Protein AF-A0A1S3HMX6-F1 (afdb_monomer)

Secondary structure (DSSP, 8-state):
--------PPPP--------SSSHHHHHHHHHHHHHHHHHHHHHHHHHHHHSS-------HHHHHHHHHHHHHHHHHHHHHHTHHHHHHHHHHHHHHHHHHHHHHHHHHHHH-HHHHHHB--TTTS-HHHHEEESSSSEEEEEEEBPPPSSTT-EEEE-SGGGTPPTTEEEEEE-TTS-HHHHHHHHHHTTTTB-TTSBB-HHHHHHHHHHHHHHHHHHHHHTT-TTGGGEEEEEETTEEEEEEEE-THHHHHHHHTTS-------------------EEEEEEEEEEEE--SPPTT-----SS-SSTTHHHHHHHHHHHHHHHHHTT----EEE-------HHHHTSHHHHHHHT-HHHHTTEEEEE-HHHHHHHHHHHHTSSSSS-HHHHHHHHHHHHHHSTTS-GGGTT--HHHHHHHHHHHHHHHTTT--SHHHHHHHHHHHHHHHHHTT--B-SS-TT-BGGGGS-HHHHHHHHHHHHHHHHHHHH-TTHHHHHTT------------------

Radius of gyration: 27.76 Å; Cα contacts (8 Å, |Δi|>4): 614; chains: 1; bounding box: 82×77×102 Å

InterPro domains:
  IPR024810 MAB21L/Cyclic GMP-AMP synthase-like receptor [SM01265] (127-487)
  IPR046906 Mab-21-like, HhH/H2TH-like domain [PF20266] (393-483)

Foldseek 3Di:
DDDDDDDDDDDDDDPPPPDDDPPPVVVLVVVLVVVVVVVVVVVVVVVCVVPVDDDDDDDDPVNVVVVLVVVLQVVLVVCVVPPLVVLVVLLVVLLVLVCVVVLQLLQQLCVVAPLSVLFWDNSVPDDPLVQWDDFASQEIEGETETDQDPDHPQWAWADDDVVLHDFQKTFIFGDPPDDPVSLVVRCVSCVQQADPRGTGFLLSVQPSSVVSSVVSLVVCVVVVPPQSVQWDWDDQPSKIKIKGWDFCVVVVVVVCVVDDDDDDDDDDDDDDPDPRDTDIHMYIYKYKYFDLDDHPQWDDDQLAECDPPGVVLSVVLVVVVVVCSVVVHGQKMWIRHQPPCFPVNCPDPSNVVCVVDVVNNRRMTGIGRVNSLVSSLVSLLPDPQSDSLLVSLLSLVSLLCVQCVLPVLCVLDIPQNSSQLSSVCRHVDVVPDRDSVVSNLSSLVSLLVCLVVCADAGPGNRSDGSSRPRDNVSSVSSSVVSVVVSVVSVVPVCVSCVSSVNDDPPPPPPPPPPPPPDD

Structure (mmCIF, N/CA/C/O backbone):
data_AF-A0A1S3HMX6-F1
#
_entry.id   AF-A0A1S3HMX6-F1
#
loop_
_atom_site.group_PDB
_atom_site.id
_atom_site.type_symbol
_atom_site.label_atom_id
_atom_site.label_alt_id
_atom_site.label_comp_id
_atom_site.label_asym_id
_atom_site.label_entity_id
_atom_site.label_seq_id
_atom_site.pdbx_PDB_ins_code
_atom_site.Cartn_x
_atom_site.Cartn_y
_atom_site.Cartn_z
_atom_site.occupancy
_atom_site.B_iso_or_equiv
_atom_site.auth_seq_id
_atom_site.auth_comp_id
_atom_site.auth_asym_id
_atom_site.auth_atom_id
_atom_site.pdbx_PDB_model_num
ATOM 1 N N . MET A 1 1 ? 49.632 41.003 -23.759 1.00 41.53 1 MET A N 1
ATOM 2 C CA . MET A 1 1 ? 49.542 39.533 -23.892 1.00 41.53 1 MET A CA 1
ATOM 3 C C . MET A 1 1 ? 49.856 38.925 -22.538 1.00 41.53 1 MET A C 1
ATOM 5 O O . MET A 1 1 ? 51.017 38.851 -22.170 1.00 41.53 1 MET A O 1
ATOM 9 N N . ILE A 1 2 ? 48.822 38.616 -21.756 1.00 29.19 2 ILE A N 1
ATOM 10 C CA . ILE A 1 2 ? 48.939 38.063 -20.402 1.00 29.19 2 ILE A CA 1
ATOM 11 C C . ILE A 1 2 ? 47.995 36.866 -20.332 1.00 29.19 2 ILE A C 1
ATOM 13 O O . ILE A 1 2 ? 46.817 36.975 -20.669 1.00 29.19 2 ILE A O 1
ATOM 17 N N . ALA A 1 3 ? 48.555 35.722 -19.949 1.00 31.48 3 ALA A N 1
ATOM 18 C CA . ALA A 1 3 ? 47.858 34.466 -19.749 1.00 31.48 3 ALA A CA 1
ATOM 19 C C . ALA A 1 3 ? 46.910 34.557 -18.545 1.00 31.48 3 ALA A C 1
ATOM 21 O O . ALA A 1 3 ? 47.296 35.041 -17.483 1.00 31.48 3 ALA A O 1
ATOM 22 N N . SER A 1 4 ? 45.690 34.035 -18.685 1.00 27.97 4 SER A N 1
ATOM 23 C CA . SER A 1 4 ? 44.790 33.811 -17.555 1.00 27.97 4 SER A CA 1
ATOM 24 C C . SER A 1 4 ? 44.284 32.373 -17.597 1.00 27.97 4 SER A C 1
ATOM 26 O O . SER A 1 4 ? 43.437 32.005 -18.408 1.00 27.97 4 SER A O 1
ATOM 28 N N . ARG A 1 5 ? 44.877 31.544 -16.732 1.00 32.03 5 ARG A N 1
ATOM 29 C CA . ARG A 1 5 ? 44.345 30.246 -16.317 1.00 32.03 5 ARG A CA 1
ATOM 30 C C . ARG A 1 5 ? 43.139 30.516 -15.416 1.00 32.03 5 ARG A C 1
ATOM 32 O O . ARG A 1 5 ? 43.296 31.164 -14.385 1.00 32.03 5 ARG A O 1
ATOM 39 N N . ARG A 1 6 ? 41.965 29.986 -15.760 1.00 29.58 6 ARG A N 1
ATOM 40 C CA . ARG A 1 6 ? 40.870 29.781 -14.803 1.00 29.58 6 ARG A CA 1
ATOM 41 C C . ARG A 1 6 ? 40.695 28.287 -14.589 1.00 29.58 6 ARG A C 1
ATOM 43 O O . ARG A 1 6 ? 40.347 27.559 -15.512 1.00 29.58 6 ARG A O 1
ATOM 50 N N . ALA A 1 7 ? 41.003 27.868 -13.368 1.00 28.75 7 ALA A N 1
ATOM 51 C CA . ALA A 1 7 ? 40.613 26.588 -12.814 1.00 28.75 7 ALA A CA 1
ATOM 52 C C . ALA A 1 7 ? 39.095 26.601 -12.589 1.00 28.75 7 ALA A C 1
ATOM 54 O O . ALA A 1 7 ? 38.543 27.567 -12.063 1.00 28.75 7 ALA A O 1
ATOM 55 N N . SER A 1 8 ? 38.431 25.549 -13.048 1.00 31.28 8 SER A N 1
ATOM 56 C CA . SER A 1 8 ? 37.035 25.248 -12.767 1.00 31.28 8 SER A CA 1
ATOM 57 C C . SER A 1 8 ? 36.965 24.470 -11.455 1.00 31.28 8 SER A C 1
ATOM 59 O O . SER A 1 8 ? 37.273 23.277 -11.426 1.00 31.28 8 SER A O 1
ATOM 61 N N . ASP A 1 9 ? 36.578 25.150 -10.380 1.00 27.19 9 ASP A N 1
ATOM 62 C CA . ASP A 1 9 ? 36.255 24.508 -9.111 1.00 27.19 9 ASP A CA 1
ATOM 63 C C . ASP A 1 9 ? 34.951 23.715 -9.242 1.00 27.19 9 ASP A C 1
ATOM 65 O O . ASP A 1 9 ? 33.912 24.218 -9.672 1.00 27.19 9 ASP A O 1
ATOM 69 N N . SER A 1 10 ? 35.039 22.438 -8.883 1.00 30.70 10 SER A N 1
ATOM 70 C CA . SER A 1 10 ? 33.917 21.506 -8.786 1.00 30.70 10 SER A CA 1
ATOM 71 C C . SER A 1 10 ? 33.163 21.747 -7.471 1.00 30.70 10 SER A C 1
ATOM 73 O O . SER A 1 10 ? 33.820 21.904 -6.438 1.00 30.70 10 SER A O 1
ATOM 75 N N . PRO A 1 11 ? 31.817 21.726 -7.431 1.00 30.80 11 PRO A N 1
ATOM 76 C CA . PRO A 1 11 ? 31.103 21.791 -6.166 1.00 30.80 11 PRO A CA 1
ATOM 77 C C . PRO A 1 11 ? 31.282 20.467 -5.424 1.00 30.80 11 PRO A C 1
ATOM 79 O O . PRO A 1 11 ? 30.885 19.398 -5.888 1.00 30.80 11 PRO A O 1
ATOM 82 N N . SER A 1 12 ? 31.910 20.562 -4.260 1.00 29.55 12 SER A N 1
ATOM 83 C CA . SER A 1 12 ? 32.092 19.476 -3.314 1.00 29.55 12 SER A CA 1
ATOM 84 C C . SER A 1 12 ? 30.743 18.903 -2.875 1.00 29.55 12 SER A C 1
ATOM 86 O O . SER A 1 12 ? 29.843 19.600 -2.407 1.00 29.55 12 SER A O 1
ATOM 88 N N . SER A 1 13 ? 30.621 17.585 -3.017 1.00 31.53 13 SER A N 1
ATOM 89 C CA . SER A 1 13 ? 29.519 16.781 -2.510 1.00 31.53 13 SER A CA 1
ATOM 90 C C . SER A 1 13 ? 29.411 16.933 -0.989 1.00 31.53 13 SER A C 1
ATOM 92 O O . SER A 1 13 ? 30.192 16.339 -0.236 1.00 31.53 13 SER A O 1
ATOM 94 N N . ARG A 1 14 ? 28.428 17.701 -0.510 1.00 27.94 14 ARG A N 1
ATOM 95 C CA . ARG A 1 14 ? 27.985 17.617 0.885 1.00 27.94 14 ARG A CA 1
ATOM 96 C C . ARG A 1 14 ? 27.313 16.263 1.085 1.00 27.94 14 ARG A C 1
ATOM 98 O O . ARG A 1 14 ? 26.172 16.059 0.689 1.00 27.94 14 ARG A O 1
ATOM 105 N N . LYS A 1 15 ? 28.030 15.338 1.724 1.00 30.72 15 LYS A N 1
ATOM 106 C CA . LYS A 1 15 ? 27.438 14.160 2.362 1.00 30.72 15 LYS A CA 1
ATOM 107 C C . LYS A 1 15 ? 26.542 14.648 3.500 1.00 30.72 15 LYS A C 1
ATOM 109 O O . LYS A 1 15 ? 27.022 14.908 4.599 1.00 30.72 15 LYS A O 1
ATOM 114 N N . SER A 1 16 ? 25.249 14.796 3.232 1.00 31.39 16 SER A N 1
ATOM 115 C CA . SER A 1 16 ? 24.240 14.860 4.283 1.00 31.39 16 SER A CA 1
ATOM 116 C C . SER A 1 16 ? 24.205 13.495 4.964 1.00 31.39 16 SER A C 1
ATOM 118 O O . SER A 1 16 ? 23.819 12.491 4.365 1.00 31.39 16 SER A O 1
ATOM 120 N N . SER A 1 17 ? 24.660 13.437 6.209 1.00 30.77 17 SER A N 1
ATOM 121 C CA . SER A 1 17 ? 24.485 12.278 7.071 1.00 30.77 17 SER A CA 1
ATOM 122 C C . SER A 1 17 ? 22.988 12.039 7.287 1.00 30.77 17 SER A C 1
ATOM 124 O O . SER A 1 17 ? 22.367 12.685 8.129 1.00 30.77 17 SER A O 1
ATOM 126 N N . GLY A 1 18 ? 22.411 11.121 6.512 1.00 32.22 18 GLY A N 1
ATOM 127 C CA . GLY A 1 18 ? 21.060 10.606 6.699 1.00 32.22 18 GLY A CA 1
ATOM 128 C C . GLY A 1 18 ? 20.982 9.766 7.970 1.00 32.22 18 GLY A C 1
ATOM 129 O O . GLY A 1 18 ? 21.084 8.544 7.936 1.00 32.22 18 GLY A O 1
ATOM 130 N N . ARG A 1 19 ? 20.828 10.432 9.114 1.00 35.16 19 ARG A N 1
ATOM 131 C CA . ARG A 1 19 ? 20.278 9.846 10.338 1.00 35.16 19 ARG A CA 1
ATOM 132 C C . ARG A 1 19 ? 18.961 10.556 10.610 1.00 35.16 19 ARG A C 1
ATOM 134 O O . ARG A 1 19 ? 18.975 11.707 11.022 1.00 35.16 19 ARG A O 1
ATOM 141 N N . GLY A 1 20 ? 17.838 9.880 10.398 1.00 31.98 20 GLY A N 1
ATOM 142 C CA . GLY A 1 20 ? 16.539 10.438 10.774 1.00 31.98 20 GLY A CA 1
ATOM 143 C C . GLY A 1 20 ? 15.383 9.835 9.996 1.00 31.98 20 GLY A C 1
ATOM 144 O O . GLY A 1 20 ? 14.926 10.412 9.025 1.00 31.98 20 GLY A O 1
ATOM 145 N N . GLY A 1 21 ? 14.908 8.674 10.438 1.00 31.45 21 GLY A N 1
ATOM 146 C CA . GLY A 1 21 ? 13.659 8.084 9.940 1.00 31.45 21 GLY A CA 1
ATOM 147 C C . GLY A 1 21 ? 13.076 7.056 10.907 1.00 31.45 21 GLY A C 1
ATOM 148 O O . GLY A 1 21 ? 11.873 7.016 11.118 1.00 31.45 21 GLY A O 1
ATOM 149 N N . SER A 1 22 ? 13.936 6.312 11.612 1.00 37.25 22 SER A N 1
ATOM 150 C CA . SER A 1 22 ? 13.512 5.261 12.553 1.00 37.25 22 SER A CA 1
ATOM 151 C C . SER A 1 22 ? 13.523 5.668 14.041 1.00 37.25 22 SER A C 1
ATOM 153 O O . SER A 1 22 ? 13.223 4.845 14.902 1.00 37.25 22 SER A O 1
ATOM 155 N N . PHE A 1 23 ? 13.866 6.917 14.385 1.00 33.22 23 PHE A N 1
ATOM 156 C CA . PHE A 1 23 ? 14.026 7.352 15.788 1.00 33.22 23 PHE A CA 1
ATOM 157 C C . PHE A 1 23 ? 12.814 8.092 16.386 1.00 33.22 23 PHE A C 1
ATOM 159 O O . PHE A 1 23 ? 12.765 8.294 17.599 1.00 33.22 23 PHE A O 1
ATOM 166 N N . ILE A 1 24 ? 11.813 8.464 15.580 1.00 41.75 24 ILE A N 1
ATOM 167 C CA . ILE A 1 24 ? 10.722 9.354 16.023 1.00 41.75 24 ILE A CA 1
ATOM 168 C C . ILE A 1 24 ? 9.625 8.606 16.810 1.00 41.75 24 ILE A C 1
ATOM 170 O O . ILE A 1 24 ? 9.005 9.194 17.695 1.00 41.75 24 ILE A O 1
ATOM 174 N N . PHE A 1 25 ? 9.475 7.287 16.632 1.00 40.19 25 PHE A N 1
ATOM 175 C CA . PHE A 1 25 ? 8.544 6.480 17.441 1.00 40.19 25 PHE A CA 1
ATOM 176 C C . PHE A 1 25 ? 8.948 6.373 18.923 1.00 40.19 25 PHE A C 1
ATOM 178 O O . PHE A 1 25 ? 8.086 6.217 19.782 1.00 40.19 25 PHE A O 1
ATOM 185 N N . ARG A 1 26 ? 10.240 6.517 19.263 1.00 36.34 26 ARG A N 1
ATOM 186 C CA . ARG A 1 26 ? 10.711 6.397 20.658 1.00 36.34 26 ARG A CA 1
ATOM 187 C C . ARG A 1 26 ? 10.392 7.621 21.516 1.00 36.34 26 ARG A C 1
ATOM 189 O O . ARG A 1 26 ? 10.089 7.462 22.694 1.00 36.34 26 ARG A O 1
ATOM 196 N N . SER A 1 27 ? 10.444 8.834 20.960 1.00 33.66 27 SER A N 1
ATOM 197 C CA . SER A 1 27 ? 10.261 10.047 21.772 1.00 33.66 27 SER A CA 1
ATOM 198 C C . SER A 1 27 ? 8.790 10.358 22.059 1.00 33.66 27 SER A C 1
ATOM 200 O O . SER A 1 27 ? 8.490 10.879 23.132 1.00 33.66 27 SER A O 1
ATOM 202 N N . ALA A 1 28 ? 7.882 10.019 21.137 1.00 34.12 28 ALA A N 1
ATOM 203 C CA . ALA A 1 28 ? 6.444 10.122 21.370 1.00 34.12 28 ALA A CA 1
ATOM 204 C C . ALA A 1 28 ? 5.968 9.049 22.364 1.00 34.12 28 ALA A C 1
ATOM 206 O O . ALA A 1 28 ? 5.326 9.398 23.348 1.00 34.12 28 ALA A O 1
ATOM 207 N N . ALA A 1 29 ? 6.385 7.787 22.196 1.00 35.50 29 ALA A N 1
ATOM 208 C CA . ALA A 1 29 ? 5.958 6.681 23.056 1.00 35.50 29 ALA A CA 1
ATOM 209 C C . ALA A 1 29 ? 6.456 6.797 24.514 1.00 35.50 29 ALA A C 1
ATOM 211 O O . ALA A 1 29 ? 5.690 6.566 25.440 1.00 35.50 29 ALA A O 1
ATOM 212 N N . ILE A 1 30 ? 7.705 7.219 24.761 1.00 37.72 30 ILE A N 1
ATOM 213 C CA . ILE A 1 30 ? 8.236 7.344 26.138 1.00 37.72 30 ILE A CA 1
ATOM 214 C C . ILE A 1 30 ? 7.626 8.548 26.881 1.00 37.72 30 ILE A C 1
ATOM 216 O O . ILE A 1 30 ? 7.383 8.484 28.087 1.00 37.72 30 ILE A O 1
ATOM 220 N N . SER A 1 31 ? 7.343 9.644 26.168 1.00 36.09 31 SER A N 1
ATOM 221 C CA . SER A 1 31 ? 6.605 10.789 26.724 1.00 36.09 31 SER A CA 1
ATOM 222 C C . SER A 1 31 ? 5.134 10.429 26.997 1.00 36.09 31 SER A C 1
ATOM 224 O O . SER A 1 31 ? 4.568 10.836 28.011 1.00 36.09 31 SER A O 1
ATOM 226 N N . GLN A 1 32 ? 4.545 9.596 26.133 1.00 43.06 32 GLN A N 1
ATOM 227 C CA . GLN A 1 32 ? 3.184 9.073 26.238 1.00 43.06 32 GLN A CA 1
ATOM 228 C C . GLN A 1 32 ? 3.012 8.127 27.434 1.00 43.06 32 GLN A C 1
ATOM 230 O O . GLN A 1 32 ? 2.065 8.320 28.186 1.00 43.06 32 GLN A O 1
ATOM 235 N N . VAL A 1 33 ? 3.957 7.214 27.698 1.00 42.06 33 VAL A N 1
ATOM 236 C CA . VAL A 1 33 ? 3.917 6.328 28.883 1.00 42.06 33 VAL A CA 1
ATOM 237 C C . VAL A 1 33 ? 3.942 7.140 30.183 1.00 42.06 33 VAL A C 1
ATOM 239 O O . VAL A 1 33 ? 3.090 6.955 31.044 1.00 42.06 33 VAL A O 1
ATOM 242 N N . ARG A 1 34 ? 4.828 8.140 30.301 1.00 41.22 34 ARG A N 1
ATOM 243 C CA . ARG A 1 34 ? 4.914 8.982 31.514 1.00 41.22 34 ARG A CA 1
ATOM 244 C C . ARG A 1 34 ? 3.716 9.915 31.706 1.00 41.22 34 ARG A C 1
ATOM 246 O O . ARG A 1 34 ? 3.413 10.306 32.834 1.00 41.22 34 ARG A O 1
ATOM 253 N N . HIS A 1 35 ? 3.056 10.324 30.621 1.00 41.00 35 HIS A N 1
ATOM 254 C CA . HIS A 1 35 ? 1.818 11.100 30.702 1.00 41.00 35 HIS A CA 1
ATOM 255 C C . HIS A 1 35 ? 0.621 10.206 31.058 1.00 41.00 35 HIS A C 1
ATOM 257 O O . HIS A 1 35 ? -0.197 10.601 31.888 1.00 41.00 35 HIS A O 1
ATOM 263 N N . GLN A 1 36 ? 0.567 8.987 30.512 1.00 42.44 36 GLN A N 1
ATOM 264 C CA . GLN A 1 36 ? -0.451 7.984 30.823 1.00 42.44 36 GLN A CA 1
ATOM 265 C C . GLN A 1 36 ? -0.351 7.475 32.265 1.00 42.44 36 GLN A C 1
ATOM 267 O O . GLN A 1 36 ? -1.381 7.389 32.918 1.00 42.44 36 GLN A O 1
ATOM 272 N N . GLU A 1 37 ? 0.847 7.263 32.821 1.00 46.56 37 GLU A N 1
ATOM 273 C CA . GLU A 1 37 ? 1.028 6.893 34.238 1.00 46.56 37 GLU A CA 1
ATOM 274 C C . GLU A 1 37 ? 0.480 7.967 35.199 1.00 46.56 37 GLU A C 1
ATOM 276 O O . GLU A 1 37 ? -0.146 7.649 36.212 1.00 46.56 37 GLU A O 1
ATOM 281 N N . ARG A 1 38 ? 0.643 9.257 34.863 1.00 46.12 38 ARG A N 1
ATOM 282 C CA . ARG A 1 38 ? 0.083 10.365 35.663 1.00 46.12 38 ARG A CA 1
ATOM 283 C C . ARG A 1 38 ? -1.432 10.475 35.539 1.00 46.12 38 ARG A C 1
ATOM 285 O O . ARG A 1 38 ? -2.092 10.787 36.527 1.00 46.12 38 ARG A O 1
ATOM 292 N N . LEU A 1 39 ? -1.976 10.244 34.345 1.00 43.44 39 LEU A N 1
ATOM 293 C CA . LEU A 1 39 ? -3.422 10.223 34.138 1.00 43.44 39 LEU A CA 1
ATOM 294 C C . LEU A 1 39 ? -4.042 9.015 34.845 1.00 43.44 39 LEU A C 1
ATOM 296 O O . LEU A 1 39 ? -5.028 9.189 35.549 1.00 43.44 39 LEU A O 1
ATOM 300 N N . HIS A 1 40 ? -3.427 7.836 34.751 1.00 42.66 40 HIS A N 1
ATOM 301 C CA . HIS A 1 40 ? -3.870 6.619 35.426 1.00 42.66 40 HIS A CA 1
ATOM 302 C C . HIS A 1 40 ? -3.962 6.824 36.946 1.00 42.66 40 HIS A C 1
ATOM 304 O O . HIS A 1 40 ? -5.010 6.565 37.525 1.00 42.66 40 HIS A O 1
ATOM 310 N N . GLY A 1 41 ? -2.942 7.418 37.583 1.00 52.25 41 GLY A N 1
ATOM 311 C CA . GLY A 1 41 ? -2.993 7.742 39.016 1.00 52.25 41 GLY A CA 1
ATOM 312 C C . GLY A 1 41 ? -4.130 8.701 39.407 1.00 52.25 41 GLY A C 1
ATOM 313 O O . GLY A 1 41 ? -4.772 8.511 40.441 1.00 52.25 41 GLY A O 1
ATOM 314 N N . TYR A 1 42 ? -4.424 9.699 38.567 1.00 44.19 42 TYR A N 1
ATOM 315 C CA . TYR A 1 42 ? -5.524 10.645 38.797 1.00 44.19 42 TYR A CA 1
ATOM 316 C C . TYR A 1 42 ? -6.903 9.987 38.604 1.00 44.19 42 TYR A C 1
ATOM 318 O O . TYR A 1 42 ? -7.838 10.249 39.362 1.00 44.19 42 TYR A O 1
ATOM 326 N N . TRP A 1 43 ? -7.025 9.087 37.625 1.00 45.12 43 TRP A N 1
ATOM 327 C CA . TRP A 1 43 ? -8.254 8.346 37.335 1.00 45.12 43 TRP A CA 1
ATOM 328 C C . TRP A 1 43 ? -8.569 7.289 38.394 1.00 45.12 43 TRP A C 1
ATOM 330 O O . TRP A 1 43 ? -9.723 7.183 38.804 1.00 45.12 43 TRP A O 1
ATOM 340 N N . THR A 1 44 ? -7.569 6.572 38.910 1.00 48.25 44 THR A N 1
ATOM 341 C CA . THR A 1 44 ? -7.764 5.586 39.984 1.00 48.25 44 THR A CA 1
ATOM 342 C C . THR A 1 44 ? -8.268 6.252 41.271 1.00 48.25 44 THR A C 1
ATOM 344 O O . THR A 1 44 ? -9.180 5.731 41.912 1.00 48.25 44 THR A O 1
ATOM 347 N N . GLN A 1 45 ? -7.777 7.455 41.603 1.00 48.72 45 GLN A N 1
ATOM 348 C CA . GLN A 1 45 ? -8.310 8.257 42.716 1.00 48.72 45 GLN A CA 1
ATOM 349 C C . GLN A 1 45 ? -9.747 8.747 42.474 1.00 48.72 45 GLN A C 1
ATOM 351 O O . GLN A 1 45 ? -10.566 8.733 43.396 1.00 48.72 45 GLN A O 1
ATOM 356 N N . LEU A 1 46 ? -10.086 9.150 41.245 1.00 45.44 46 LEU A N 1
ATOM 357 C CA . LEU A 1 46 ? -11.449 9.558 40.891 1.00 45.44 46 LEU A CA 1
ATOM 358 C C . LEU A 1 46 ? -12.434 8.377 40.969 1.00 45.44 46 LEU A C 1
ATOM 360 O O . LEU A 1 46 ? -13.551 8.536 41.457 1.00 45.44 46 LEU A O 1
ATOM 364 N N . MET A 1 47 ? -12.012 7.185 40.544 1.00 43.22 47 MET A N 1
ATOM 365 C CA . MET A 1 47 ? -12.821 5.963 40.591 1.00 43.22 47 MET A CA 1
ATOM 366 C C . MET A 1 47 ? -13.056 5.483 42.027 1.00 43.22 47 MET A C 1
ATOM 368 O O . MET A 1 47 ? -14.184 5.136 42.369 1.00 43.22 47 MET A O 1
ATOM 372 N N . GLN A 1 48 ? -12.041 5.541 42.897 1.00 54.38 48 GLN A N 1
ATOM 373 C CA . GLN A 1 48 ? -12.200 5.242 44.329 1.00 54.38 48 GLN A CA 1
ATOM 374 C C . GLN A 1 48 ? -13.139 6.239 45.031 1.00 54.38 48 GLN A C 1
ATOM 376 O O . GLN A 1 48 ? -13.913 5.854 45.904 1.00 54.38 48 GLN A O 1
ATOM 381 N N . SER A 1 49 ? -13.128 7.504 44.605 1.00 48.97 49 SER A N 1
ATOM 382 C CA . SER A 1 49 ? -14.048 8.549 45.076 1.00 48.97 49 SER A CA 1
ATOM 383 C C . SER A 1 49 ? -15.500 8.317 44.626 1.00 48.97 49 SER A C 1
ATOM 385 O O . SER A 1 49 ? -16.426 8.461 45.424 1.00 48.97 49 SER A O 1
ATOM 387 N N . LEU A 1 50 ? -15.714 7.902 43.372 1.00 41.84 50 LEU A N 1
ATOM 388 C CA . LEU A 1 50 ? -17.050 7.688 42.800 1.00 41.84 50 LEU A CA 1
ATOM 389 C C . LEU A 1 50 ? -17.706 6.370 43.236 1.00 41.84 50 LEU A C 1
ATOM 391 O O . LEU A 1 50 ? -18.929 6.302 43.327 1.00 41.84 50 LEU A O 1
ATOM 395 N N . LEU A 1 51 ? -16.913 5.333 43.513 1.00 45.84 51 LEU A N 1
ATOM 396 C CA . LEU A 1 51 ? -17.407 4.022 43.954 1.00 45.84 51 LEU A CA 1
ATOM 397 C C . LEU A 1 51 ? -17.567 3.922 45.481 1.00 45.84 51 LEU A C 1
ATOM 399 O O . LEU A 1 51 ? -18.237 3.014 45.965 1.00 45.84 51 LEU A O 1
ATOM 403 N N . GLY A 1 52 ? -16.981 4.853 46.242 1.00 44.22 52 GLY A N 1
ATOM 404 C CA . GLY A 1 52 ? -16.890 4.775 47.702 1.00 44.22 52 GLY A CA 1
ATOM 405 C C . GLY A 1 52 ? -18.155 5.127 48.487 1.00 44.22 52 GLY A C 1
ATOM 406 O O . GLY A 1 52 ? -18.184 4.872 49.682 1.00 44.22 52 GLY A O 1
ATOM 407 N N . ASN A 1 53 ? -19.194 5.703 47.876 1.00 47.84 53 ASN A N 1
ATOM 408 C CA . ASN A 1 53 ? -20.443 6.032 48.574 1.00 47.84 53 ASN A CA 1
ATOM 409 C C . ASN A 1 53 ? -21.591 6.226 47.577 1.00 47.84 53 ASN A C 1
ATOM 411 O O . ASN A 1 53 ? -21.760 7.318 47.039 1.00 47.84 53 ASN A O 1
ATOM 415 N N . THR A 1 54 ? -22.424 5.214 47.335 1.00 41.25 54 THR A N 1
ATOM 416 C CA . THR A 1 54 ? -23.801 5.467 46.875 1.00 41.25 54 THR A CA 1
ATOM 417 C C . THR A 1 54 ? -24.712 4.275 47.135 1.00 41.25 54 THR A C 1
ATOM 419 O O . THR A 1 54 ? -24.610 3.216 46.522 1.00 41.25 54 THR A O 1
ATOM 422 N N . THR A 1 55 ? -25.653 4.487 48.049 1.00 45.09 55 THR A N 1
ATOM 423 C CA . THR A 1 55 ? -26.903 3.742 48.150 1.00 45.09 55 THR A CA 1
ATOM 424 C C . THR A 1 55 ? -27.635 3.760 46.803 1.00 45.09 55 THR A C 1
ATOM 426 O O . THR A 1 55 ? -27.647 4.761 46.088 1.00 45.09 55 THR A O 1
ATOM 429 N N . VAL A 1 56 ? -28.219 2.615 46.445 1.00 45.56 56 VAL A N 1
ATOM 430 C CA . VAL A 1 56 ? -28.825 2.308 45.143 1.00 45.56 56 VAL A CA 1
ATOM 431 C C . VAL A 1 56 ? -29.993 3.254 44.828 1.00 45.56 56 VAL A C 1
ATOM 433 O O . VAL A 1 56 ? -31.140 2.997 45.180 1.00 45.56 56 VAL A O 1
ATOM 436 N N . THR A 1 57 ? -29.712 4.347 44.122 1.00 44.72 57 THR A N 1
ATOM 437 C CA . THR A 1 57 ? -30.715 5.164 43.423 1.00 44.72 57 THR A CA 1
ATOM 438 C C . THR A 1 57 ? -30.615 4.937 41.920 1.00 44.72 57 THR A C 1
ATOM 440 O O . THR A 1 57 ? -29.521 4.904 41.359 1.00 44.72 57 THR A O 1
ATOM 443 N N . GLN A 1 58 ? -31.771 4.767 41.271 1.00 45.19 58 GLN A N 1
ATOM 444 C CA . GLN A 1 58 ? -31.929 4.538 39.834 1.00 45.19 58 GLN A CA 1
ATOM 445 C C . GLN A 1 58 ? -31.062 5.507 39.012 1.00 45.19 58 GLN A C 1
ATOM 447 O O . GLN A 1 58 ? -31.340 6.702 38.927 1.00 45.19 58 GLN A O 1
ATOM 452 N N . THR A 1 59 ? -29.995 4.988 38.405 1.00 51.28 59 THR A N 1
ATOM 453 C CA . THR A 1 59 ? -29.113 5.769 37.536 1.00 51.28 59 THR A CA 1
ATOM 454 C C . THR A 1 59 ? -29.863 6.182 36.275 1.00 51.28 59 THR A C 1
ATOM 456 O O . THR A 1 59 ? -30.429 5.346 35.567 1.00 51.28 59 THR A O 1
ATOM 459 N N . THR A 1 60 ? -29.876 7.484 35.988 1.00 71.19 60 THR A N 1
ATOM 460 C CA . THR A 1 60 ? -30.467 8.018 34.758 1.00 71.19 60 THR A CA 1
ATOM 461 C C . THR A 1 60 ? -29.713 7.482 33.526 1.00 71.19 60 THR A C 1
ATOM 463 O O . THR A 1 60 ? -28.515 7.193 33.617 1.00 71.19 60 THR A O 1
ATOM 466 N N . PRO A 1 61 ? -30.364 7.360 32.349 1.00 72.75 61 PRO A N 1
ATOM 467 C CA . PRO A 1 61 ? -29.744 6.815 31.132 1.00 72.75 61 PRO A CA 1
ATOM 468 C C . PRO A 1 61 ? -28.421 7.492 30.743 1.00 72.75 61 PRO A C 1
ATOM 470 O O . PRO A 1 61 ? -27.505 6.836 30.253 1.00 72.75 61 PRO A O 1
ATOM 473 N N . LYS A 1 62 ? -28.294 8.794 31.026 1.00 77.62 62 LYS A N 1
ATOM 474 C CA . LYS A 1 62 ? -27.082 9.579 30.774 1.00 77.62 62 LYS A CA 1
ATOM 475 C C . LYS A 1 62 ? -25.885 9.100 31.607 1.00 77.62 62 LYS A C 1
ATOM 477 O O . LYS A 1 62 ? -24.802 8.931 31.062 1.00 77.62 62 LYS A O 1
ATOM 482 N N . VAL A 1 63 ? -26.094 8.811 32.893 1.00 76.94 63 VAL A N 1
ATOM 483 C CA . VAL A 1 63 ? -25.035 8.330 33.801 1.00 76.94 63 VAL A CA 1
ATOM 484 C C . VAL A 1 63 ? -24.560 6.932 33.396 1.00 76.94 63 VAL A C 1
ATOM 486 O O . VAL A 1 63 ? -23.369 6.641 33.452 1.00 76.94 63 VAL A O 1
ATOM 489 N N . ARG A 1 64 ? -25.472 6.068 32.923 1.00 75.81 64 ARG A N 1
ATOM 490 C CA . ARG A 1 64 ? -25.103 4.739 32.400 1.00 75.81 64 ARG A CA 1
ATOM 491 C C . ARG A 1 64 ? -24.248 4.831 31.136 1.00 75.81 64 ARG A C 1
ATOM 493 O O . ARG A 1 64 ? -23.285 4.082 31.012 1.00 75.81 64 ARG A O 1
ATOM 500 N N . ALA A 1 65 ? -24.578 5.744 30.222 1.00 76.50 65 ALA A N 1
ATOM 501 C CA . ALA A 1 65 ? -23.797 5.966 29.007 1.00 76.50 65 ALA A CA 1
ATOM 502 C C . ALA A 1 65 ? -22.384 6.491 29.320 1.00 76.50 65 ALA A C 1
ATOM 504 O O . ALA A 1 65 ? -21.408 5.977 28.779 1.00 76.50 65 ALA A O 1
ATOM 505 N N . GLU A 1 66 ? -22.266 7.450 30.243 1.00 80.88 66 GLU A N 1
ATOM 506 C CA . GLU A 1 66 ? -20.970 7.984 30.685 1.00 80.88 66 GLU A CA 1
ATOM 507 C C . GLU A 1 66 ? -20.110 6.906 31.363 1.00 80.88 66 GLU A C 1
ATOM 509 O O . GLU A 1 66 ? -18.937 6.761 31.022 1.00 80.88 66 GLU A O 1
ATOM 514 N N . LYS A 1 67 ? -20.693 6.084 32.251 1.00 83.62 67 LYS A N 1
ATOM 515 C CA . LYS A 1 67 ? -19.980 4.967 32.894 1.00 83.62 67 LYS A CA 1
ATOM 516 C C . LYS A 1 67 ? -19.426 3.974 31.866 1.00 83.62 67 LYS A C 1
ATOM 518 O O . LYS A 1 67 ? -18.257 3.614 31.935 1.00 83.62 67 LYS A O 1
ATOM 523 N N . ARG A 1 68 ? -20.232 3.585 30.876 1.00 80.69 68 ARG A N 1
ATOM 524 C CA . ARG A 1 68 ? -19.803 2.665 29.808 1.00 80.69 68 ARG A CA 1
ATOM 525 C C . ARG A 1 68 ? -18.695 3.244 28.942 1.00 80.69 68 ARG A C 1
ATOM 527 O O . ARG A 1 68 ? -17.782 2.531 28.550 1.00 80.69 68 ARG A O 1
ATOM 534 N N . GLN A 1 69 ? -18.750 4.541 28.652 1.00 80.56 69 GLN A N 1
ATOM 535 C CA . GLN A 1 69 ? -17.687 5.208 27.906 1.00 80.56 69 GLN A CA 1
ATOM 536 C C . GLN A 1 69 ? -16.362 5.200 28.686 1.00 80.56 69 GLN A C 1
ATOM 538 O O . GLN A 1 69 ? -15.299 5.097 28.075 1.00 80.56 69 GLN A O 1
ATOM 543 N N . ILE A 1 70 ? -16.415 5.270 30.021 1.00 85.25 70 ILE A N 1
ATOM 544 C CA . ILE A 1 70 ? -15.244 5.110 30.895 1.00 85.25 70 ILE A CA 1
ATOM 545 C C . ILE A 1 70 ? -14.745 3.660 30.872 1.00 85.25 70 ILE A C 1
ATOM 547 O O . ILE A 1 70 ? -13.562 3.448 30.632 1.00 85.25 70 ILE A O 1
ATOM 551 N N . GLU A 1 71 ? -15.620 2.670 31.057 1.00 87.19 71 GLU A N 1
ATOM 552 C CA . GLU A 1 71 ? -15.248 1.243 31.018 1.00 87.19 71 GLU A CA 1
ATOM 553 C C . GLU A 1 71 ? -14.603 0.867 29.674 1.00 87.19 71 GLU A C 1
ATOM 555 O O . GLU A 1 71 ? -13.526 0.276 29.632 1.00 87.19 71 GLU A O 1
ATOM 560 N N . LEU A 1 72 ? -15.186 1.316 28.561 1.00 85.25 72 LEU A N 1
ATOM 561 C CA . LEU A 1 72 ? -14.631 1.066 27.237 1.00 85.25 72 LEU A CA 1
ATOM 562 C C . LEU A 1 72 ? -13.267 1.733 27.029 1.00 85.25 72 LEU A C 1
ATOM 564 O O . LEU A 1 72 ? -12.411 1.138 26.383 1.00 85.25 72 LEU A O 1
ATOM 568 N N . ASN A 1 73 ? -13.045 2.942 27.564 1.00 86.44 73 ASN A N 1
ATOM 569 C CA . ASN A 1 73 ? -11.710 3.555 27.553 1.00 86.44 73 ASN A CA 1
ATOM 570 C C . ASN A 1 73 ? -10.687 2.647 28.246 1.00 86.44 73 ASN A C 1
ATOM 572 O O . ASN A 1 73 ? -9.605 2.459 27.706 1.00 86.44 73 ASN A O 1
ATOM 576 N N . VAL A 1 74 ? -11.038 2.065 29.399 1.00 88.44 74 VAL A N 1
ATOM 577 C CA . VAL A 1 74 ? -10.140 1.180 30.157 1.00 88.44 74 VAL A CA 1
ATOM 578 C C . VAL A 1 74 ? -9.769 -0.059 29.343 1.00 88.44 74 VAL A C 1
ATOM 580 O O . VAL A 1 74 ? -8.586 -0.364 29.219 1.00 88.44 74 VAL A O 1
ATOM 583 N N . TYR A 1 75 ? -10.741 -0.742 28.732 1.00 89.38 75 TYR A N 1
ATOM 584 C CA . TYR A 1 75 ? -10.452 -1.935 27.922 1.00 89.38 75 TYR A CA 1
ATOM 585 C C . TYR A 1 75 ? -9.683 -1.610 26.646 1.00 89.38 75 TYR A C 1
ATOM 587 O O . TYR A 1 75 ? -8.780 -2.344 26.248 1.00 89.38 75 TYR A O 1
ATOM 595 N N . LEU A 1 76 ? -10.006 -0.486 26.013 1.00 87.31 76 LEU A N 1
ATOM 596 C CA . LEU A 1 76 ? -9.250 0.013 24.878 1.00 87.31 76 LEU A CA 1
ATOM 597 C C . LEU A 1 76 ? -7.796 0.305 25.269 1.00 87.31 76 LEU A C 1
ATOM 599 O O . LEU A 1 76 ? -6.891 -0.150 24.577 1.00 87.31 76 LEU A O 1
ATOM 603 N N . ASP A 1 77 ? -7.557 0.990 26.386 1.00 86.94 77 ASP A N 1
ATOM 604 C CA . ASP A 1 77 ? -6.207 1.240 26.897 1.00 86.94 77 ASP A CA 1
ATOM 605 C C . ASP A 1 77 ? -5.478 -0.071 27.236 1.00 86.94 77 ASP A C 1
ATOM 607 O O . ASP A 1 77 ? -4.295 -0.214 26.918 1.00 86.94 77 ASP A O 1
ATOM 611 N N . GLN A 1 78 ? -6.185 -1.064 27.788 1.00 89.19 78 GLN A N 1
ATOM 612 C CA . GLN A 1 78 ? -5.636 -2.395 28.047 1.00 89.19 78 GLN A CA 1
ATOM 613 C C . GLN A 1 78 ? -5.151 -3.061 26.751 1.00 89.19 78 GLN A C 1
ATOM 615 O O . GLN A 1 78 ? -3.981 -3.434 26.661 1.00 89.19 78 GLN A O 1
ATOM 620 N N . ILE A 1 79 ? -5.993 -3.122 25.713 1.00 89.69 79 ILE A N 1
ATOM 621 C CA . ILE A 1 79 ? -5.637 -3.687 24.398 1.00 89.69 79 ILE A CA 1
ATOM 622 C C . ILE A 1 79 ? -4.414 -2.985 23.808 1.00 89.69 79 ILE A C 1
ATOM 624 O O . ILE A 1 79 ? -3.512 -3.622 23.255 1.00 89.69 79 ILE A O 1
ATOM 628 N N . VAL A 1 80 ? -4.366 -1.662 23.946 1.00 88.06 80 VAL A N 1
ATOM 629 C CA . VAL A 1 80 ? -3.259 -0.834 23.464 1.00 88.06 80 VAL A CA 1
ATOM 630 C C . VAL A 1 80 ? -1.972 -1.088 24.224 1.00 88.06 80 VAL A C 1
ATOM 632 O O . VAL A 1 80 ? -0.901 -1.013 23.630 1.00 88.06 80 VAL A O 1
ATOM 635 N N . SER A 1 81 ? -2.053 -1.376 25.516 1.00 88.62 81 SER A N 1
ATOM 636 C CA . SER A 1 81 ? -0.877 -1.651 26.336 1.00 88.62 81 SER A CA 1
ATOM 637 C C . SER A 1 81 ? -0.359 -3.084 26.171 1.00 88.62 81 SER A C 1
ATOM 639 O O . SER A 1 81 ? 0.853 -3.293 26.183 1.00 88.62 81 SER A O 1
ATOM 641 N N . GLU A 1 82 ? -1.248 -4.057 25.954 1.00 89.25 82 GLU A N 1
ATOM 642 C CA . GLU A 1 82 ? -0.900 -5.480 25.921 1.00 89.25 82 GLU A CA 1
ATOM 643 C C . GLU A 1 82 ? -0.662 -5.999 24.494 1.00 89.25 82 GLU A C 1
ATOM 645 O O . GLU A 1 82 ? 0.404 -6.544 24.199 1.00 89.25 82 GLU A O 1
ATOM 650 N N . LYS A 1 83 ? -1.629 -5.807 23.587 1.00 88.62 83 LYS A N 1
ATOM 651 C CA . LYS A 1 83 ? -1.657 -6.477 22.274 1.00 88.62 83 LYS A CA 1
ATOM 652 C C . LYS A 1 83 ? -1.073 -5.664 21.135 1.00 88.62 83 LYS A C 1
ATOM 654 O O . LYS A 1 83 ? -0.392 -6.219 20.274 1.00 88.62 83 LYS A O 1
ATOM 659 N N . VAL A 1 84 ? -1.281 -4.350 21.121 1.00 88.38 84 VAL A N 1
ATOM 660 C CA . VAL A 1 84 ? -0.714 -3.501 20.058 1.00 88.38 84 VAL A CA 1
ATOM 661 C C . VAL A 1 84 ? 0.822 -3.582 20.010 1.00 88.38 84 VAL A C 1
ATOM 663 O O . VAL A 1 84 ? 1.354 -3.765 18.915 1.00 88.38 84 VAL A O 1
ATOM 666 N N . PRO A 1 85 ? 1.567 -3.543 21.134 1.00 89.69 85 PRO A N 1
ATOM 667 C CA . PRO A 1 85 ? 3.022 -3.630 21.090 1.00 89.69 85 PRO A CA 1
ATOM 668 C C . PRO A 1 85 ? 3.514 -5.015 20.665 1.00 89.69 85 PRO A C 1
ATOM 670 O O . PRO A 1 85 ? 4.594 -5.118 20.090 1.00 89.69 85 PRO A O 1
ATOM 673 N N . GLU A 1 86 ? 2.756 -6.076 20.960 1.00 89.19 86 GLU A N 1
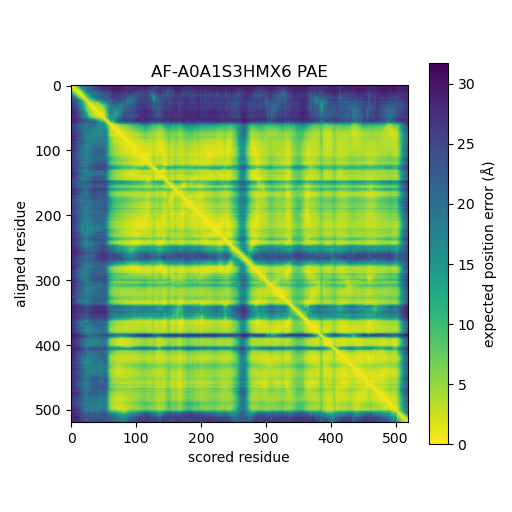ATOM 674 C CA . GLU A 1 86 ? 3.030 -7.442 20.495 1.00 89.19 86 GLU A CA 1
ATOM 675 C C . GLU A 1 86 ? 2.926 -7.519 18.968 1.00 89.19 86 GLU A C 1
ATOM 677 O O . GLU A 1 86 ? 3.892 -7.908 18.307 1.00 89.19 86 GLU A O 1
ATOM 682 N N . LEU A 1 87 ? 1.815 -7.026 18.414 1.00 87.38 87 LEU A N 1
ATOM 683 C CA . LEU A 1 87 ? 1.582 -6.938 16.973 1.00 87.38 87 LEU A CA 1
ATOM 684 C C . LEU A 1 87 ? 2.668 -6.112 16.268 1.00 87.38 87 LEU A C 1
ATOM 686 O O . LEU A 1 87 ? 3.223 -6.538 15.260 1.00 87.38 87 LEU A O 1
ATOM 690 N N . GLU A 1 88 ? 3.019 -4.944 16.815 1.00 88.94 88 GLU A N 1
ATOM 691 C CA . GLU A 1 88 ? 4.060 -4.075 16.252 1.00 88.94 88 GLU A CA 1
ATOM 692 C C . GLU A 1 88 ? 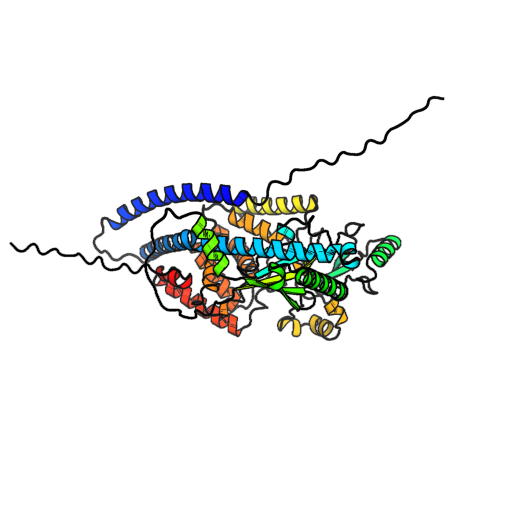5.457 -4.704 16.314 1.00 88.94 88 GLU A C 1
ATOM 694 O O . GLU A 1 88 ? 6.272 -4.498 15.410 1.00 88.94 88 GLU A O 1
ATOM 699 N N . ARG A 1 89 ? 5.759 -5.468 17.373 1.00 90.81 89 ARG A N 1
ATOM 700 C CA . ARG A 1 89 ? 7.006 -6.239 17.478 1.00 90.81 89 ARG A CA 1
ATOM 701 C C . ARG A 1 89 ? 7.052 -7.339 16.423 1.00 90.81 89 ARG A C 1
ATOM 703 O O . ARG A 1 89 ? 8.083 -7.490 15.771 1.00 90.81 89 ARG A O 1
ATOM 710 N N . GLN A 1 90 ? 5.958 -8.073 16.230 1.00 90.06 90 GLN A N 1
ATOM 711 C CA . GLN A 1 90 ? 5.854 -9.098 15.192 1.00 90.06 90 GLN A CA 1
ATOM 712 C C . GLN A 1 90 ? 5.999 -8.495 13.789 1.00 90.06 90 GLN A C 1
ATOM 714 O O . GLN A 1 90 ? 6.889 -8.908 13.050 1.00 90.06 90 GLN A O 1
ATOM 719 N N . GLU A 1 91 ? 5.218 -7.461 13.464 1.00 90.31 91 GLU A N 1
ATOM 720 C CA . GLU A 1 91 ? 5.286 -6.753 12.178 1.00 90.31 91 GLU A CA 1
ATOM 721 C C . GLU A 1 91 ? 6.710 -6.256 11.899 1.00 90.31 91 GLU A C 1
ATOM 723 O O . GLU A 1 91 ? 7.223 -6.435 10.797 1.00 90.31 91 GLU A O 1
ATOM 728 N N . ARG A 1 92 ? 7.395 -5.689 12.903 1.00 92.00 92 ARG A N 1
ATOM 729 C CA . ARG A 1 92 ? 8.779 -5.221 12.753 1.00 92.00 92 ARG A CA 1
ATOM 730 C C . ARG A 1 92 ? 9.757 -6.357 12.464 1.00 92.00 92 ARG A C 1
ATOM 732 O O . ARG A 1 92 ? 10.573 -6.215 11.558 1.00 92.00 92 ARG A O 1
ATOM 739 N N . ARG A 1 93 ? 9.687 -7.465 13.209 1.00 92.88 93 ARG A N 1
ATOM 740 C CA . ARG A 1 93 ? 10.554 -8.636 12.982 1.00 92.88 93 ARG A CA 1
ATOM 741 C C . ARG A 1 93 ? 10.355 -9.200 11.578 1.00 92.88 93 ARG A C 1
ATOM 743 O O . ARG A 1 93 ? 11.326 -9.407 10.848 1.00 92.88 93 ARG A O 1
ATOM 750 N N . ASN A 1 94 ? 9.096 -9.374 11.183 1.00 94.56 94 ASN A N 1
ATOM 751 C CA . ASN A 1 94 ? 8.727 -9.836 9.851 1.00 94.56 94 ASN A CA 1
ATOM 752 C C . ASN A 1 94 ? 9.241 -8.880 8.773 1.00 94.56 94 ASN A C 1
ATOM 754 O O . ASN A 1 94 ? 9.856 -9.320 7.803 1.00 94.56 94 ASN A O 1
ATOM 758 N N . PHE A 1 95 ? 9.062 -7.572 8.969 1.00 94.25 95 PHE A N 1
ATOM 759 C CA . PHE A 1 95 ? 9.533 -6.541 8.051 1.00 94.25 95 PHE A CA 1
ATOM 760 C C . PHE A 1 95 ? 11.055 -6.568 7.874 1.00 94.25 95 PHE A C 1
ATOM 762 O O . PHE A 1 95 ? 11.534 -6.539 6.743 1.00 94.25 95 PHE A O 1
ATOM 769 N N . GLU A 1 96 ? 11.825 -6.647 8.963 1.00 94.06 96 GLU A N 1
ATOM 770 C CA . GLU A 1 96 ? 13.292 -6.715 8.917 1.00 94.06 96 GLU A CA 1
ATOM 771 C C . GLU A 1 96 ? 13.769 -7.958 8.151 1.00 94.06 96 GLU A C 1
ATOM 773 O O . GLU A 1 96 ? 14.652 -7.867 7.291 1.00 94.06 96 GLU A O 1
ATOM 778 N N . LYS A 1 97 ? 13.131 -9.109 8.397 1.00 95.12 97 LYS A N 1
ATOM 779 C CA . LYS A 1 97 ? 13.415 -10.369 7.700 1.00 95.12 97 LYS A CA 1
ATOM 780 C C . LYS A 1 97 ? 13.085 -10.288 6.211 1.0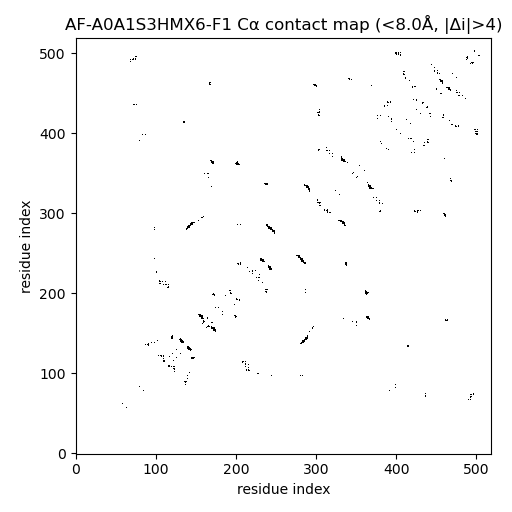0 95.12 97 LYS A C 1
ATOM 782 O O . LYS A 1 97 ? 13.931 -10.615 5.374 1.00 95.12 97 LYS A O 1
ATOM 787 N N . VAL A 1 98 ? 11.885 -9.811 5.879 1.00 95.94 98 VAL A N 1
ATOM 788 C CA . VAL A 1 98 ? 11.433 -9.580 4.501 1.00 95.94 98 VAL A CA 1
ATOM 789 C C . VAL A 1 98 ? 12.413 -8.669 3.784 1.00 95.94 98 VAL A C 1
ATOM 791 O O . VAL A 1 98 ? 12.953 -9.062 2.755 1.00 95.94 98 VAL A O 1
ATOM 794 N N . GLN A 1 99 ? 12.715 -7.509 4.365 1.00 95.00 99 GLN A N 1
ATOM 795 C CA . GLN A 1 99 ? 13.615 -6.519 3.793 1.00 95.00 99 GLN A CA 1
ATOM 796 C C . GLN A 1 99 ? 15.015 -7.089 3.539 1.00 95.00 99 GLN A C 1
ATOM 798 O O . GLN A 1 99 ? 15.591 -6.843 2.478 1.00 95.00 99 GLN A O 1
ATOM 803 N N . ALA A 1 100 ? 15.579 -7.851 4.479 1.00 94.88 100 ALA A N 1
ATOM 804 C CA . ALA A 1 100 ? 16.898 -8.461 4.317 1.00 94.88 100 ALA A CA 1
ATOM 805 C C . ALA A 1 100 ? 16.933 -9.472 3.157 1.00 94.88 100 ALA A C 1
ATOM 807 O O . ALA A 1 100 ? 17.887 -9.496 2.370 1.00 94.88 100 ALA A O 1
ATOM 808 N N . ILE A 1 101 ? 15.890 -10.296 3.027 1.00 96.44 101 ILE A N 1
ATOM 809 C CA . ILE A 1 101 ? 15.755 -11.281 1.949 1.00 96.44 101 ILE A CA 1
ATOM 810 C C . ILE A 1 101 ? 15.557 -10.568 0.607 1.00 96.44 101 ILE A C 1
ATOM 812 O O . ILE A 1 101 ? 16.344 -10.765 -0.323 1.00 96.44 101 ILE A O 1
ATOM 816 N N . THR A 1 102 ? 14.568 -9.684 0.496 1.00 96.50 102 THR A N 1
ATOM 817 C CA . THR A 1 102 ? 14.255 -9.016 -0.771 1.00 96.50 102 THR A CA 1
ATOM 818 C C . THR A 1 102 ? 15.359 -8.078 -1.230 1.00 96.50 102 THR A C 1
ATOM 820 O O . THR A 1 102 ? 15.690 -8.105 -2.409 1.00 96.50 102 THR A O 1
ATOM 823 N N . ASN A 1 103 ? 16.006 -7.308 -0.346 1.00 95.56 103 ASN A N 1
ATOM 824 C CA . ASN A 1 103 ? 17.121 -6.439 -0.748 1.00 95.56 103 ASN A CA 1
ATOM 825 C C . ASN A 1 103 ? 18.272 -7.241 -1.357 1.00 95.56 103 ASN A C 1
ATOM 827 O O . ASN A 1 103 ? 18.825 -6.850 -2.386 1.00 95.56 103 ASN A O 1
ATOM 831 N N . ARG A 1 104 ? 18.628 -8.376 -0.748 1.00 96.19 104 ARG A N 1
ATOM 832 C CA . ARG A 1 104 ? 19.678 -9.267 -1.255 1.00 96.19 104 ARG A CA 1
ATOM 833 C C . ARG A 1 104 ? 19.298 -9.835 -2.621 1.00 96.19 104 ARG A C 1
ATOM 835 O O . ARG A 1 104 ? 20.094 -9.737 -3.555 1.00 96.19 104 ARG A O 1
ATOM 842 N N . LEU A 1 105 ? 18.074 -10.344 -2.756 1.00 97.62 105 LEU A N 1
ATOM 843 C CA . LEU A 1 105 ? 17.557 -10.877 -4.015 1.00 97.62 105 LEU A CA 1
ATOM 844 C C . LEU A 1 105 ? 17.534 -9.814 -5.127 1.00 97.62 105 LEU A C 1
ATOM 846 O O . LEU A 1 105 ? 18.084 -10.035 -6.206 1.00 97.62 105 LEU A O 1
ATOM 850 N N . LEU A 1 106 ? 16.957 -8.640 -4.850 1.00 96.75 106 LEU A N 1
ATOM 851 C CA . LEU A 1 106 ? 16.870 -7.521 -5.791 1.00 96.75 106 LEU A CA 1
ATOM 852 C C . LEU A 1 106 ? 18.252 -7.002 -6.188 1.00 96.75 106 LEU A C 1
ATOM 854 O O . LEU A 1 106 ? 18.477 -6.712 -7.359 1.00 96.75 106 LEU A O 1
ATOM 858 N N . THR A 1 107 ? 19.200 -6.936 -5.250 1.00 96.69 107 THR A N 1
ATOM 859 C CA . THR A 1 107 ? 20.580 -6.519 -5.539 1.00 96.69 107 THR A CA 1
ATOM 860 C C . THR A 1 107 ? 21.264 -7.491 -6.498 1.00 96.69 107 THR A C 1
ATOM 862 O O . THR A 1 107 ? 21.905 -7.059 -7.457 1.00 96.69 107 THR A O 1
ATOM 865 N N . VAL A 1 108 ? 21.122 -8.803 -6.279 1.00 97.88 108 VAL A N 1
ATOM 866 C CA . VAL A 1 108 ? 21.687 -9.821 -7.179 1.00 97.88 108 VAL A CA 1
ATOM 867 C C . VAL A 1 108 ? 21.021 -9.758 -8.552 1.00 97.88 108 VAL A C 1
ATOM 869 O O . VAL A 1 108 ? 21.728 -9.742 -9.558 1.00 97.88 108 VAL A O 1
ATOM 872 N N . ALA A 1 109 ? 19.693 -9.643 -8.612 1.00 97.56 109 ALA A N 1
ATOM 873 C CA . ALA A 1 109 ? 18.963 -9.511 -9.871 1.00 97.56 109 ALA A CA 1
ATOM 874 C C . ALA A 1 109 ? 19.373 -8.253 -10.649 1.00 97.56 109 ALA A C 1
ATOM 876 O O . ALA A 1 109 ? 19.607 -8.312 -11.857 1.00 97.56 109 ALA A O 1
ATOM 877 N N . TRP A 1 110 ? 19.511 -7.119 -9.959 1.00 97.06 110 TRP A N 1
ATOM 878 C CA . TRP A 1 110 ? 19.909 -5.848 -10.556 1.00 97.06 110 TRP A CA 1
ATOM 879 C C . TRP A 1 110 ? 21.353 -5.877 -11.068 1.00 97.06 110 TRP A C 1
ATOM 881 O O . TRP A 1 110 ? 21.603 -5.434 -12.184 1.00 97.06 110 TRP A O 1
ATOM 891 N N . ARG A 1 111 ? 22.306 -6.439 -10.309 1.00 96.62 111 ARG A N 1
ATOM 892 C CA . ARG A 1 111 ? 23.716 -6.545 -10.739 1.00 96.62 111 ARG A CA 1
ATOM 893 C C . ARG A 1 111 ? 23.931 -7.605 -11.819 1.00 96.62 111 ARG A C 1
ATOM 895 O O . ARG A 1 111 ? 24.763 -7.415 -12.700 1.00 96.62 111 ARG A O 1
ATOM 902 N N . GLY A 1 112 ? 23.208 -8.719 -11.736 1.00 96.50 112 GLY A N 1
ATOM 903 C CA . GLY A 1 112 ? 23.365 -9.872 -12.624 1.00 96.50 112 GLY A CA 1
ATOM 904 C C . GLY A 1 112 ? 22.654 -9.731 -13.971 1.00 96.50 112 GLY A C 1
ATOM 905 O O . GLY A 1 112 ? 23.000 -10.437 -14.916 1.00 96.50 112 GLY A O 1
ATOM 906 N N . ASN A 1 113 ? 21.680 -8.823 -14.096 1.00 96.75 113 ASN A N 1
ATOM 907 C CA . ASN A 1 113 ? 20.903 -8.648 -15.319 1.00 96.75 113 ASN A CA 1
ATOM 908 C C . ASN A 1 113 ? 21.079 -7.245 -15.916 1.00 96.75 113 ASN A C 1
ATOM 910 O O . ASN A 1 113 ? 20.620 -6.248 -15.360 1.00 96.75 113 ASN A O 1
ATOM 914 N N . ARG A 1 114 ? 21.674 -7.178 -17.116 1.00 95.56 114 ARG A N 1
ATOM 915 C CA . ARG A 1 114 ? 21.944 -5.916 -17.828 1.00 95.56 114 ARG A CA 1
ATOM 916 C C . ARG A 1 114 ? 20.687 -5.070 -18.066 1.00 95.56 114 ARG A C 1
ATOM 918 O O . ARG A 1 114 ? 20.770 -3.851 -17.966 1.00 95.56 114 ARG A O 1
ATOM 925 N N . ARG A 1 115 ? 19.536 -5.682 -18.375 1.00 94.44 115 ARG A N 1
ATOM 926 C CA . ARG A 1 115 ? 18.278 -4.942 -18.587 1.00 94.44 115 ARG A CA 1
ATOM 927 C C . ARG A 1 115 ? 17.731 -4.393 -17.276 1.00 94.44 115 ARG A C 1
ATOM 929 O O . ARG A 1 115 ? 17.330 -3.235 -17.241 1.00 94.44 115 ARG A O 1
ATOM 936 N N . CYS A 1 116 ? 17.770 -5.171 -16.193 1.00 94.19 116 CYS A N 1
ATOM 937 C CA . CYS A 1 116 ? 17.361 -4.658 -14.887 1.00 94.19 116 CYS A CA 1
ATOM 938 C C . CYS A 1 116 ? 18.259 -3.505 -14.428 1.00 94.19 116 CYS A C 1
ATOM 940 O O . CYS A 1 116 ? 17.750 -2.470 -14.008 1.00 94.19 116 CYS A O 1
ATOM 942 N N . ASN A 1 117 ? 19.577 -3.647 -14.593 1.00 93.75 117 ASN A N 1
ATOM 943 C CA . ASN A 1 117 ? 20.532 -2.580 -14.316 1.00 93.75 117 ASN A CA 1
ATOM 944 C C . ASN A 1 117 ? 20.268 -1.324 -15.155 1.00 93.75 117 ASN A C 1
ATOM 946 O O . ASN A 1 117 ? 20.414 -0.217 -14.650 1.00 93.75 117 ASN A O 1
ATOM 950 N N . ALA A 1 118 ? 19.891 -1.481 -16.427 1.00 92.31 118 ALA A N 1
ATOM 951 C CA . ALA A 1 118 ? 19.607 -0.363 -17.318 1.00 92.31 118 ALA A CA 1
ATOM 952 C C . ALA A 1 118 ? 18.330 0.387 -16.913 1.00 92.31 118 ALA A C 1
ATOM 954 O O . ALA A 1 118 ? 18.357 1.615 -16.863 1.00 92.31 118 ALA A O 1
ATOM 955 N N . TYR A 1 119 ? 17.254 -0.336 -16.582 1.00 93.75 119 TYR A N 1
ATOM 956 C CA . TYR A 1 119 ? 15.910 0.232 -16.440 1.00 93.75 119 TYR A CA 1
ATOM 957 C C . TYR A 1 119 ? 15.450 0.523 -15.011 1.00 93.75 119 TYR A C 1
ATOM 959 O O . TYR A 1 119 ? 14.523 1.309 -14.850 1.00 93.75 119 TYR A O 1
ATOM 967 N N . PHE A 1 120 ? 16.064 -0.055 -13.977 1.00 94.94 120 PHE A N 1
ATOM 968 C CA . PHE A 1 120 ? 15.642 0.156 -12.587 1.00 94.94 120 PHE A CA 1
ATOM 969 C C . PHE A 1 120 ? 16.689 0.887 -11.746 1.00 94.94 120 PHE A C 1
ATOM 971 O O . PHE A 1 120 ? 17.896 0.765 -11.977 1.00 94.94 120 PHE A O 1
ATOM 978 N N . GLU A 1 121 ? 16.211 1.663 -10.776 1.00 93.88 121 GLU A N 1
ATOM 979 C CA . GLU A 1 121 ? 17.034 2.299 -9.749 1.00 93.88 121 GLU A CA 1
ATOM 980 C C . GLU A 1 121 ? 17.829 1.236 -8.977 1.00 93.88 121 GLU A C 1
ATOM 982 O O . GLU A 1 121 ? 17.409 0.081 -8.874 1.00 93.88 121 GLU A O 1
ATOM 987 N N . ASP A 1 122 ? 19.000 1.609 -8.458 1.00 92.81 122 ASP A N 1
ATOM 988 C CA . ASP A 1 122 ? 19.744 0.720 -7.566 1.00 92.81 122 ASP A CA 1
ATOM 989 C C . ASP A 1 122 ? 18.920 0.530 -6.278 1.00 92.81 122 ASP A C 1
ATOM 991 O O . ASP A 1 122 ? 18.647 1.522 -5.588 1.00 92.81 122 ASP A O 1
ATOM 995 N N . PRO A 1 123 ? 18.526 -0.708 -5.923 1.00 89.81 123 PRO A N 1
ATOM 996 C CA . PRO A 1 123 ? 17.742 -0.960 -4.718 1.00 89.81 123 PRO A CA 1
ATOM 997 C C . PRO A 1 123 ? 18.471 -0.528 -3.434 1.00 89.81 123 PRO A C 1
ATOM 999 O O . PRO A 1 123 ? 17.817 -0.282 -2.425 1.00 89.81 123 PRO A O 1
ATOM 1002 N N . GLY A 1 124 ? 19.803 -0.383 -3.460 1.00 85.44 124 GLY A N 1
ATOM 1003 C CA . GLY A 1 124 ? 20.592 0.139 -2.342 1.00 85.44 124 GLY A CA 1
ATOM 1004 C C . GLY A 1 124 ? 20.544 1.663 -2.166 1.00 85.44 124 GLY A C 1
ATOM 1005 O O . GLY A 1 124 ? 20.961 2.154 -1.118 1.00 85.44 124 GLY A O 1
ATOM 1006 N N . LEU A 1 125 ? 20.060 2.415 -3.163 1.00 81.75 125 LEU A N 1
ATOM 1007 C CA . LEU A 1 125 ? 19.931 3.879 -3.102 1.00 81.75 125 LEU A CA 1
ATOM 1008 C C . LEU A 1 125 ? 18.521 4.345 -2.724 1.00 81.75 125 LEU A C 1
ATOM 1010 O O . LEU A 1 125 ? 18.357 5.475 -2.263 1.00 81.75 125 LEU A O 1
ATOM 1014 N N . ALA A 1 126 ? 17.507 3.504 -2.929 1.00 73.94 126 ALA A N 1
ATOM 1015 C CA . ALA A 1 126 ? 16.128 3.852 -2.622 1.00 73.94 126 ALA A CA 1
ATOM 1016 C C . ALA A 1 126 ? 15.908 3.949 -1.104 1.00 73.94 126 ALA A C 1
ATOM 1018 O O . ALA A 1 126 ? 16.410 3.134 -0.323 1.00 73.94 126 ALA A O 1
ATOM 1019 N N . THR A 1 127 ? 15.139 4.948 -0.667 1.00 74.50 127 THR A N 1
ATOM 1020 C CA . THR A 1 127 ? 14.806 5.066 0.755 1.00 74.50 127 THR A CA 1
ATOM 1021 C C . THR A 1 127 ? 13.868 3.929 1.161 1.00 74.50 127 THR A C 1
ATOM 1023 O O . THR A 1 127 ? 12.962 3.550 0.420 1.00 74.50 127 THR A O 1
ATOM 1026 N N . GLN A 1 128 ? 14.066 3.370 2.358 1.00 72.75 128 GLN A N 1
ATOM 1027 C CA . GLN A 1 128 ? 13.285 2.212 2.815 1.00 72.75 128 GLN A CA 1
ATOM 1028 C C . GLN A 1 128 ? 11.770 2.472 2.819 1.00 72.75 128 GLN A C 1
ATOM 1030 O O . GLN A 1 128 ? 11.003 1.556 2.538 1.00 72.75 128 GLN A O 1
ATOM 1035 N N . VAL A 1 129 ? 11.362 3.712 3.111 1.00 70.44 129 VAL A N 1
ATOM 1036 C CA . VAL A 1 129 ? 9.955 4.134 3.226 1.00 70.44 129 VAL A CA 1
ATOM 1037 C C . VAL A 1 129 ? 9.234 4.117 1.875 1.00 70.44 129 VAL A C 1
ATOM 1039 O O . VAL A 1 129 ? 8.047 3.821 1.821 1.00 70.44 129 VAL A O 1
ATOM 1042 N N . GLU A 1 130 ? 9.936 4.404 0.778 1.00 77.25 130 GLU A N 1
ATOM 1043 C CA . GLU A 1 130 ? 9.346 4.361 -0.567 1.00 77.25 130 GLU A CA 1
ATOM 1044 C C . GLU A 1 130 ? 9.264 2.921 -1.090 1.00 77.25 130 GLU A C 1
ATOM 1046 O O . GLU A 1 130 ? 8.288 2.520 -1.732 1.00 77.25 130 GLU A O 1
ATOM 1051 N N . THR A 1 131 ? 10.306 2.136 -0.805 1.00 85.50 131 THR A N 1
ATOM 1052 C CA . THR A 1 131 ? 10.484 0.783 -1.338 1.00 85.50 131 THR A CA 1
ATOM 1053 C C . THR A 1 131 ? 9.579 -0.231 -0.655 1.00 85.50 131 THR A C 1
ATOM 1055 O O . THR A 1 131 ? 9.073 -1.123 -1.328 1.00 85.50 131 THR A O 1
ATOM 1058 N N . TYR A 1 132 ? 9.354 -0.122 0.654 1.00 91.81 132 TYR A N 1
ATOM 1059 C CA . TYR A 1 132 ? 8.645 -1.144 1.418 1.00 91.81 132 TYR A CA 1
ATOM 1060 C C . TYR A 1 132 ? 7.378 -0.609 2.072 1.00 91.81 132 TYR A C 1
ATOM 1062 O O . TYR A 1 132 ? 7.382 0.450 2.694 1.00 91.81 132 TYR A O 1
ATOM 1070 N N . GLN A 1 133 ? 6.303 -1.387 1.987 1.00 90.94 133 GLN A N 1
ATOM 1071 C CA . GLN A 1 133 ? 5.049 -1.099 2.673 1.00 90.94 133 GLN A CA 1
ATOM 1072 C C . GLN A 1 133 ? 4.483 -2.381 3.282 1.00 90.94 133 GLN A C 1
ATOM 1074 O O . GLN A 1 133 ? 4.261 -3.355 2.570 1.00 90.94 133 GLN A O 1
ATOM 1079 N N . ALA A 1 134 ? 4.217 -2.375 4.587 1.00 90.19 134 ALA A N 1
ATOM 1080 C CA . ALA A 1 134 ? 3.413 -3.420 5.210 1.00 90.19 134 ALA A CA 1
ATOM 1081 C C . ALA A 1 134 ? 1.946 -3.236 4.795 1.00 90.19 134 ALA A C 1
ATOM 1083 O O . ALA A 1 134 ? 1.407 -2.131 4.878 1.00 90.19 134 ALA A O 1
ATOM 1084 N N . LEU A 1 135 ? 1.326 -4.304 4.299 1.00 87.44 135 LEU A N 1
ATOM 1085 C CA . LEU A 1 135 ? -0.112 -4.362 4.023 1.00 87.44 135 LEU A CA 1
ATOM 1086 C C . LEU A 1 135 ? -0.864 -5.017 5.185 1.00 87.44 135 LEU A C 1
ATOM 1088 O O . LEU A 1 135 ? -1.998 -4.633 5.477 1.00 87.44 135 LEU A O 1
ATOM 1092 N N . ASP A 1 136 ? -0.203 -5.983 5.821 1.00 87.00 136 ASP A N 1
ATOM 1093 C CA . ASP A 1 136 ? -0.619 -6.718 7.011 1.00 87.00 136 ASP A CA 1
ATOM 1094 C C . ASP A 1 136 ? 0.636 -7.183 7.785 1.00 87.00 136 ASP A C 1
ATOM 1096 O O . ASP A 1 136 ? 1.758 -6.941 7.337 1.00 87.00 136 ASP A O 1
ATOM 1100 N N . VAL A 1 137 ? 0.464 -7.873 8.913 1.00 88.25 137 VAL A N 1
ATOM 1101 C CA . VAL A 1 137 ? 1.551 -8.409 9.758 1.00 88.25 137 VAL A CA 1
ATOM 1102 C C . VAL A 1 137 ? 2.482 -9.342 8.980 1.00 88.25 137 VAL A C 1
ATOM 1104 O O . VAL A 1 137 ? 3.699 -9.311 9.176 1.00 88.25 137 VAL A O 1
ATOM 1107 N N . ASP A 1 138 ? 1.910 -10.137 8.075 1.00 91.94 138 ASP A N 1
ATOM 1108 C CA . ASP A 1 138 ? 2.628 -11.151 7.299 1.00 91.94 138 ASP A CA 1
ATOM 1109 C C . ASP A 1 138 ? 2.638 -10.854 5.791 1.00 91.94 138 ASP A C 1
ATOM 1111 O O . ASP A 1 138 ? 3.171 -11.640 5.011 1.00 91.94 138 ASP A O 1
ATOM 1115 N N . THR A 1 139 ? 2.059 -9.729 5.347 1.00 92.50 139 THR A N 1
ATOM 1116 C CA . THR A 1 139 ? 1.970 -9.372 3.920 1.00 92.50 139 THR A CA 1
ATOM 1117 C C . THR A 1 139 ? 2.579 -8.006 3.640 1.00 92.50 139 THR A C 1
ATOM 1119 O O . THR A 1 139 ? 2.185 -6.998 4.224 1.00 92.50 139 THR A O 1
ATOM 1122 N N . PHE A 1 140 ? 3.491 -7.952 2.671 1.00 94.75 140 PHE A N 1
ATOM 1123 C CA . PHE A 1 140 ? 4.280 -6.767 2.353 1.00 94.75 140 PHE A CA 1
ATOM 1124 C C . PHE A 1 140 ? 4.277 -6.479 0.853 1.00 94.75 140 PHE A C 1
ATOM 1126 O O . PHE A 1 140 ? 4.220 -7.386 0.028 1.00 94.75 140 PHE A O 1
ATOM 1133 N N . ASP A 1 141 ? 4.417 -5.210 0.493 1.00 94.44 141 ASP A N 1
ATOM 1134 C CA . ASP A 1 141 ? 4.813 -4.783 -0.842 1.00 94.44 141 ASP A CA 1
ATOM 1135 C C . ASP A 1 141 ? 6.276 -4.329 -0.834 1.00 94.44 141 ASP A C 1
ATOM 1137 O O . ASP A 1 141 ? 6.727 -3.617 0.067 1.00 94.44 141 ASP A O 1
ATOM 1141 N N . CYS A 1 142 ? 6.999 -4.703 -1.885 1.00 96.12 142 CYS A N 1
ATOM 1142 C CA . CYS A 1 142 ? 8.349 -4.262 -2.193 1.00 96.12 142 CYS A CA 1
ATOM 1143 C C . CYS A 1 142 ? 8.372 -3.681 -3.614 1.00 96.12 142 CYS A C 1
ATOM 1145 O O . CYS A 1 142 ? 8.103 -4.380 -4.593 1.00 96.12 142 CYS A O 1
ATOM 1147 N N . ARG A 1 143 ? 8.669 -2.391 -3.747 1.00 95.19 143 ARG A N 1
ATOM 1148 C CA . ARG A 1 143 ? 8.656 -1.673 -5.023 1.00 95.19 143 ARG A CA 1
ATOM 1149 C C . ARG A 1 143 ? 10.039 -1.649 -5.650 1.00 95.19 143 ARG A C 1
ATOM 1151 O O . ARG A 1 143 ? 10.992 -1.185 -5.039 1.00 95.19 143 ARG A O 1
ATOM 1158 N N . MET A 1 144 ? 10.131 -2.065 -6.907 1.00 95.69 144 MET A N 1
ATOM 1159 C CA . MET A 1 144 ? 11.304 -1.814 -7.736 1.00 95.69 144 MET A CA 1
ATOM 1160 C C . MET A 1 144 ? 11.025 -0.604 -8.623 1.00 95.69 144 MET A C 1
ATOM 1162 O O . MET A 1 144 ? 10.219 -0.680 -9.557 1.00 95.69 144 MET A O 1
ATOM 1166 N N . PHE A 1 145 ? 11.679 0.517 -8.325 1.00 94.31 145 PHE A N 1
ATOM 1167 C CA . PHE A 1 145 ? 11.474 1.749 -9.075 1.00 94.31 145 PHE A CA 1
ATOM 1168 C C . PHE A 1 145 ? 12.213 1.722 -10.406 1.00 94.31 145 PHE A C 1
ATOM 1170 O O . PHE A 1 145 ? 13.410 1.447 -10.484 1.00 94.31 145 PHE A O 1
ATOM 1177 N N . VAL A 1 146 ? 11.4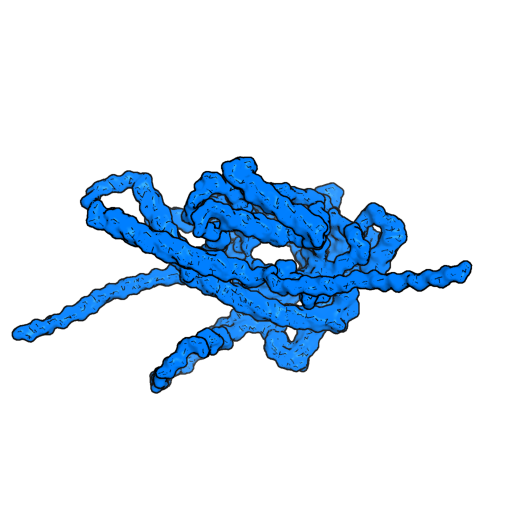77 2.012 -11.467 1.00 93.31 146 VAL A N 1
ATOM 1178 C CA . VAL A 1 146 ? 12.010 2.301 -12.793 1.00 93.31 146 VAL A CA 1
ATOM 1179 C C . VAL A 1 146 ? 12.845 3.581 -12.695 1.00 93.31 146 VAL A C 1
ATOM 1181 O O . VAL A 1 146 ? 12.398 4.542 -12.070 1.00 93.31 146 VAL A O 1
ATOM 1184 N N . LYS A 1 147 ? 14.046 3.602 -13.290 1.00 90.25 147 LYS A N 1
ATOM 1185 C CA . LYS A 1 147 ? 14.923 4.780 -13.251 1.00 90.25 147 LYS A CA 1
ATOM 1186 C C . LYS A 1 147 ? 14.177 6.011 -13.734 1.00 90.25 147 LYS A C 1
ATOM 1188 O O . LYS A 1 147 ? 13.516 5.969 -14.775 1.00 90.25 147 LYS A O 1
ATOM 1193 N N . GLY A 1 148 ? 14.371 7.115 -13.015 1.00 76.88 148 GLY A N 1
ATOM 1194 C CA . GLY A 1 148 ? 14.040 8.436 -13.524 1.00 76.88 148 GLY A CA 1
ATOM 1195 C C . GLY A 1 148 ? 14.625 8.622 -14.925 1.00 76.88 148 GLY A C 1
ATOM 1196 O O . GLY A 1 148 ? 15.762 8.236 -15.204 1.00 76.88 148 GLY A O 1
ATOM 1197 N N . PHE A 1 149 ? 13.818 9.168 -15.825 1.00 70.69 149 PHE A N 1
ATOM 1198 C CA . PHE A 1 149 ? 14.255 9.454 -17.183 1.00 70.69 149 PHE A CA 1
ATOM 1199 C C . PHE A 1 149 ? 15.329 10.541 -17.154 1.00 70.69 149 PHE A C 1
ATOM 1201 O O . PHE A 1 149 ? 15.214 11.489 -16.380 1.00 70.69 149 PHE A O 1
ATOM 1208 N N . GLU A 1 150 ? 16.341 10.430 -18.021 1.00 68.19 150 GLU A N 1
ATOM 1209 C CA . GLU A 1 150 ? 17.427 11.423 -18.128 1.00 68.19 150 GLU A CA 1
ATOM 1210 C C . GLU A 1 150 ? 16.894 12.851 -18.300 1.00 68.19 150 GLU A C 1
ATOM 1212 O O . GLU A 1 150 ? 17.508 13.811 -17.842 1.00 68.19 150 GLU A O 1
ATOM 1217 N N . ILE A 1 151 ? 15.716 12.978 -18.920 1.00 69.81 151 ILE A N 1
ATOM 1218 C CA . ILE A 1 151 ? 14.974 14.226 -19.036 1.00 69.81 151 ILE A CA 1
ATOM 1219 C C . ILE A 1 151 ? 13.779 14.167 -18.064 1.00 69.81 151 ILE A C 1
ATOM 1221 O O . ILE A 1 151 ? 12.838 13.392 -18.294 1.00 69.81 151 ILE A O 1
ATOM 1225 N N . PRO A 1 152 ? 13.768 14.967 -16.983 1.00 73.69 152 PRO A N 1
ATOM 1226 C CA . PRO A 1 152 ? 12.633 15.049 -16.070 1.00 73.69 152 PRO A CA 1
ATOM 1227 C C . PRO A 1 152 ? 11.322 15.328 -16.814 1.00 73.69 152 PRO A C 1
ATOM 1229 O O . PRO A 1 152 ? 11.271 16.132 -17.742 1.00 73.69 152 PRO A O 1
ATOM 1232 N N . GLY A 1 153 ? 10.247 14.636 -16.431 1.00 78.44 153 GLY A N 1
ATOM 1233 C CA . GLY A 1 153 ? 8.947 14.785 -17.093 1.00 78.44 153 GLY A CA 1
ATOM 1234 C C . GLY A 1 153 ? 8.864 14.176 -18.499 1.00 78.44 153 GLY A C 1
ATOM 1235 O O . GLY A 1 153 ? 7.920 14.493 -19.222 1.00 78.44 153 GLY A O 1
ATOM 1236 N N . SER A 1 154 ? 9.801 13.291 -18.879 1.00 81.00 154 SER A N 1
ATOM 1237 C CA . SER A 1 154 ? 9.757 12.521 -20.142 1.00 81.00 154 SER A CA 1
ATOM 1238 C C . SER A 1 154 ? 8.477 11.747 -20.357 1.00 81.00 154 SER A C 1
ATOM 1240 O O . SER A 1 154 ? 8.110 11.493 -21.500 1.00 81.00 154 SER A O 1
ATOM 1242 N N . PHE A 1 155 ? 7.810 11.371 -19.275 1.00 86.50 155 PHE A N 1
ATOM 1243 C CA . PHE A 1 155 ? 6.548 10.672 -19.326 1.00 86.50 155 PHE A CA 1
ATOM 1244 C C . PHE A 1 155 ? 5.496 11.429 -18.541 1.00 86.50 155 PHE A C 1
ATOM 1246 O O . PHE A 1 155 ? 5.787 12.056 -17.520 1.00 86.50 155 PHE A O 1
ATOM 1253 N N . GLN A 1 156 ? 4.265 11.339 -19.023 1.00 89.81 156 GLN A N 1
ATOM 1254 C CA . GLN A 1 156 ? 3.100 11.907 -18.372 1.00 89.81 156 GLN A CA 1
ATOM 1255 C C . GLN A 1 156 ? 2.031 10.825 -18.187 1.00 89.81 156 GLN A C 1
ATOM 1257 O O . GLN A 1 156 ? 1.811 10.011 -19.093 1.00 89.81 156 GLN A O 1
ATOM 1262 N N . PRO A 1 157 ? 1.369 10.782 -17.019 1.00 91.94 157 PRO A N 1
ATOM 1263 C CA . PRO A 1 157 ? 0.203 9.938 -16.842 1.00 91.94 157 PRO A CA 1
ATOM 1264 C C . PRO A 1 157 ? -0.967 10.510 -17.653 1.00 91.94 157 PRO A C 1
ATOM 1266 O O . PRO A 1 157 ? -1.292 11.690 -17.542 1.00 91.94 157 PRO A O 1
ATOM 1269 N N . ILE A 1 158 ? -1.624 9.663 -18.436 1.00 90.62 158 ILE A N 1
ATOM 1270 C CA . ILE A 1 158 ? -2.899 9.951 -19.091 1.00 90.62 158 ILE A CA 1
ATOM 1271 C C . ILE A 1 158 ? -3.974 9.147 -18.366 1.00 90.62 158 ILE A C 1
ATOM 1273 O O . ILE A 1 158 ? -3.923 7.916 -18.334 1.00 90.62 158 ILE A O 1
ATOM 1277 N N . SER A 1 159 ? -4.949 9.836 -17.782 1.00 87.12 159 SER A N 1
ATOM 1278 C CA . SER A 1 159 ? -6.034 9.243 -16.998 1.00 87.12 159 SER A CA 1
ATOM 1279 C C . SER A 1 159 ? -7.395 9.802 -17.423 1.00 87.12 159 SER A C 1
ATOM 1281 O O . SER A 1 159 ? -7.497 10.826 -18.101 1.00 87.12 159 SER A O 1
ATOM 1283 N N . GLY A 1 160 ? -8.465 9.128 -16.998 1.00 81.88 160 GLY A N 1
ATOM 1284 C CA . GLY A 1 160 ? -9.836 9.610 -17.148 1.00 81.88 160 GLY A CA 1
ATOM 1285 C C . GLY A 1 160 ? -10.608 9.037 -18.339 1.00 81.88 160 GLY A C 1
ATOM 1286 O O . GLY A 1 160 ? -10.078 8.352 -19.215 1.00 81.88 160 GLY A O 1
ATOM 1287 N N . LEU A 1 161 ? -11.909 9.340 -18.346 1.00 69.06 161 LEU A N 1
ATOM 1288 C CA . LEU A 1 161 ? -12.896 8.738 -19.251 1.00 69.06 161 LEU A CA 1
ATOM 1289 C C . LEU A 1 161 ? -12.663 9.080 -20.726 1.00 69.06 161 LEU A C 1
ATOM 1291 O O . LEU A 1 161 ? -12.961 8.260 -21.587 1.00 69.06 161 LEU A O 1
ATOM 1295 N N . ASN A 1 162 ? -12.079 10.246 -21.016 1.00 78.81 162 ASN A N 1
ATOM 1296 C CA . ASN A 1 162 ? -11.779 10.674 -22.388 1.00 78.81 162 ASN A CA 1
ATOM 1297 C C . ASN A 1 162 ? -10.776 9.749 -23.098 1.00 78.81 162 ASN A C 1
ATOM 1299 O O . ASN A 1 162 ? -10.675 9.781 -24.321 1.00 78.81 162 ASN A O 1
ATOM 1303 N N . HIS A 1 163 ? -10.047 8.928 -22.338 1.00 80.31 163 HIS A N 1
ATOM 1304 C CA . HIS A 1 163 ? -9.017 8.024 -22.843 1.00 80.31 163 HIS A CA 1
ATOM 1305 C C . HIS A 1 163 ? -9.368 6.542 -22.645 1.00 80.31 163 HIS A C 1
ATOM 1307 O O . HIS A 1 163 ? -8.497 5.688 -22.798 1.00 80.31 163 HIS A O 1
ATOM 1313 N N . ASP A 1 164 ? -10.623 6.223 -22.300 1.00 83.31 164 ASP A N 1
ATOM 1314 C CA . ASP A 1 164 ? -11.069 4.869 -21.934 1.00 83.31 164 ASP A CA 1
ATOM 1315 C C . ASP A 1 164 ? -10.256 4.235 -20.785 1.00 83.31 164 ASP A C 1
ATOM 1317 O O . ASP A 1 164 ? -10.120 3.011 -20.708 1.00 83.31 164 ASP A O 1
ATOM 1321 N N . VAL A 1 165 ? -9.702 5.051 -19.882 1.00 85.81 165 VAL A N 1
ATOM 1322 C CA . VAL A 1 165 ? -8.905 4.565 -18.749 1.00 85.81 165 VAL A CA 1
ATOM 1323 C C . VAL A 1 165 ? -9.804 4.374 -17.520 1.00 85.81 165 VAL A C 1
ATOM 1325 O O . VAL A 1 165 ? -10.482 5.326 -17.120 1.00 85.81 165 VAL A O 1
ATOM 1328 N N . PRO A 1 166 ? -9.814 3.183 -16.886 1.00 86.25 166 PRO A N 1
ATOM 1329 C CA . PRO A 1 166 ? -10.572 2.956 -15.657 1.00 86.25 166 PRO A CA 1
ATOM 1330 C C . PRO A 1 166 ? -10.147 3.896 -14.509 1.00 86.25 166 PRO A C 1
ATOM 1332 O O . PRO A 1 166 ? -8.963 4.227 -14.399 1.00 86.25 166 PRO A O 1
ATOM 1335 N N . PRO A 1 167 ? -11.063 4.300 -13.606 1.00 87.25 167 PRO A N 1
ATOM 1336 C CA . PRO A 1 167 ? -10.707 5.057 -12.407 1.00 87.25 167 PRO A CA 1
ATOM 1337 C C . PRO A 1 167 ? -9.634 4.340 -11.581 1.00 87.25 167 PRO A C 1
ATOM 1339 O O . PRO A 1 167 ? -9.672 3.122 -11.428 1.00 87.25 167 PRO A O 1
ATOM 1342 N N . GLY A 1 168 ? -8.672 5.094 -11.048 1.00 90.00 168 GLY A N 1
ATOM 1343 C CA . GLY A 1 168 ? -7.534 4.519 -10.321 1.00 90.00 168 GLY A CA 1
ATOM 1344 C C . GLY A 1 168 ? -6.384 4.039 -11.203 1.00 90.00 168 GLY A C 1
ATOM 1345 O O . GLY A 1 168 ? -5.351 3.653 -10.661 1.00 90.00 168 GLY A O 1
ATOM 1346 N N . TYR A 1 169 ? -6.518 4.114 -12.530 1.00 92.25 169 TYR A N 1
ATOM 1347 C CA . TYR A 1 169 ? -5.467 3.742 -13.470 1.00 92.25 169 TYR A CA 1
ATOM 1348 C C . TYR A 1 169 ? -5.057 4.909 -14.377 1.00 92.25 169 TYR A C 1
ATOM 1350 O O . TYR A 1 169 ? -5.768 5.907 -14.516 1.00 92.25 169 TYR A O 1
ATOM 1358 N N . ALA A 1 170 ? -3.892 4.762 -15.000 1.00 93.62 170 ALA A N 1
ATOM 1359 C CA . ALA A 1 170 ? -3.351 5.650 -16.018 1.00 93.62 170 ALA A CA 1
ATOM 1360 C C . ALA A 1 170 ? -2.613 4.852 -17.098 1.00 93.62 170 ALA A C 1
ATOM 1362 O O . ALA A 1 170 ? -2.061 3.782 -16.838 1.00 93.62 170 ALA A O 1
ATOM 1363 N N . PHE A 1 171 ? -2.548 5.410 -18.302 1.00 93.12 171 PHE A N 1
ATOM 1364 C CA . PHE A 1 171 ? -1.471 5.100 -19.234 1.00 93.12 171 PHE A CA 1
ATOM 1365 C C . PHE A 1 171 ? -0.277 6.001 -18.936 1.00 93.12 171 PHE A C 1
ATOM 1367 O O . PHE A 1 171 ? -0.457 7.138 -18.511 1.00 93.12 171 PHE A O 1
ATOM 1374 N N . PHE A 1 172 ? 0.939 5.528 -19.189 1.00 92.38 172 PHE A N 1
ATOM 1375 C CA . PHE A 1 172 ? 2.143 6.334 -19.007 1.00 92.38 172 PHE A CA 1
ATOM 1376 C C . PHE A 1 172 ? 2.822 6.519 -20.359 1.00 92.38 172 PHE A C 1
ATOM 1378 O O . PHE A 1 172 ? 3.379 5.569 -20.904 1.00 92.38 172 PHE A O 1
ATOM 1385 N N . CYS A 1 173 ? 2.702 7.709 -20.948 1.00 92.25 173 CYS A N 1
ATOM 1386 C CA . CYS A 1 173 ? 3.156 7.973 -22.314 1.00 92.25 173 CYS A CA 1
ATOM 1387 C C . CYS A 1 173 ? 4.315 8.957 -22.342 1.00 92.25 173 CYS A C 1
ATOM 1389 O O . CYS A 1 173 ? 4.430 9.799 -21.452 1.00 92.25 173 CYS A O 1
ATOM 1391 N N . VAL A 1 174 ? 5.126 8.900 -23.397 1.00 91.25 174 VAL A N 1
ATOM 1392 C CA . VAL A 1 174 ? 6.120 9.941 -23.672 1.00 91.25 174 VAL A CA 1
ATOM 1393 C C . VAL A 1 174 ? 5.416 11.298 -23.769 1.00 91.25 174 VAL A C 1
ATOM 1395 O O . VAL A 1 174 ? 4.385 11.432 -24.429 1.00 91.25 174 VAL A O 1
ATOM 1398 N N . ASN A 1 175 ? 5.963 12.303 -23.094 1.00 90.00 175 ASN A N 1
ATOM 1399 C CA . ASN A 1 175 ? 5.379 13.630 -22.986 1.00 90.00 175 ASN A CA 1
ATOM 1400 C C . ASN A 1 175 ? 5.233 14.278 -24.368 1.00 90.00 175 ASN A C 1
ATOM 1402 O O . ASN A 1 175 ? 6.192 14.420 -25.130 1.00 90.00 175 ASN A O 1
ATOM 1406 N N . GLU A 1 176 ? 4.014 14.692 -24.703 1.00 88.06 176 GLU A N 1
ATOM 1407 C CA . GLU A 1 176 ? 3.719 15.262 -26.015 1.00 88.06 176 GLU A CA 1
ATOM 1408 C C . GLU A 1 176 ? 4.417 16.602 -26.257 1.00 88.06 176 GLU A C 1
ATOM 1410 O O . GLU A 1 176 ? 4.683 16.938 -27.413 1.00 88.06 176 GLU A O 1
ATOM 1415 N N . ARG A 1 177 ? 4.771 17.327 -25.189 1.00 89.12 177 ARG A N 1
ATOM 1416 C CA . ARG A 1 177 ? 5.467 18.619 -25.261 1.00 89.12 177 ARG A CA 1
ATOM 1417 C C . ARG A 1 177 ? 6.930 18.494 -25.676 1.00 89.12 177 ARG A C 1
ATOM 1419 O O . ARG A 1 177 ? 7.542 19.499 -26.018 1.00 89.12 177 ARG A O 1
ATOM 1426 N N . PHE A 1 178 ? 7.486 17.285 -25.649 1.00 89.81 178 PHE A N 1
ATOM 1427 C CA . PHE A 1 178 ? 8.874 17.055 -26.029 1.00 89.81 178 PHE A CA 1
ATOM 1428 C C . PHE A 1 178 ? 9.076 17.296 -27.526 1.00 89.81 178 PHE A C 1
ATOM 1430 O O . PHE A 1 178 ? 8.229 16.957 -28.364 1.00 89.81 178 PHE A O 1
ATOM 1437 N N . THR A 1 179 ? 10.238 17.845 -27.866 1.00 91.38 179 THR A N 1
ATOM 1438 C CA . THR A 1 179 ? 10.687 17.989 -29.248 1.00 91.38 179 THR A CA 1
ATOM 1439 C C . THR A 1 179 ? 10.822 16.618 -29.911 1.00 91.38 179 THR A C 1
ATOM 1441 O O . THR A 1 179 ? 10.932 15.572 -29.264 1.00 91.38 179 THR A O 1
ATOM 1444 N N . ARG A 1 180 ? 10.846 16.599 -31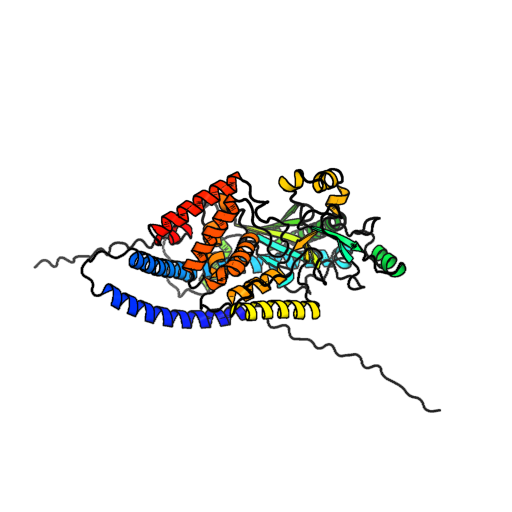.247 1.00 91.56 180 ARG A N 1
ATOM 1445 C CA . ARG A 1 180 ? 11.034 15.354 -32.005 1.00 91.56 180 ARG A CA 1
ATOM 1446 C C . ARG A 1 180 ? 12.328 14.629 -31.612 1.00 91.56 180 ARG A C 1
ATOM 1448 O O . ARG A 1 180 ? 12.309 13.407 -31.502 1.00 91.56 180 ARG A O 1
ATOM 1455 N N . GLY A 1 181 ? 13.420 15.366 -31.394 1.00 91.38 181 GLY A N 1
ATOM 1456 C CA . GLY A 1 181 ? 14.711 14.797 -30.995 1.00 91.38 181 GLY A CA 1
ATOM 1457 C C . GLY A 1 181 ? 14.653 14.127 -29.622 1.00 91.38 181 GLY A C 1
ATOM 1458 O O . GLY A 1 181 ? 15.084 12.986 -29.480 1.00 91.38 181 GLY A O 1
ATOM 1459 N N . GLU A 1 182 ? 14.034 14.782 -28.639 1.00 90.31 182 GLU A N 1
ATOM 1460 C CA . GLU A 1 182 ? 13.864 14.226 -27.290 1.00 90.31 182 GLU A CA 1
ATOM 1461 C C . GLU A 1 182 ? 12.971 12.982 -27.300 1.00 90.31 182 GLU A C 1
ATOM 1463 O O . GLU A 1 182 ? 13.323 11.969 -26.700 1.00 90.31 182 GLU A O 1
ATOM 1468 N N . LYS A 1 183 ? 11.860 13.003 -28.051 1.00 90.31 183 LYS A N 1
ATOM 1469 C CA . LYS A 1 183 ? 10.992 11.824 -28.217 1.00 90.31 183 LYS A CA 1
ATOM 1470 C C . LYS A 1 183 ? 11.749 10.637 -28.817 1.00 90.31 183 LYS A C 1
ATOM 1472 O O . LYS A 1 183 ? 11.551 9.510 -28.370 1.00 90.31 183 LYS A O 1
ATOM 1477 N N . ILE A 1 184 ? 12.609 10.874 -29.812 1.00 90.25 184 ILE A N 1
ATOM 1478 C CA . ILE A 1 184 ? 13.459 9.830 -30.409 1.00 90.25 184 ILE A CA 1
ATOM 1479 C C . ILE A 1 184 ? 14.460 9.302 -29.380 1.00 90.25 184 ILE A C 1
ATOM 1481 O O . ILE A 1 184 ? 14.611 8.087 -29.269 1.00 90.25 184 ILE A O 1
ATOM 1485 N N . SER A 1 185 ? 15.098 10.182 -28.605 1.00 89.94 185 SER A N 1
ATOM 1486 C CA . SER A 1 185 ? 16.035 9.783 -27.550 1.00 89.94 185 SER A CA 1
ATOM 1487 C C . SER A 1 185 ? 15.360 8.878 -26.513 1.00 89.94 185 SER A C 1
ATOM 1489 O O . SER A 1 185 ? 15.805 7.752 -26.288 1.00 89.94 185 SER A O 1
ATOM 1491 N N . VAL A 1 186 ? 14.207 9.302 -25.978 1.00 89.31 186 VAL A N 1
ATOM 1492 C CA . VAL A 1 186 ? 13.429 8.521 -25.000 1.00 89.31 186 VAL A CA 1
ATOM 1493 C C . VAL A 1 186 ? 13.004 7.173 -25.583 1.00 89.31 186 VAL A C 1
ATOM 1495 O O . VAL A 1 186 ? 13.200 6.139 -24.945 1.00 89.31 186 VAL A O 1
ATOM 1498 N N . ARG A 1 187 ? 12.473 7.160 -26.813 1.00 89.56 187 ARG A N 1
ATOM 1499 C CA . ARG A 1 187 ? 12.083 5.920 -27.502 1.00 89.56 187 ARG A CA 1
ATOM 1500 C C . ARG A 1 187 ? 13.259 4.981 -27.732 1.00 89.56 187 ARG A C 1
ATOM 1502 O O . ARG A 1 187 ? 13.072 3.781 -27.627 1.00 89.56 187 ARG A O 1
ATOM 1509 N N . THR A 1 188 ? 14.447 5.505 -28.012 1.00 90.75 188 THR A N 1
ATOM 1510 C CA . THR A 1 188 ? 15.653 4.694 -28.223 1.00 90.75 188 THR A CA 1
ATOM 1511 C C . THR A 1 188 ? 16.138 4.085 -26.909 1.00 90.75 188 THR A C 1
ATOM 1513 O O . THR A 1 188 ? 16.408 2.888 -26.847 1.00 90.75 188 THR A O 1
ATOM 1516 N N . ALA A 1 189 ? 16.183 4.877 -25.834 1.00 89.31 189 ALA A N 1
ATOM 1517 C CA . ALA A 1 189 ? 16.591 4.398 -24.514 1.00 89.31 189 ALA A CA 1
ATOM 1518 C C . ALA A 1 189 ? 15.649 3.303 -23.969 1.00 89.31 189 ALA A C 1
ATOM 1520 O O . ALA A 1 189 ? 16.096 2.345 -23.339 1.00 89.31 189 ALA A O 1
ATOM 1521 N N . TRP A 1 190 ? 14.351 3.409 -24.260 1.00 91.31 190 TRP A N 1
ATOM 1522 C CA . TRP A 1 190 ? 13.294 2.537 -23.731 1.00 91.31 190 TRP A CA 1
ATOM 1523 C C . TRP A 1 190 ? 12.603 1.688 -24.803 1.00 91.31 190 TRP A C 1
ATOM 1525 O O . TRP A 1 190 ? 11.466 1.258 -24.608 1.00 91.31 190 TRP A O 1
ATOM 1535 N N . GLN A 1 191 ? 13.276 1.430 -25.926 1.00 90.31 191 GLN A N 1
ATOM 1536 C CA . GLN A 1 191 ? 12.691 0.760 -27.096 1.00 90.31 191 GLN A CA 1
ATOM 1537 C C . GLN A 1 191 ? 12.067 -0.608 -26.777 1.00 90.31 191 GLN A C 1
ATOM 1539 O O . GLN A 1 191 ? 11.081 -0.992 -27.395 1.00 90.31 191 GLN A O 1
ATOM 1544 N N . ASP A 1 192 ? 12.609 -1.320 -25.783 1.00 91.12 192 ASP A N 1
ATOM 1545 C CA . ASP A 1 192 ? 12.141 -2.648 -25.372 1.00 91.12 192 ASP A CA 1
ATOM 1546 C C . ASP A 1 192 ? 10.872 -2.585 -24.495 1.00 91.12 192 ASP A C 1
ATOM 1548 O O . ASP A 1 192 ? 10.239 -3.610 -24.245 1.00 91.12 192 ASP A O 1
ATOM 1552 N N . CYS A 1 193 ? 10.512 -1.397 -24.001 1.00 93.62 193 CYS A N 1
ATOM 1553 C CA . CYS A 1 193 ? 9.478 -1.187 -22.984 1.00 93.62 193 CYS A CA 1
ATOM 1554 C C . CYS A 1 193 ? 8.351 -0.253 -23.451 1.00 93.62 193 CYS A C 1
ATOM 1556 O O . CYS A 1 193 ? 7.312 -0.177 -22.792 1.00 93.62 193 CYS A O 1
ATOM 1558 N N . ILE A 1 194 ? 8.561 0.475 -24.550 1.00 93.00 194 ILE A N 1
ATOM 1559 C CA . ILE A 1 194 ? 7.605 1.410 -25.141 1.00 93.00 194 ILE A CA 1
ATOM 1560 C C . ILE A 1 194 ? 6.983 0.792 -26.395 1.00 93.00 194 ILE A C 1
ATOM 1562 O O . ILE A 1 194 ? 7.685 0.204 -27.213 1.00 93.00 194 ILE A O 1
ATOM 1566 N N . ASP A 1 195 ? 5.675 0.950 -26.583 1.00 91.94 195 ASP A N 1
ATOM 1567 C CA . ASP A 1 195 ? 5.022 0.544 -27.832 1.00 91.94 195 ASP A CA 1
ATOM 1568 C C . ASP A 1 195 ? 5.109 1.585 -28.963 1.00 91.94 195 ASP A C 1
ATOM 1570 O O . ASP A 1 195 ? 5.632 2.687 -28.808 1.00 91.94 195 ASP A O 1
ATOM 1574 N N . GLY A 1 196 ? 4.558 1.249 -30.134 1.00 88.06 196 GLY A N 1
ATOM 1575 C CA . GLY A 1 196 ? 4.557 2.143 -31.299 1.00 88.06 196 GLY A CA 1
ATOM 1576 C C . GLY A 1 196 ? 3.883 3.502 -31.059 1.00 88.06 196 GLY A C 1
ATOM 1577 O O . GLY A 1 196 ? 4.258 4.492 -31.695 1.00 88.06 196 GLY A O 1
ATOM 1578 N N . ASP A 1 197 ? 2.954 3.576 -30.104 1.00 89.62 197 ASP A N 1
ATOM 1579 C CA . ASP A 1 197 ? 2.230 4.800 -29.758 1.00 89.62 197 ASP A CA 1
ATOM 1580 C C . ASP A 1 197 ? 3.003 5.658 -28.739 1.00 89.62 197 ASP A C 1
ATOM 1582 O O . ASP A 1 197 ? 2.711 6.841 -28.567 1.00 89.62 197 ASP A O 1
ATOM 1586 N N . GLY A 1 198 ? 4.042 5.114 -28.102 1.00 91.69 198 GLY A N 1
ATOM 1587 C CA . GLY A 1 198 ? 4.830 5.825 -27.102 1.00 91.69 198 GLY A CA 1
ATOM 1588 C C . GLY A 1 198 ? 4.404 5.563 -25.656 1.00 91.69 198 GLY A C 1
ATOM 1589 O O . GLY A 1 198 ? 4.762 6.361 -24.789 1.00 91.69 198 GLY A O 1
ATOM 1590 N N . PHE A 1 199 ? 3.655 4.495 -25.370 1.00 93.50 199 PHE A N 1
ATOM 1591 C CA . PHE A 1 199 ? 3.286 4.117 -24.002 1.00 93.50 199 PHE A CA 1
ATOM 1592 C C . PHE A 1 199 ? 4.295 3.155 -23.388 1.00 93.50 199 PHE A C 1
ATOM 1594 O O . PHE A 1 199 ? 4.639 2.144 -23.995 1.00 93.50 199 PHE A O 1
ATOM 1601 N N . LEU A 1 200 ? 4.710 3.430 -22.151 1.00 93.69 200 LEU A N 1
ATOM 1602 C CA . LEU A 1 200 ? 5.482 2.500 -21.337 1.00 93.69 200 LEU A CA 1
ATOM 1603 C C . LEU A 1 200 ? 4.575 1.361 -20.861 1.00 93.69 200 LEU A C 1
ATOM 1605 O O . LEU A 1 200 ? 3.587 1.595 -20.158 1.00 93.69 200 LEU A O 1
ATOM 1609 N N . MET A 1 201 ? 4.923 0.129 -21.224 1.00 93.00 201 MET A N 1
ATOM 1610 C CA . MET A 1 201 ? 4.101 -1.052 -20.977 1.00 93.00 201 MET A CA 1
ATOM 1611 C C . MET A 1 201 ? 4.643 -1.895 -19.816 1.00 93.00 201 MET A C 1
ATOM 1613 O O . MET A 1 201 ? 5.678 -2.552 -19.977 1.00 93.00 201 MET A O 1
ATOM 1617 N N . PRO A 1 202 ? 3.916 -2.007 -18.687 1.00 93.50 202 PRO A N 1
ATOM 1618 C CA . PRO A 1 202 ? 4.207 -2.998 -17.654 1.00 93.50 202 PRO A CA 1
ATOM 1619 C C . PRO A 1 202 ? 4.367 -4.411 -18.216 1.00 93.50 202 PRO A C 1
ATOM 1621 O O . PRO A 1 202 ? 5.259 -5.148 -17.802 1.00 93.50 202 PRO A O 1
ATOM 1624 N N . GLY A 1 203 ? 3.544 -4.771 -19.209 1.00 90.62 203 GLY A N 1
ATOM 1625 C CA . GLY A 1 203 ? 3.594 -6.082 -19.859 1.00 90.62 203 GLY A CA 1
ATOM 1626 C C . GLY A 1 203 ? 4.884 -6.360 -20.639 1.00 90.62 203 GLY A C 1
ATOM 1627 O O . GLY A 1 203 ? 5.228 -7.525 -20.814 1.00 90.62 203 GLY A O 1
ATOM 1628 N N . ALA A 1 204 ? 5.613 -5.325 -21.069 1.00 92.25 204 ALA A N 1
ATOM 1629 C CA . ALA A 1 204 ? 6.913 -5.465 -21.728 1.00 92.25 204 ALA A CA 1
ATOM 1630 C C . ALA A 1 204 ? 8.076 -5.493 -20.726 1.00 92.25 204 ALA A C 1
ATOM 1632 O O . ALA A 1 204 ? 9.055 -6.209 -20.933 1.00 92.25 204 ALA A O 1
ATOM 1633 N N . ILE A 1 205 ? 7.945 -4.759 -19.616 1.00 94.69 205 ILE A N 1
ATOM 1634 C CA . ILE A 1 205 ? 8.947 -4.723 -18.543 1.00 94.69 205 ILE A CA 1
ATOM 1635 C C . ILE A 1 205 ? 8.953 -6.042 -17.759 1.00 94.69 205 ILE A C 1
ATOM 1637 O O . ILE A 1 205 ? 10.004 -6.604 -17.442 1.00 94.69 205 ILE A O 1
ATOM 1641 N N . TYR A 1 206 ? 7.760 -6.560 -17.469 1.00 94.94 206 TYR A N 1
ATOM 1642 C CA . TYR A 1 206 ? 7.572 -7.698 -16.582 1.00 94.94 206 TYR A CA 1
ATOM 1643 C C . TYR A 1 206 ? 8.366 -8.961 -16.966 1.00 94.94 206 TYR A C 1
ATOM 1645 O O . TYR A 1 206 ? 9.014 -9.513 -16.081 1.00 94.94 206 TYR A O 1
ATOM 1653 N N . PRO A 1 207 ? 8.385 -9.445 -18.226 1.00 94.44 207 PRO A N 1
ATOM 1654 C CA . PRO A 1 207 ? 9.016 -10.725 -18.550 1.00 94.44 207 PRO A CA 1
ATOM 1655 C C . PRO A 1 207 ? 10.515 -10.768 -18.246 1.00 94.44 207 PRO A C 1
ATOM 1657 O O . PRO A 1 207 ? 11.004 -11.753 -17.693 1.00 94.44 207 PRO A O 1
ATOM 1660 N N . PHE A 1 208 ? 11.262 -9.707 -18.577 1.00 95.19 208 PHE A N 1
ATOM 1661 C CA . PHE A 1 208 ? 12.695 -9.681 -18.273 1.00 95.19 208 PHE A CA 1
ATOM 1662 C C . PHE A 1 208 ? 12.963 -9.394 -16.793 1.00 95.19 208 PHE A C 1
ATOM 1664 O O . PHE A 1 208 ? 13.947 -9.903 -16.260 1.00 95.19 208 PHE A O 1
ATOM 1671 N N . PHE A 1 209 ? 12.087 -8.632 -16.129 1.00 96.00 209 PHE A N 1
ATOM 1672 C CA . PHE A 1 209 ? 12.145 -8.410 -14.688 1.00 96.00 209 PHE A CA 1
ATOM 1673 C C . PHE A 1 209 ? 11.936 -9.719 -13.914 1.00 96.00 209 PHE A C 1
ATOM 1675 O O . PHE A 1 209 ? 12.804 -10.122 -13.145 1.00 96.00 209 PHE A O 1
ATOM 1682 N N . ALA A 1 210 ? 10.846 -10.438 -14.192 1.00 96.94 210 ALA A N 1
ATOM 1683 C CA . ALA A 1 210 ? 10.530 -11.740 -13.607 1.00 96.94 210 ALA A CA 1
ATOM 1684 C C . ALA A 1 210 ? 11.655 -12.753 -13.822 1.00 96.94 210 ALA A C 1
ATOM 1686 O O . ALA A 1 210 ? 12.094 -13.404 -12.874 1.00 96.94 210 ALA A O 1
ATOM 1687 N N . LYS A 1 211 ? 12.194 -12.821 -15.047 1.00 97.12 211 LYS A N 1
ATOM 1688 C CA . LYS A 1 211 ? 13.349 -13.669 -15.350 1.00 97.12 211 LYS A CA 1
ATOM 1689 C C . LYS A 1 211 ? 14.567 -13.310 -14.493 1.00 97.12 211 LYS A C 1
ATOM 1691 O O . LYS A 1 211 ? 15.206 -14.209 -13.963 1.00 97.12 211 LYS A O 1
ATOM 1696 N N . ALA A 1 212 ? 14.884 -12.026 -14.327 1.00 97.69 212 ALA A N 1
ATOM 1697 C CA . ALA A 1 212 ? 16.028 -11.603 -13.519 1.00 97.69 212 ALA A CA 1
ATOM 1698 C C . ALA A 1 212 ? 15.886 -11.987 -12.038 1.00 97.69 212 ALA A C 1
ATOM 1700 O O . ALA A 1 212 ? 16.855 -12.438 -11.434 1.00 97.69 212 ALA A O 1
ATOM 1701 N N . ILE A 1 213 ? 14.686 -11.833 -11.468 1.00 98.12 213 ILE A N 1
ATOM 1702 C CA . ILE A 1 213 ? 14.398 -12.242 -10.086 1.00 98.12 213 ILE A CA 1
ATOM 1703 C C . ILE A 1 213 ? 14.512 -13.762 -9.940 1.00 98.12 213 ILE A C 1
ATOM 1705 O O . ILE A 1 213 ? 15.150 -14.237 -9.003 1.00 98.12 213 ILE A O 1
ATOM 1709 N N . LYS A 1 214 ? 13.960 -14.521 -10.893 1.00 98.12 214 LYS A N 1
ATOM 1710 C CA . LYS A 1 214 ? 14.052 -15.986 -10.920 1.00 98.12 214 LYS A CA 1
ATOM 1711 C C . LYS A 1 214 ? 15.499 -16.473 -10.982 1.00 98.12 214 LYS A C 1
ATOM 1713 O O . LYS A 1 214 ? 15.890 -17.319 -10.184 1.00 98.12 214 LYS A O 1
ATOM 1718 N N . ASP A 1 215 ? 16.286 -15.918 -11.903 1.00 98.31 215 ASP A N 1
ATOM 1719 C CA . ASP A 1 215 ? 17.698 -16.267 -12.083 1.00 98.31 215 ASP A CA 1
ATOM 1720 C C . ASP A 1 215 ? 18.506 -15.936 -10.810 1.00 98.31 215 ASP A C 1
ATOM 1722 O O . ASP A 1 215 ? 19.355 -16.720 -10.388 1.00 98.31 215 ASP A O 1
ATOM 1726 N N . ALA A 1 216 ? 18.213 -14.804 -10.155 1.00 98.31 216 ALA A N 1
ATOM 1727 C CA . ALA A 1 216 ? 18.852 -14.411 -8.899 1.00 98.31 216 ALA A CA 1
ATOM 1728 C C . ALA A 1 216 ? 18.486 -15.330 -7.724 1.00 98.31 216 ALA A C 1
ATOM 1730 O O . ALA A 1 216 ? 19.364 -15.680 -6.933 1.00 98.31 216 ALA A O 1
ATOM 1731 N N . LEU A 1 217 ? 17.216 -15.735 -7.619 1.00 98.38 217 LEU A N 1
ATOM 1732 C CA . LEU A 1 217 ? 16.756 -16.668 -6.591 1.00 98.38 217 LEU A CA 1
ATOM 1733 C C . LEU A 1 217 ? 17.448 -18.024 -6.752 1.00 98.38 217 LEU A C 1
ATOM 1735 O O . LEU A 1 217 ? 18.027 -18.524 -5.789 1.00 98.38 217 LEU A O 1
ATOM 1739 N N . GLN A 1 218 ? 17.460 -18.565 -7.974 1.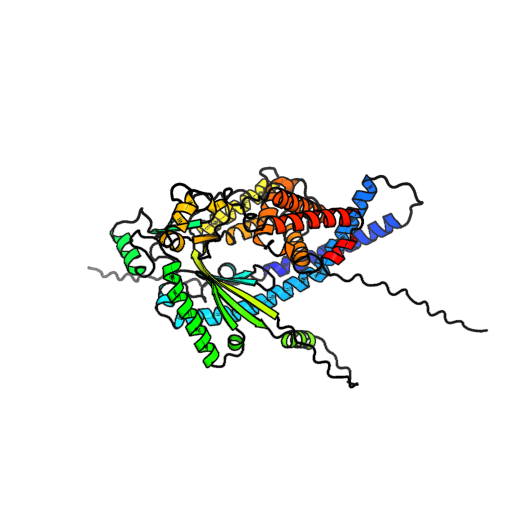00 98.44 218 GLN A N 1
ATOM 1740 C CA . GLN A 1 218 ? 18.132 -19.829 -8.278 1.00 98.44 218 GLN A CA 1
ATOM 1741 C C . GLN A 1 218 ? 19.627 -19.753 -7.950 1.00 98.44 218 GLN A C 1
ATOM 1743 O O . GLN A 1 218 ? 20.149 -20.613 -7.248 1.00 98.44 218 GLN A O 1
ATOM 1748 N N . TYR A 1 219 ? 20.304 -18.682 -8.376 1.00 98.38 219 TYR A N 1
ATOM 1749 C CA . TYR A 1 219 ? 21.722 -18.476 -8.083 1.00 98.38 219 TYR A CA 1
ATOM 1750 C C . TYR A 1 219 ? 22.020 -18.489 -6.576 1.00 98.38 219 TYR A C 1
ATOM 1752 O O . TYR A 1 219 ? 22.985 -19.116 -6.137 1.00 98.38 219 TYR A O 1
ATOM 1760 N N . LEU A 1 220 ? 21.204 -17.805 -5.768 1.00 98.25 220 LEU A N 1
ATOM 1761 C CA . LEU A 1 220 ? 21.393 -17.768 -4.318 1.00 98.25 220 LEU A CA 1
ATOM 1762 C C . LEU A 1 220 ? 21.110 -19.128 -3.660 1.00 98.25 220 LEU A C 1
ATOM 1764 O O . LEU A 1 220 ? 21.842 -19.534 -2.754 1.00 98.25 220 LEU A O 1
ATOM 1768 N N . GLN A 1 221 ? 20.099 -19.856 -4.139 1.00 97.69 221 GLN A N 1
ATOM 1769 C CA . GLN A 1 221 ? 19.795 -21.214 -3.680 1.00 97.69 221 GLN A CA 1
ATOM 1770 C C . GLN A 1 221 ? 20.938 -22.191 -3.996 1.00 97.69 221 GLN A C 1
ATOM 1772 O O . GLN A 1 221 ? 21.359 -22.941 -3.110 1.00 97.69 221 GLN A O 1
ATOM 1777 N N . ASP A 1 222 ? 21.506 -22.119 -5.203 1.00 97.94 222 ASP A N 1
ATOM 1778 C CA . ASP A 1 222 ? 22.641 -22.944 -5.640 1.00 97.94 222 ASP A CA 1
ATOM 1779 C C . ASP A 1 222 ? 23.916 -22.639 -4.840 1.00 97.94 222 ASP A C 1
ATOM 1781 O O . ASP A 1 222 ? 24.724 -23.527 -4.564 1.00 97.94 222 ASP A O 1
ATOM 1785 N N . LYS A 1 223 ? 24.088 -21.384 -4.403 1.00 97.62 223 LYS A N 1
ATOM 1786 C CA . LYS A 1 223 ? 25.166 -20.974 -3.487 1.00 97.62 223 LYS A CA 1
ATOM 1787 C C . LYS A 1 223 ? 24.958 -21.434 -2.044 1.00 97.62 223 LYS A C 1
ATOM 1789 O O . LYS A 1 223 ? 25.831 -21.203 -1.210 1.00 97.62 223 LYS A O 1
ATOM 1794 N N . GLY A 1 224 ? 23.845 -22.102 -1.748 1.00 96.56 224 GLY A N 1
ATOM 1795 C CA . GLY A 1 224 ? 23.554 -22.637 -0.426 1.00 96.56 224 GLY A CA 1
ATOM 1796 C C . GLY A 1 224 ? 23.080 -21.587 0.578 1.00 96.56 224 GLY A C 1
ATOM 1797 O O . GLY A 1 224 ? 23.162 -21.845 1.779 1.00 96.56 224 GLY A O 1
ATOM 1798 N N . ASP A 1 225 ? 22.579 -20.435 0.120 1.00 96.88 225 ASP A N 1
ATOM 1799 C CA . ASP A 1 225 ? 21.996 -19.418 0.998 1.00 96.88 225 ASP A CA 1
ATOM 1800 C C . ASP A 1 225 ? 20.773 -20.001 1.728 1.00 96.88 225 ASP A C 1
ATOM 1802 O O . ASP A 1 225 ? 19.769 -20.370 1.109 1.00 96.88 225 ASP A O 1
ATOM 1806 N N . LYS A 1 226 ? 20.887 -20.144 3.055 1.00 95.56 226 LYS A N 1
ATOM 1807 C CA . LYS A 1 226 ? 19.893 -20.836 3.887 1.00 95.56 226 LYS A CA 1
ATOM 1808 C C . LYS A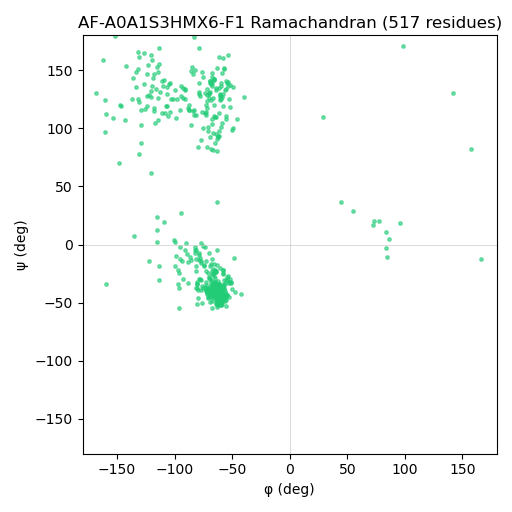 1 226 ? 18.528 -20.151 3.853 1.00 95.56 226 LYS A C 1
ATOM 1810 O O . LYS A 1 226 ? 17.521 -20.853 3.810 1.00 95.56 226 LYS A O 1
ATOM 1815 N N . ASP A 1 227 ? 18.495 -18.819 3.822 1.00 94.81 227 ASP A N 1
ATOM 1816 C CA . ASP A 1 227 ? 17.237 -18.066 3.804 1.00 94.81 227 ASP A CA 1
ATOM 1817 C C . ASP A 1 227 ? 16.523 -18.252 2.465 1.00 94.81 227 ASP A C 1
ATOM 1819 O O . ASP A 1 227 ? 15.315 -18.459 2.414 1.00 94.81 227 ASP A O 1
ATOM 1823 N N . MET A 1 228 ? 17.282 -18.252 1.365 1.00 97.12 228 MET A N 1
ATOM 1824 C CA . MET A 1 228 ? 16.732 -18.326 0.006 1.00 97.12 228 MET A CA 1
ATOM 1825 C C . MET A 1 228 ? 16.157 -19.700 -0.331 1.00 97.12 228 MET A C 1
ATOM 1827 O O . MET A 1 228 ? 15.253 -19.799 -1.159 1.00 97.12 228 MET A O 1
ATOM 1831 N N . LYS A 1 229 ? 16.612 -20.765 0.342 1.00 96.06 229 LYS A N 1
ATOM 1832 C CA . LYS A 1 229 ? 15.988 -22.096 0.244 1.00 96.06 229 LYS A CA 1
ATOM 1833 C C . LYS A 1 229 ? 14.555 -22.125 0.780 1.00 96.06 229 LYS A C 1
ATOM 1835 O O . LYS A 1 229 ? 13.784 -22.987 0.371 1.00 96.06 229 LYS A O 1
ATOM 1840 N N . LYS A 1 230 ? 14.198 -21.190 1.667 1.00 96.25 230 LYS A N 1
ATOM 1841 C CA . LYS A 1 230 ? 12.851 -21.049 2.240 1.00 96.25 230 LYS A CA 1
ATOM 1842 C C . LYS A 1 230 ? 11.945 -20.126 1.412 1.00 96.25 230 LYS A C 1
ATOM 1844 O O . LYS A 1 230 ? 10.807 -19.885 1.803 1.00 96.25 230 LYS A O 1
ATOM 1849 N N . VAL A 1 231 ? 12.436 -19.596 0.288 1.00 97.56 231 VAL A N 1
ATOM 1850 C CA . VAL A 1 231 ? 11.699 -18.657 -0.565 1.00 97.56 231 VAL A CA 1
ATOM 1851 C C . VAL A 1 231 ? 11.131 -19.375 -1.785 1.00 97.56 231 VAL A C 1
ATOM 1853 O O . VAL A 1 231 ? 11.861 -19.980 -2.570 1.00 97.56 231 VAL A O 1
ATOM 1856 N N . LEU A 1 232 ? 9.822 -19.243 -1.977 1.00 97.44 232 LEU A N 1
ATOM 1857 C CA . LEU A 1 232 ? 9.101 -19.672 -3.170 1.00 97.44 232 LEU A CA 1
ATOM 1858 C C . LEU A 1 232 ? 8.651 -18.444 -3.960 1.00 97.44 232 LEU A C 1
ATOM 1860 O O . LEU A 1 232 ? 8.222 -17.451 -3.378 1.00 97.44 232 LEU A O 1
ATOM 1864 N N . MET A 1 233 ? 8.716 -18.514 -5.288 1.00 97.25 233 MET A N 1
ATOM 1865 C CA . MET A 1 233 ? 8.280 -17.433 -6.174 1.00 97.25 233 MET A CA 1
ATOM 1866 C C . MET A 1 233 ? 7.045 -17.857 -6.973 1.00 97.25 233 MET A C 1
ATOM 1868 O O . MET A 1 233 ? 7.039 -18.913 -7.603 1.00 97.25 233 MET A O 1
ATOM 1872 N N . ILE A 1 234 ? 6.023 -17.003 -6.986 1.00 96.31 234 ILE A N 1
ATOM 1873 C CA . ILE A 1 234 ? 4.779 -17.162 -7.740 1.00 96.31 234 ILE A CA 1
ATOM 1874 C C . ILE A 1 234 ? 4.628 -15.969 -8.689 1.00 96.31 234 ILE A C 1
ATOM 1876 O O . ILE A 1 234 ? 4.682 -14.809 -8.279 1.00 96.31 234 ILE A O 1
ATOM 1880 N N . GLU A 1 235 ? 4.420 -16.242 -9.975 1.00 92.00 235 GLU A N 1
ATOM 1881 C CA . GLU A 1 235 ? 4.205 -15.202 -10.984 1.00 92.00 235 GLU A CA 1
ATOM 1882 C C . GLU A 1 235 ? 2.738 -14.741 -11.005 1.00 92.00 235 GLU A C 1
ATOM 1884 O O . GLU A 1 235 ? 1.843 -15.502 -11.368 1.00 92.00 235 GLU A O 1
ATOM 1889 N N . THR A 1 236 ? 2.486 -13.472 -10.667 1.00 84.31 236 THR A N 1
ATOM 1890 C CA . THR A 1 236 ? 1.153 -12.839 -10.679 1.00 84.31 236 THR A CA 1
ATOM 1891 C C . THR A 1 236 ? 1.137 -11.643 -11.632 1.00 84.31 236 THR A C 1
ATOM 1893 O O . THR A 1 236 ? 0.966 -10.496 -11.226 1.00 84.31 236 THR A O 1
ATOM 1896 N N . LYS A 1 237 ? 1.379 -11.903 -12.925 1.00 84.88 237 LYS A N 1
ATOM 1897 C CA . LYS A 1 237 ? 1.592 -10.881 -13.973 1.00 84.88 237 LYS A CA 1
ATOM 1898 C C . LYS A 1 237 ? 0.665 -9.655 -13.827 1.00 84.88 237 LYS A C 1
ATOM 1900 O O . LYS A 1 237 ? -0.553 -9.844 -13.815 1.00 84.88 237 LYS A O 1
ATOM 1905 N N . PRO A 1 238 ? 1.187 -8.410 -13.797 1.00 84.19 238 PRO A N 1
ATOM 1906 C CA . PRO A 1 238 ? 2.582 -7.977 -13.944 1.00 84.19 238 PRO A CA 1
ATOM 1907 C C . PRO A 1 238 ? 3.348 -7.788 -12.610 1.00 84.19 238 PRO A C 1
ATOM 1909 O O . PRO A 1 238 ? 4.289 -6.999 -12.558 1.00 84.19 238 PRO A O 1
ATOM 1912 N N . SER A 1 239 ? 2.980 -8.498 -11.540 1.00 86.75 239 SER A N 1
ATOM 1913 C CA . SER A 1 239 ? 3.726 -8.548 -10.271 1.00 86.75 239 SER A CA 1
ATOM 1914 C C . SER A 1 239 ? 4.309 -9.940 -9.988 1.00 86.75 239 SER A C 1
ATOM 1916 O O . SER A 1 239 ? 4.025 -10.922 -10.685 1.00 86.75 239 SER A O 1
ATOM 1918 N N . LEU A 1 240 ? 5.182 -10.022 -8.988 1.00 94.62 240 LEU A N 1
ATOM 1919 C CA . LEU A 1 240 ? 5.703 -11.281 -8.452 1.00 94.62 240 LEU A CA 1
ATOM 1920 C C . LEU A 1 240 ? 5.306 -11.385 -6.989 1.00 94.62 240 LEU A C 1
ATOM 1922 O O . LEU A 1 240 ? 5.325 -10.384 -6.282 1.00 94.62 240 LEU A O 1
ATOM 1926 N N . VAL A 1 241 ? 4.992 -12.586 -6.529 1.00 96.94 241 VAL A N 1
ATOM 1927 C CA . VAL A 1 241 ? 4.752 -12.864 -5.114 1.00 96.94 241 VAL A CA 1
ATOM 1928 C C . VAL A 1 241 ? 5.838 -13.802 -4.626 1.00 96.94 241 VAL A C 1
ATOM 1930 O O . VAL A 1 241 ? 6.059 -14.858 -5.215 1.00 96.94 241 VAL A O 1
ATOM 1933 N N . LEU A 1 242 ? 6.519 -13.418 -3.556 1.00 97.75 242 LEU A N 1
ATOM 1934 C CA . LEU A 1 242 ? 7.407 -14.294 -2.814 1.00 97.75 242 LEU A CA 1
ATOM 1935 C C . LEU A 1 242 ? 6.680 -14.815 -1.584 1.00 97.75 242 LEU A C 1
ATOM 1937 O O . LEU A 1 242 ? 6.090 -14.032 -0.845 1.00 97.75 242 LEU A O 1
ATOM 1941 N N . LYS A 1 243 ? 6.762 -16.122 -1.356 1.00 97.81 243 LYS A N 1
ATOM 1942 C CA . LYS A 1 243 ? 6.363 -16.762 -0.105 1.00 97.81 243 LYS A CA 1
ATOM 1943 C C . LYS A 1 243 ? 7.625 -17.163 0.643 1.00 97.81 243 LYS A C 1
ATOM 1945 O O . LYS A 1 243 ? 8.430 -17.926 0.109 1.00 97.81 243 LYS A O 1
ATOM 1950 N N . ILE A 1 244 ? 7.820 -16.622 1.836 1.00 97.25 244 ILE A N 1
ATOM 1951 C CA . ILE A 1 244 ? 8.989 -16.865 2.679 1.00 97.25 244 ILE A CA 1
ATOM 1952 C C . ILE A 1 244 ? 8.530 -17.723 3.852 1.00 97.25 244 ILE A C 1
ATOM 1954 O O . ILE A 1 244 ? 7.759 -17.264 4.691 1.00 97.25 244 ILE A O 1
ATOM 1958 N N . LEU A 1 245 ? 9.004 -18.964 3.907 1.00 95.75 245 LEU A N 1
ATOM 1959 C CA . LEU A 1 245 ? 8.699 -19.876 5.005 1.00 95.75 245 LEU A CA 1
ATOM 1960 C C . LEU A 1 245 ? 9.566 -19.530 6.220 1.00 95.75 245 LEU A C 1
ATOM 1962 O O . LEU A 1 245 ? 10.786 -19.365 6.102 1.00 95.75 245 LEU A O 1
ATOM 1966 N N . THR A 1 246 ? 8.941 -19.413 7.388 1.00 91.94 246 THR A N 1
ATOM 1967 C CA . THR A 1 246 ? 9.618 -19.097 8.647 1.00 91.94 246 THR A CA 1
ATOM 1968 C C . THR A 1 246 ? 9.397 -20.210 9.662 1.00 91.94 246 THR A C 1
ATOM 1970 O O . THR A 1 246 ? 8.268 -20.651 9.858 1.00 91.94 246 THR A O 1
ATOM 1973 N N . ASP A 1 247 ? 10.477 -20.653 10.307 1.00 87.44 247 ASP A N 1
ATOM 1974 C CA . ASP A 1 247 ? 10.409 -21.678 11.348 1.00 87.44 247 ASP A CA 1
ATOM 1975 C C . ASP A 1 247 ? 10.145 -20.984 12.691 1.00 87.44 247 ASP A C 1
ATOM 1977 O O . ASP A 1 247 ? 10.941 -20.145 13.111 1.00 87.44 247 ASP A O 1
ATOM 1981 N N . GLU A 1 248 ? 9.040 -21.311 13.367 1.00 73.44 248 GLU A N 1
ATOM 1982 C CA . GLU A 1 248 ? 8.666 -20.661 14.635 1.00 73.44 248 GLU A CA 1
ATOM 1983 C C . GLU A 1 248 ? 9.649 -20.956 15.778 1.00 73.44 248 GLU A C 1
ATOM 1985 O O . GLU A 1 248 ? 9.810 -20.148 16.693 1.00 73.44 248 GLU A O 1
ATOM 1990 N N . LYS A 1 249 ? 10.339 -22.104 15.736 1.00 69.88 249 LYS A N 1
ATOM 1991 C CA . LYS A 1 249 ? 11.258 -22.522 16.807 1.00 69.88 249 LYS A CA 1
ATOM 1992 C C . LYS A 1 249 ? 12.475 -21.606 16.952 1.00 69.88 249 LYS A C 1
ATOM 1994 O O . LYS A 1 249 ? 12.914 -21.369 18.074 1.00 69.88 249 LYS A O 1
ATOM 1999 N N . GLU A 1 250 ? 12.975 -21.027 15.857 1.00 60.91 250 GLU A N 1
ATOM 2000 C CA . GLU A 1 250 ? 14.067 -20.041 15.924 1.00 60.91 250 GLU A CA 1
ATOM 2001 C C . GLU A 1 250 ? 13.635 -18.751 16.653 1.00 60.91 250 GLU A C 1
ATOM 2003 O O . GLU A 1 250 ? 14.486 -18.019 17.161 1.00 60.91 250 GLU A O 1
ATOM 2008 N N . GLU A 1 251 ? 12.329 -18.465 16.732 1.00 59.94 251 GLU A N 1
ATOM 2009 C CA . GLU A 1 251 ? 11.813 -17.211 17.289 1.00 59.94 251 GLU A CA 1
ATOM 2010 C C . GLU A 1 251 ? 11.763 -17.211 18.822 1.00 59.94 251 GLU A C 1
ATOM 2012 O O . GLU A 1 251 ? 12.089 -16.189 19.429 1.00 59.94 251 GLU A O 1
ATOM 2017 N N . LYS A 1 252 ? 11.426 -18.342 19.459 1.00 61.31 252 LYS A N 1
ATOM 2018 C CA . LYS A 1 252 ? 11.353 -18.439 20.932 1.00 61.31 252 LYS A CA 1
ATOM 2019 C C . LYS A 1 252 ? 12.742 -18.431 21.585 1.00 61.31 252 LYS A C 1
ATOM 2021 O O . LYS A 1 252 ? 12.963 -17.733 22.571 1.00 61.31 252 LYS A O 1
ATOM 2026 N N . GLU A 1 253 ? 13.729 -19.099 20.982 1.00 57.22 253 GLU A N 1
ATOM 2027 C CA . GLU A 1 253 ? 15.093 -19.180 21.539 1.00 57.22 253 GLU A CA 1
ATOM 2028 C C . GLU A 1 253 ? 15.873 -17.850 21.517 1.00 57.22 253 GLU A C 1
ATOM 2030 O O . GLU A 1 253 ? 16.884 -17.702 22.216 1.00 57.22 253 GLU A O 1
ATOM 2035 N N . GLY A 1 254 ? 15.449 -16.885 20.695 1.00 57.03 254 GLY A N 1
ATOM 2036 C CA . GLY A 1 254 ? 16.051 -15.553 20.630 1.00 57.03 254 GLY A CA 1
ATOM 2037 C C . GLY A 1 254 ? 15.607 -14.617 21.759 1.00 57.03 254 GLY A C 1
ATOM 2038 O O . GLY A 1 254 ? 16.387 -13.753 22.164 1.00 57.03 254 GLY A O 1
ATOM 2039 N N . GLU A 1 255 ? 14.387 -14.785 22.279 1.00 56.47 255 GLU A N 1
ATOM 2040 C CA . GLU A 1 255 ? 13.830 -13.936 23.344 1.00 56.47 255 GLU A CA 1
ATOM 2041 C C . GLU A 1 255 ? 14.316 -14.359 24.740 1.00 56.47 255 GLU A C 1
ATOM 2043 O O . GLU A 1 255 ? 14.670 -13.496 25.550 1.00 56.47 255 GLU A O 1
ATOM 2048 N N . ASP A 1 256 ? 14.465 -15.663 24.993 1.00 53.94 256 ASP A N 1
ATOM 2049 C CA . ASP A 1 256 ? 14.831 -16.178 26.322 1.00 53.94 256 ASP A CA 1
ATOM 2050 C C . ASP A 1 256 ? 16.301 -15.931 26.707 1.00 53.94 256 ASP A C 1
ATOM 2052 O O . ASP A 1 256 ? 16.638 -15.820 27.888 1.00 53.94 256 ASP A O 1
ATOM 2056 N N . LYS A 1 257 ? 17.202 -15.739 25.732 1.00 54.69 257 LYS A N 1
ATOM 2057 C CA . LYS A 1 257 ? 18.639 -15.515 26.001 1.00 54.69 257 LYS A CA 1
ATOM 2058 C C . LYS A 1 257 ? 18.959 -14.185 26.688 1.00 54.69 257 LYS A C 1
ATOM 2060 O O . LYS A 1 257 ? 20.073 -14.026 27.183 1.00 54.69 257 LYS A O 1
ATOM 2065 N N . ASN A 1 258 ? 18.010 -13.251 26.760 1.00 52.91 258 ASN A N 1
ATOM 2066 C CA . ASN A 1 258 ? 18.176 -12.005 27.513 1.00 52.91 258 ASN A CA 1
ATOM 2067 C C . ASN A 1 258 ? 17.602 -12.059 28.934 1.00 52.91 258 ASN A C 1
ATOM 2069 O O . ASN A 1 258 ? 17.740 -11.081 29.666 1.00 52.91 258 ASN A O 1
ATOM 2073 N N . ASN A 1 259 ? 16.989 -13.172 29.342 1.00 52.44 259 ASN A N 1
ATOM 2074 C CA . ASN A 1 259 ? 16.327 -13.268 30.636 1.00 52.44 259 ASN A CA 1
ATOM 2075 C C . ASN A 1 259 ? 16.410 -14.695 31.196 1.00 52.44 259 ASN A C 1
ATOM 2077 O O . ASN A 1 259 ? 15.411 -15.399 31.289 1.00 52.44 259 ASN A O 1
ATOM 2081 N N . THR A 1 260 ? 17.591 -15.155 31.620 1.00 46.88 260 THR A N 1
ATOM 2082 C CA . THR A 1 260 ? 17.609 -16.279 32.572 1.00 46.88 260 THR A CA 1
ATOM 2083 C C . THR A 1 260 ? 18.844 -16.316 33.460 1.00 46.88 260 THR A C 1
ATOM 2085 O O . THR A 1 260 ? 19.955 -16.652 33.055 1.00 46.88 260 THR A O 1
ATOM 2088 N N . THR A 1 261 ? 18.596 -16.008 34.732 1.00 47.94 261 THR A N 1
ATOM 2089 C CA . THR A 1 261 ? 19.333 -16.533 35.878 1.00 47.94 261 THR A CA 1
ATOM 2090 C C . THR A 1 261 ? 18.975 -18.013 36.028 1.00 47.94 261 THR A C 1
ATOM 2092 O O . THR A 1 261 ? 17.809 -18.393 36.024 1.00 47.94 261 THR A O 1
ATOM 2095 N N . SER A 1 262 ? 20.005 -18.839 36.131 1.00 46.09 262 SER A N 1
ATOM 2096 C CA . SER A 1 262 ? 19.997 -20.299 36.204 1.00 46.09 262 SER A CA 1
ATOM 2097 C C . SER A 1 262 ? 19.080 -20.884 37.288 1.00 46.09 262 SER A C 1
ATOM 2099 O O . SER A 1 262 ? 19.293 -20.625 38.473 1.00 46.09 262 SER A O 1
ATOM 2101 N N . LYS A 1 263 ? 18.157 -21.774 36.899 1.00 43.84 263 LYS A N 1
ATOM 2102 C CA . LYS A 1 263 ? 17.600 -22.820 37.771 1.00 43.84 263 LYS A CA 1
ATOM 2103 C C . LYS A 1 263 ? 17.516 -24.155 37.030 1.00 43.84 263 LYS A C 1
ATOM 2105 O O . LYS A 1 263 ? 17.337 -24.209 35.819 1.00 43.84 263 LYS A O 1
ATOM 2110 N N . SER A 1 264 ? 17.777 -25.202 37.798 1.00 47.72 264 SER A N 1
ATOM 2111 C CA . SER A 1 264 ? 18.129 -26.563 37.410 1.00 47.72 264 SER A CA 1
ATOM 2112 C C . SER A 1 264 ? 16.961 -27.409 36.901 1.00 47.72 264 SER A C 1
ATOM 2114 O O . SER A 1 264 ? 15.830 -27.274 37.356 1.00 47.72 264 SER A O 1
ATOM 2116 N N . LYS A 1 265 ? 17.334 -28.309 35.985 1.00 50.94 265 LYS A N 1
ATOM 2117 C CA . LYS A 1 265 ? 16.583 -29.398 35.351 1.00 50.94 265 LYS A CA 1
ATOM 2118 C C . LYS A 1 265 ? 15.948 -30.371 36.345 1.00 50.94 265 LYS A C 1
ATOM 2120 O O . LYS A 1 265 ? 16.648 -30.824 37.241 1.00 50.94 265 LYS A O 1
ATOM 2125 N N . GLU A 1 266 ? 14.732 -30.812 36.035 1.00 46.94 266 GLU A N 1
ATOM 2126 C CA . GLU A 1 266 ? 14.343 -32.229 36.047 1.00 46.94 266 GLU A CA 1
ATOM 2127 C C . GLU A 1 266 ? 12.981 -32.407 35.363 1.00 46.94 266 GLU A C 1
ATOM 2129 O O . GLU A 1 266 ? 12.043 -31.679 35.678 1.00 46.94 266 GLU A O 1
ATOM 2134 N N . SER A 1 267 ? 12.909 -33.362 34.432 1.00 45.59 267 SER A N 1
ATOM 2135 C CA . SER A 1 267 ? 11.836 -34.356 34.233 1.00 45.59 267 SER A CA 1
ATOM 2136 C C . SER A 1 267 ? 11.516 -34.651 32.763 1.00 45.59 267 SER A C 1
ATOM 2138 O O . SER A 1 267 ? 11.349 -33.761 31.931 1.00 45.59 267 SER A O 1
ATOM 2140 N N . ASP A 1 268 ? 11.492 -35.958 32.504 1.00 57.72 268 ASP A N 1
ATOM 2141 C CA . ASP A 1 268 ? 11.044 -36.655 31.305 1.00 57.72 268 ASP A CA 1
ATOM 2142 C C . ASP A 1 268 ? 9.570 -36.356 31.005 1.00 57.72 268 ASP A C 1
ATOM 2144 O O . ASP A 1 268 ? 8.736 -36.403 31.909 1.00 57.72 268 ASP A O 1
ATOM 2148 N N . SER A 1 269 ? 9.231 -36.106 29.739 1.00 49.38 269 SER A N 1
ATOM 2149 C CA . SER A 1 269 ? 7.875 -36.344 29.227 1.00 49.38 269 SER A CA 1
ATOM 2150 C C . SER A 1 269 ? 7.850 -36.445 27.699 1.00 49.38 269 SER A C 1
ATOM 2152 O O . SER A 1 269 ? 8.357 -35.581 26.987 1.00 49.38 269 SER A O 1
ATOM 2154 N N . ASP A 1 270 ? 7.315 -37.584 27.264 1.00 49.97 270 ASP A N 1
ATOM 2155 C CA . ASP A 1 270 ? 6.460 -37.871 26.111 1.00 49.97 270 ASP A CA 1
ATOM 2156 C C . ASP A 1 270 ? 6.580 -36.984 24.856 1.00 49.97 270 ASP A C 1
ATOM 2158 O O . ASP A 1 270 ? 6.130 -35.841 24.798 1.00 49.97 270 ASP A O 1
ATOM 2162 N N . GLU A 1 271 ? 7.137 -37.594 23.804 1.00 52.56 271 GLU A N 1
ATOM 2163 C CA . GLU A 1 271 ? 7.193 -37.094 22.428 1.00 52.56 271 GLU A CA 1
ATOM 2164 C C . GLU A 1 271 ? 5.783 -37.036 21.805 1.00 52.56 271 GLU A C 1
ATOM 2166 O O . GLU A 1 271 ? 5.375 -37.918 21.049 1.00 52.56 271 GLU A O 1
ATOM 2171 N N . GLU A 1 272 ? 5.018 -35.984 22.095 1.00 56.97 272 GLU A N 1
ATOM 2172 C CA . GLU A 1 272 ? 3.927 -35.579 21.209 1.00 56.97 272 GLU A CA 1
ATOM 2173 C C . GLU A 1 272 ? 4.538 -34.918 19.960 1.00 56.97 272 GLU A C 1
ATOM 2175 O O . GLU A 1 272 ? 5.163 -33.859 20.037 1.00 56.97 272 GLU A O 1
ATOM 2180 N N . GLU A 1 273 ? 4.391 -35.560 18.792 1.00 55.34 273 GLU A N 1
ATOM 2181 C CA . GLU A 1 273 ? 4.694 -34.970 17.479 1.00 55.34 273 GLU A CA 1
ATOM 2182 C C . GLU A 1 273 ? 3.762 -33.773 17.222 1.00 55.34 273 GLU A C 1
ATOM 2184 O O . GLU A 1 273 ? 2.749 -33.856 16.520 1.00 55.34 273 GLU A O 1
ATOM 2189 N N . GLU A 1 274 ? 4.102 -32.629 17.808 1.00 62.38 274 GLU A N 1
ATOM 2190 C CA . GLU A 1 274 ? 3.456 -31.355 17.543 1.00 62.38 274 GLU A CA 1
ATOM 2191 C C . GLU A 1 274 ? 3.741 -30.988 16.077 1.00 62.38 274 GLU A C 1
ATOM 2193 O O . GLU A 1 274 ? 4.882 -30.726 15.680 1.00 62.38 274 GLU A O 1
ATOM 2198 N N . LYS A 1 275 ? 2.707 -31.035 15.225 1.00 65.31 275 LYS A N 1
ATOM 2199 C CA . LYS A 1 275 ? 2.800 -30.577 13.834 1.00 65.31 275 LYS A CA 1
ATOM 2200 C C . LYS A 1 275 ? 3.176 -29.100 13.844 1.00 65.31 275 LYS A C 1
ATOM 2202 O O . LYS A 1 275 ? 2.314 -28.252 14.037 1.00 65.31 275 LYS A O 1
ATOM 2207 N N . GLU A 1 276 ? 4.450 -28.813 13.600 1.00 66.31 276 GLU A N 1
ATOM 2208 C CA . GLU A 1 276 ? 4.952 -27.449 13.458 1.00 66.31 276 GLU A CA 1
ATOM 2209 C C . GLU A 1 276 ? 4.165 -26.712 12.365 1.00 66.31 276 GLU A C 1
ATOM 2211 O O . GLU A 1 276 ? 4.312 -26.986 11.166 1.00 66.31 276 GLU A O 1
ATOM 2216 N N . GLU A 1 277 ? 3.316 -25.771 12.778 1.00 74.00 277 GLU A N 1
ATOM 2217 C CA . GLU A 1 277 ? 2.658 -24.853 11.860 1.00 74.00 277 GLU A CA 1
ATOM 2218 C C . GLU A 1 277 ? 3.718 -23.929 11.258 1.00 74.00 277 GLU A C 1
ATOM 2220 O O . GLU A 1 277 ? 4.297 -23.061 11.910 1.00 74.00 277 GLU A O 1
ATOM 2225 N N . LYS A 1 278 ? 4.019 -24.135 9.976 1.00 82.94 278 LYS A N 1
ATOM 2226 C CA . LYS A 1 278 ? 4.934 -23.258 9.247 1.00 82.94 278 LYS A CA 1
ATOM 2227 C C . LYS A 1 278 ? 4.239 -21.933 8.973 1.00 82.94 278 LYS A C 1
ATOM 2229 O O . LYS A 1 278 ? 3.303 -21.882 8.174 1.00 82.94 278 LYS A O 1
ATOM 2234 N N . LYS A 1 279 ? 4.745 -20.858 9.576 1.00 90.50 279 LYS A N 1
ATOM 2235 C CA . LYS A 1 279 ? 4.354 -19.491 9.224 1.00 90.50 279 LYS A CA 1
ATOM 2236 C C . LYS A 1 279 ? 4.887 -19.123 7.836 1.00 90.50 279 LYS A C 1
ATOM 2238 O O . LYS A 1 279 ? 6.001 -19.489 7.449 1.00 90.50 279 LYS A O 1
ATOM 2243 N N . GLU A 1 280 ? 4.070 -18.404 7.073 1.00 94.94 280 GLU A N 1
ATOM 2244 C CA . GLU A 1 280 ? 4.377 -17.970 5.709 1.00 94.94 280 GLU A CA 1
ATOM 2245 C C . GLU A 1 280 ? 4.255 -16.446 5.612 1.00 94.94 280 GLU A C 1
ATOM 2247 O O . GLU A 1 280 ? 3.172 -15.897 5.800 1.00 94.94 280 GLU A O 1
ATOM 2252 N N . LEU A 1 281 ? 5.350 -15.765 5.264 1.00 96.69 281 LEU A N 1
ATOM 2253 C CA . LEU A 1 281 ? 5.331 -14.338 4.935 1.00 96.69 281 LEU A CA 1
ATOM 2254 C C . LEU A 1 281 ? 5.154 -14.157 3.427 1.00 96.69 281 LEU A C 1
ATOM 2256 O O . LEU A 1 281 ? 5.847 -14.788 2.627 1.00 96.69 281 LEU A O 1
ATOM 2260 N N . THR A 1 282 ? 4.268 -13.251 3.030 1.00 96.81 282 THR A N 1
ATOM 2261 C CA . THR A 1 282 ? 3.976 -12.926 1.632 1.00 96.81 282 THR A CA 1
ATOM 2262 C C . THR A 1 282 ? 4.574 -11.574 1.259 1.00 96.81 282 THR A C 1
ATOM 2264 O O . THR A 1 282 ? 4.337 -10.571 1.927 1.00 96.81 282 THR A O 1
ATOM 2267 N N . VAL A 1 283 ? 5.316 -11.509 0.153 1.00 97.62 283 VAL A N 1
ATOM 2268 C CA . VAL A 1 283 ? 5.896 -10.257 -0.352 1.00 97.62 283 VAL A CA 1
ATOM 2269 C C . VAL A 1 283 ? 5.567 -10.064 -1.822 1.00 97.62 283 VAL A C 1
ATOM 2271 O O . VAL A 1 283 ? 6.033 -10.819 -2.673 1.00 97.62 283 VAL A O 1
ATOM 2274 N N . ASN A 1 284 ? 4.810 -9.023 -2.150 1.00 96.62 284 ASN A N 1
ATOM 2275 C CA . ASN A 1 284 ? 4.562 -8.641 -3.533 1.00 96.62 284 ASN A CA 1
ATOM 2276 C C . ASN A 1 284 ? 5.716 -7.766 -4.026 1.00 96.62 284 ASN A C 1
ATOM 2278 O O . ASN A 1 284 ? 5.892 -6.642 -3.560 1.00 96.62 284 ASN A O 1
ATOM 2282 N N . ILE A 1 285 ? 6.480 -8.245 -5.002 1.00 97.06 285 ILE A N 1
ATOM 2283 C CA . ILE A 1 285 ? 7.451 -7.422 -5.715 1.00 97.06 285 ILE A CA 1
ATOM 2284 C C . ILE A 1 285 ? 6.751 -6.748 -6.898 1.00 97.06 285 ILE A C 1
ATOM 2286 O O . ILE A 1 285 ? 6.255 -7.408 -7.818 1.00 97.06 285 ILE A O 1
ATOM 2290 N N . VAL A 1 286 ? 6.717 -5.417 -6.865 1.00 96.00 286 VAL A N 1
ATOM 2291 C CA . VAL A 1 286 ? 5.912 -4.574 -7.753 1.00 96.00 286 VAL A CA 1
ATOM 2292 C C . VAL A 1 286 ? 6.818 -3.615 -8.516 1.00 96.00 286 VAL A C 1
ATOM 2294 O O . VAL A 1 286 ? 7.617 -2.895 -7.925 1.00 96.00 286 VAL A O 1
ATOM 2297 N N . ILE A 1 287 ? 6.683 -3.569 -9.840 1.00 96.25 287 ILE A N 1
ATOM 2298 C CA . ILE A 1 287 ? 7.353 -2.552 -10.660 1.00 96.25 287 ILE A CA 1
ATOM 2299 C C . ILE A 1 287 ? 6.631 -1.219 -10.457 1.00 96.25 287 ILE A C 1
ATOM 2301 O O . ILE A 1 287 ? 5.406 -1.164 -10.589 1.00 96.25 287 ILE A O 1
ATOM 2305 N N . ALA A 1 288 ? 7.373 -0.150 -10.167 1.00 95.62 288 ALA A N 1
ATOM 2306 C CA . ALA A 1 288 ? 6.793 1.164 -9.913 1.00 95.62 288 ALA A CA 1
ATOM 2307 C C . ALA A 1 288 ? 7.504 2.297 -10.667 1.00 95.62 288 ALA A C 1
ATOM 2309 O O . ALA A 1 288 ? 8.715 2.260 -10.868 1.00 95.62 288 ALA A O 1
ATOM 2310 N N . CYS A 1 289 ? 6.764 3.340 -11.042 1.00 93.31 289 CYS A N 1
ATOM 2311 C CA . CYS A 1 289 ? 7.310 4.587 -11.580 1.00 93.31 289 CYS A CA 1
ATOM 2312 C C . CYS A 1 289 ? 6.998 5.748 -10.634 1.00 93.31 289 CYS A C 1
ATOM 2314 O O . CYS A 1 289 ? 5.855 5.903 -10.194 1.00 93.31 289 CYS A O 1
ATOM 2316 N N . LYS A 1 290 ? 8.006 6.580 -10.352 1.00 90.50 290 LYS A N 1
ATOM 2317 C CA . LYS A 1 290 ? 7.850 7.787 -9.534 1.00 90.50 290 LYS A CA 1
ATOM 2318 C C . LYS A 1 290 ? 7.088 8.874 -10.286 1.00 90.50 290 LYS A C 1
ATOM 2320 O O . LYS A 1 290 ? 7.366 9.150 -11.454 1.00 90.50 290 LYS A O 1
ATOM 2325 N N . GLY A 1 291 ? 6.120 9.480 -9.607 1.00 87.19 291 GLY A N 1
ATOM 2326 C CA . GLY A 1 291 ? 5.405 10.658 -10.075 1.00 87.19 291 GLY A CA 1
ATOM 2327 C C . GLY A 1 291 ? 6.037 11.941 -9.538 1.00 87.19 291 GLY A C 1
ATOM 2328 O O . GLY A 1 291 ? 6.373 12.004 -8.357 1.00 87.19 291 GLY A O 1
ATOM 2329 N N . TYR A 1 292 ? 6.184 12.955 -10.398 1.00 78.12 292 TYR A N 1
ATOM 2330 C CA . TYR A 1 292 ? 6.826 14.240 -10.054 1.00 78.12 292 TYR A CA 1
ATOM 2331 C C . TYR A 1 292 ? 5.869 15.440 -10.059 1.00 78.12 292 TYR A C 1
ATOM 2333 O O . TYR A 1 292 ? 6.172 16.471 -9.480 1.00 78.12 292 TYR A O 1
ATOM 2341 N N . ASN A 1 293 ? 4.707 15.315 -10.702 1.00 83.56 293 ASN A N 1
ATOM 2342 C CA . ASN A 1 293 ? 3.671 16.351 -10.739 1.00 83.56 293 ASN A CA 1
ATOM 2343 C C . ASN A 1 293 ? 2.372 15.776 -10.204 1.00 83.56 293 ASN A C 1
ATOM 2345 O O . ASN A 1 293 ? 2.153 14.578 -10.344 1.00 83.56 293 ASN A O 1
ATOM 2349 N N . TRP A 1 294 ? 1.477 16.595 -9.663 1.00 88.19 294 TRP A N 1
ATOM 2350 C CA . TRP A 1 294 ? 0.172 16.089 -9.246 1.00 88.19 294 TRP A CA 1
ATOM 2351 C C . TRP A 1 294 ? -0.607 15.495 -10.440 1.00 88.19 294 TRP A C 1
ATOM 2353 O O . TRP A 1 294 ? -0.696 16.148 -11.486 1.00 88.19 294 TRP A O 1
ATOM 2363 N N . PRO A 1 295 ? -1.152 14.267 -10.342 1.00 88.12 295 PRO A N 1
ATOM 2364 C CA . PRO A 1 295 ? -1.746 13.614 -11.495 1.00 88.12 295 PRO A CA 1
ATOM 2365 C C . PRO A 1 295 ? -3.107 14.217 -11.842 1.00 88.12 295 PRO A C 1
ATOM 2367 O O . PRO A 1 295 ? -3.908 14.573 -10.973 1.00 88.12 295 PRO A O 1
ATOM 2370 N N . GLN A 1 296 ? -3.396 14.294 -13.142 1.00 84.25 296 GLN A N 1
ATOM 2371 C CA . GLN A 1 296 ? -4.682 14.783 -13.626 1.00 84.25 296 GLN A CA 1
ATOM 2372 C C . GLN A 1 296 ? -5.821 13.887 -13.112 1.00 84.25 296 GLN A C 1
ATOM 2374 O O . GLN A 1 296 ? -5.736 12.658 -13.138 1.00 84.25 296 GLN A O 1
ATOM 2379 N N . GLY A 1 297 ? -6.894 14.511 -12.623 1.00 81.25 297 GLY A N 1
ATOM 2380 C CA . GLY A 1 297 ? -8.062 13.812 -12.080 1.00 81.25 297 GLY A CA 1
ATOM 2381 C C . GLY A 1 297 ? -7.946 13.399 -10.609 1.00 81.25 297 GLY A C 1
ATOM 2382 O O . GLY A 1 297 ? -8.965 13.048 -10.017 1.00 81.25 297 GLY A O 1
ATOM 2383 N N . ALA A 1 298 ? -6.761 13.495 -9.997 1.00 88.81 298 ALA A N 1
ATOM 2384 C CA . ALA A 1 298 ? -6.634 13.427 -8.547 1.00 88.81 298 ALA A CA 1
ATOM 2385 C C . ALA A 1 298 ? -6.896 14.798 -7.925 1.00 88.81 298 ALA A C 1
ATOM 2387 O O . ALA A 1 298 ? -6.542 15.838 -8.481 1.00 88.81 298 ALA A O 1
ATOM 2388 N N . THR A 1 299 ? -7.481 14.811 -6.736 1.00 88.38 299 THR A N 1
ATOM 2389 C CA . THR A 1 299 ? -7.749 16.042 -5.990 1.00 88.38 299 THR A CA 1
ATOM 2390 C C . THR A 1 299 ? -6.977 16.023 -4.684 1.00 88.38 299 THR A C 1
ATOM 2392 O O . THR A 1 299 ? -7.262 15.180 -3.833 1.00 88.38 299 THR A O 1
ATOM 2395 N N . ILE A 1 300 ? -6.053 16.968 -4.497 1.00 83.31 300 ILE A N 1
ATOM 2396 C CA . ILE A 1 300 ? -5.490 17.241 -3.172 1.00 83.31 300 ILE A CA 1
ATOM 2397 C C . ILE A 1 300 ? -6.579 17.943 -2.367 1.00 83.31 300 ILE A C 1
ATOM 2399 O O . ILE A 1 300 ? -6.987 19.062 -2.682 1.00 83.31 300 ILE A O 1
ATOM 2403 N N . GLN A 1 301 ? -7.099 17.267 -1.350 1.00 84.56 301 GLN A N 1
ATOM 2404 C CA . GLN A 1 301 ? -8.112 17.825 -0.461 1.00 84.56 301 GLN A CA 1
ATOM 2405 C C . GLN A 1 301 ? -7.556 17.876 0.956 1.00 84.56 301 GLN A C 1
ATOM 2407 O O . GLN A 1 301 ? -6.805 16.992 1.355 1.00 84.56 301 GLN A O 1
ATOM 2412 N N . GLN A 1 302 ? -7.955 18.887 1.733 1.00 84.56 302 GLN A N 1
ATOM 2413 C CA . GLN A 1 302 ? -7.559 18.959 3.139 1.00 84.56 302 GLN A CA 1
ATOM 2414 C C . GLN A 1 302 ? -8.078 17.714 3.886 1.00 84.56 302 GLN A C 1
ATOM 2416 O O . GLN A 1 302 ? -9.280 17.423 3.800 1.00 84.56 302 GLN A O 1
ATOM 2421 N N . PRO A 1 303 ? -7.206 16.996 4.624 1.00 82.75 303 PRO A N 1
ATOM 2422 C CA . PRO A 1 303 ? -7.602 15.824 5.408 1.00 82.75 303 PRO A CA 1
ATOM 2423 C C . PRO A 1 303 ? -8.486 16.189 6.609 1.00 82.75 303 PRO A C 1
ATOM 2425 O O . PRO A 1 303 ? -9.173 15.337 7.166 1.00 82.75 303 PRO A O 1
ATOM 2428 N N . LEU A 1 304 ? -8.502 17.470 6.988 1.00 83.75 304 LEU A N 1
ATOM 2429 C CA . LEU A 1 304 ? -9.231 18.007 8.130 1.00 83.75 304 LEU A CA 1
ATOM 2430 C C . LEU A 1 304 ? -10.270 19.064 7.704 1.00 83.75 304 LEU A C 1
ATOM 2432 O O . LEU A 1 304 ? -10.154 19.644 6.620 1.00 83.75 304 LEU A O 1
ATOM 2436 N N . PRO A 1 305 ? -11.291 19.338 8.542 1.00 84.44 305 PRO A N 1
ATOM 2437 C CA . PRO A 1 305 ? -12.293 20.363 8.262 1.00 84.44 305 PRO A CA 1
ATOM 2438 C C . PRO A 1 305 ? -11.698 21.761 8.041 1.00 84.44 305 PRO A C 1
ATOM 2440 O O . PRO A 1 305 ? -10.705 22.145 8.651 1.00 84.44 305 PRO A O 1
ATOM 2443 N N . LYS A 1 306 ? -12.390 22.588 7.248 1.00 86.81 306 LYS A N 1
ATOM 2444 C CA . LYS A 1 306 ? -12.010 23.995 7.005 1.00 86.81 306 LYS A CA 1
ATOM 2445 C C . LYS A 1 306 ? -12.311 24.943 8.179 1.00 86.81 306 LYS A C 1
ATOM 2447 O O . LYS A 1 306 ? -12.023 26.134 8.094 1.00 86.81 306 LYS A O 1
ATOM 2452 N N . GLN A 1 307 ? -12.888 24.442 9.268 1.00 84.19 307 GLN A N 1
ATOM 2453 C CA . GLN A 1 307 ? -13.196 25.229 10.463 1.00 84.19 307 GLN A CA 1
ATOM 2454 C C . GLN A 1 307 ? -11.979 25.306 11.398 1.00 84.19 307 GLN A C 1
ATOM 2456 O O . GLN A 1 307 ? -11.151 24.400 11.420 1.00 84.19 307 GLN A O 1
ATOM 2461 N N . LYS A 1 308 ? -11.858 26.370 12.200 1.00 79.44 308 LYS A N 1
ATOM 2462 C CA . LYS A 1 308 ? -10.855 26.429 13.276 1.00 79.44 308 LYS A CA 1
ATOM 2463 C C . LYS A 1 308 ? -11.176 25.416 14.392 1.00 79.44 308 LYS A C 1
ATOM 2465 O O . LYS A 1 308 ? -12.357 25.188 14.652 1.00 79.44 308 LYS A O 1
ATOM 2470 N N . PRO A 1 309 ? -10.163 24.840 15.069 1.00 76.88 309 PRO A N 1
ATOM 2471 C CA . PRO A 1 309 ? -8.719 24.994 14.827 1.00 76.88 309 PRO A CA 1
ATOM 2472 C C . PRO A 1 309 ? -8.167 24.081 13.707 1.00 76.88 309 PRO A C 1
ATOM 2474 O O . PRO A 1 309 ? -6.991 24.153 13.370 1.00 76.88 309 PRO A O 1
ATOM 2477 N N . TYR A 1 310 ? -9.004 23.229 13.110 1.00 81.81 310 TYR A N 1
ATOM 2478 C CA . TYR A 1 310 ? -8.613 22.182 12.154 1.00 81.81 310 TYR A CA 1
ATOM 2479 C C . TYR A 1 310 ? -7.951 22.706 10.874 1.00 81.81 310 TYR A C 1
ATOM 2481 O O . TYR A 1 310 ? -7.041 22.079 10.332 1.00 81.81 310 TYR A O 1
ATOM 2489 N N . CYS A 1 311 ? -8.394 23.868 10.399 1.00 82.44 311 CYS A N 1
ATOM 2490 C CA . CYS A 1 311 ? -7.943 24.429 9.132 1.00 82.44 311 CYS A CA 1
ATOM 2491 C C . CYS A 1 311 ? -6.469 24.850 9.115 1.00 82.44 311 CYS A C 1
ATOM 2493 O O . CYS A 1 311 ? -5.898 24.991 8.038 1.00 82.44 311 CYS A O 1
ATOM 2495 N N . GLU A 1 312 ? -5.843 25.089 10.268 1.00 85.19 312 GLU A N 1
ATOM 2496 C CA . GLU A 1 312 ? -4.414 25.421 10.345 1.00 85.19 312 GLU A CA 1
ATOM 2497 C C . GLU A 1 312 ? -3.566 24.172 10.137 1.00 85.19 312 GLU A C 1
ATOM 2499 O O . GLU A 1 312 ? -2.739 24.145 9.232 1.00 85.19 312 GLU A O 1
ATOM 2504 N N . LEU A 1 313 ? -3.863 23.102 10.876 1.00 84.19 313 LEU A N 1
ATOM 2505 C CA . LEU A 1 313 ? -3.178 21.820 10.738 1.00 84.19 313 LEU A CA 1
ATOM 2506 C C . LEU A 1 313 ? -3.386 21.210 9.341 1.00 84.19 313 LEU A C 1
ATOM 2508 O O . LEU A 1 313 ? -2.444 20.720 8.724 1.00 84.19 313 LEU A O 1
A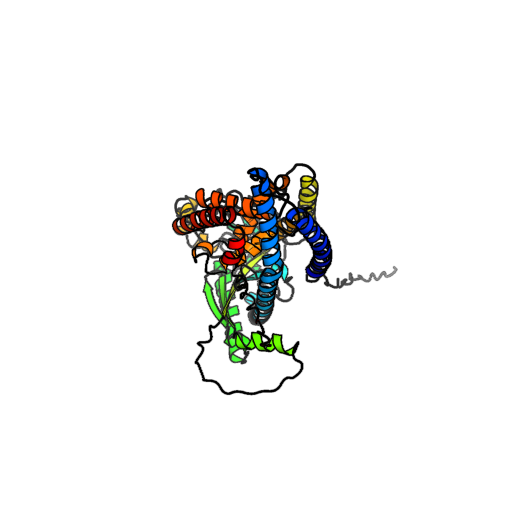TOM 2512 N N . GLY A 1 314 ? -4.608 21.305 8.806 1.00 85.31 314 GLY A N 1
ATOM 2513 C CA . GLY A 1 314 ? -4.905 20.885 7.438 1.00 85.31 314 GLY A CA 1
ATOM 2514 C C . GLY A 1 314 ? -4.150 21.697 6.381 1.00 85.31 314 GLY A C 1
ATOM 2515 O O . GLY A 1 314 ? -3.714 21.120 5.393 1.00 85.31 314 GLY A O 1
ATOM 2516 N N . ARG A 1 315 ? -3.963 23.011 6.576 1.00 88.88 315 ARG A N 1
ATOM 2517 C CA . ARG A 1 315 ? -3.161 23.850 5.665 1.00 88.88 315 ARG A CA 1
ATOM 2518 C C . ARG A 1 315 ? -1.669 23.557 5.766 1.00 88.88 315 ARG A C 1
ATOM 2520 O O . ARG A 1 315 ? -1.035 23.484 4.724 1.00 88.88 315 ARG A O 1
ATOM 2527 N N . GLN A 1 316 ? -1.143 23.355 6.975 1.00 90.06 316 GLN A N 1
ATOM 2528 C CA . GLN A 1 316 ? 0.260 22.988 7.172 1.00 90.06 316 GLN A CA 1
ATOM 2529 C C . GLN A 1 316 ? 0.585 21.681 6.451 1.00 90.06 316 GLN A C 1
ATOM 2531 O O . GLN A 1 316 ? 1.542 21.625 5.702 1.00 90.06 316 GLN A O 1
ATOM 2536 N N . CYS A 1 317 ? -0.279 20.674 6.586 1.00 88.31 317 CYS A N 1
ATOM 2537 C CA . CYS A 1 317 ? -0.132 19.405 5.879 1.00 88.31 317 CYS A CA 1
ATOM 2538 C C . CYS A 1 317 ? -0.035 19.574 4.354 1.00 88.31 317 CYS A C 1
ATOM 2540 O O . CYS A 1 317 ? 0.788 18.929 3.713 1.00 88.31 317 CYS A O 1
ATOM 2542 N N . LEU A 1 318 ? -0.865 20.446 3.769 1.00 91.44 318 LEU A N 1
ATOM 2543 C CA . LEU A 1 318 ? -0.795 20.725 2.334 1.00 91.44 318 LEU A CA 1
ATOM 2544 C C . LEU A 1 318 ? 0.490 21.466 1.954 1.00 91.44 318 LEU A C 1
ATOM 2546 O O . LEU A 1 318 ? 1.089 21.119 0.945 1.00 91.44 318 LEU A O 1
ATOM 2550 N N . ALA A 1 319 ? 0.925 22.428 2.772 1.00 91.56 319 ALA A N 1
ATOM 2551 C CA . ALA A 1 319 ? 2.191 23.125 2.564 1.00 91.56 319 ALA A CA 1
ATOM 2552 C C . ALA A 1 319 ? 3.384 22.157 2.629 1.00 91.56 319 ALA A C 1
ATOM 2554 O O . ALA A 1 319 ? 4.218 22.178 1.737 1.00 91.56 319 ALA A O 1
ATOM 2555 N N . ASP A 1 320 ? 3.407 21.240 3.602 1.00 89.88 320 ASP A N 1
ATOM 2556 C CA . ASP A 1 320 ? 4.463 20.228 3.731 1.00 89.88 320 ASP A CA 1
ATOM 2557 C C . ASP A 1 320 ? 4.534 19.314 2.492 1.00 89.88 320 ASP A C 1
ATOM 2559 O O . ASP A 1 320 ? 5.615 18.898 2.077 1.00 89.88 320 ASP A O 1
ATOM 2563 N N . ILE A 1 321 ? 3.382 18.988 1.893 1.00 88.81 321 ILE A N 1
ATOM 2564 C CA . ILE A 1 321 ? 3.311 18.198 0.656 1.00 88.81 321 ILE A CA 1
ATOM 2565 C C . ILE A 1 321 ? 3.839 19.005 -0.532 1.00 88.81 321 ILE A C 1
ATOM 2567 O O . ILE A 1 321 ? 4.611 18.469 -1.327 1.00 88.81 321 ILE A O 1
ATOM 2571 N N . ASP A 1 322 ? 3.443 20.271 -0.656 1.00 89.50 322 ASP A N 1
ATOM 2572 C CA . ASP A 1 322 ? 3.910 21.159 -1.724 1.00 89.50 322 ASP A CA 1
ATOM 2573 C C . ASP A 1 322 ? 5.426 21.410 -1.632 1.00 89.50 322 ASP A C 1
ATOM 2575 O O . ASP A 1 322 ? 6.121 21.345 -2.650 1.00 89.50 322 ASP A O 1
ATOM 2579 N N . ASP A 1 323 ? 5.954 21.614 -0.423 1.00 90.19 323 ASP A N 1
ATOM 2580 C CA . ASP A 1 323 ? 7.386 21.781 -0.157 1.00 90.19 323 ASP A CA 1
ATOM 2581 C C . ASP A 1 323 ? 8.157 20.514 -0.542 1.00 90.19 323 ASP A C 1
ATOM 2583 O O . ASP A 1 323 ? 9.108 20.566 -1.319 1.00 90.19 323 ASP A O 1
ATOM 2587 N N . ALA A 1 324 ? 7.697 19.344 -0.095 1.00 86.69 324 ALA A N 1
ATOM 2588 C CA . ALA A 1 324 ? 8.368 18.093 -0.419 1.00 86.69 324 ALA A CA 1
ATOM 2589 C C . ALA A 1 324 ? 8.282 17.740 -1.921 1.00 86.69 324 ALA A C 1
ATOM 2591 O O . ALA A 1 324 ? 9.253 17.222 -2.471 1.00 86.69 324 ALA A O 1
ATOM 2592 N N . MET A 1 325 ? 7.188 18.067 -2.624 1.00 86.19 325 MET A N 1
ATOM 2593 C CA . MET A 1 325 ? 7.151 17.968 -4.096 1.00 86.19 325 MET A CA 1
ATOM 2594 C C . MET A 1 325 ? 8.144 18.929 -4.758 1.00 86.19 325 MET A C 1
ATOM 2596 O O . MET A 1 325 ? 8.800 18.552 -5.730 1.00 86.19 325 MET A O 1
ATOM 2600 N N . SER A 1 326 ? 8.275 20.150 -4.233 1.00 86.56 326 SER A N 1
ATOM 2601 C CA . SER A 1 326 ? 9.227 21.154 -4.729 1.00 86.56 326 SER A CA 1
ATOM 2602 C C . SER A 1 326 ? 10.682 20.714 -4.533 1.00 86.56 326 SER A C 1
ATOM 2604 O O . SER A 1 326 ? 11.520 20.968 -5.398 1.00 86.56 326 SER A O 1
ATOM 2606 N N . ASP A 1 327 ? 10.955 19.965 -3.464 1.00 85.25 327 ASP A N 1
ATOM 2607 C CA . ASP A 1 327 ? 12.246 19.324 -3.185 1.00 85.25 327 ASP A CA 1
ATOM 2608 C C . ASP A 1 327 ? 12.493 18.049 -4.021 1.00 85.25 327 ASP A C 1
ATOM 2610 O O . ASP A 1 327 ? 13.534 17.398 -3.898 1.00 85.25 327 ASP A O 1
ATOM 2614 N N . GLY A 1 328 ? 11.554 17.680 -4.898 1.00 81.75 328 GLY A N 1
ATOM 2615 C CA . GLY A 1 328 ? 11.661 16.527 -5.791 1.00 81.75 328 GLY A CA 1
ATOM 2616 C C . GLY A 1 328 ? 11.269 15.192 -5.155 1.00 81.75 328 GLY A C 1
ATOM 2617 O O . GLY A 1 328 ? 11.498 14.144 -5.768 1.00 81.75 328 GLY A O 1
ATOM 2618 N N . ALA A 1 329 ? 10.672 15.198 -3.958 1.00 84.12 329 ALA A N 1
ATOM 2619 C CA . ALA A 1 329 ? 10.107 13.993 -3.368 1.00 84.12 329 ALA A CA 1
ATOM 2620 C C . ALA A 1 329 ? 8.897 13.520 -4.181 1.00 84.12 329 ALA A C 1
ATOM 2622 O O . ALA A 1 329 ? 8.053 14.303 -4.627 1.00 84.12 329 ALA A O 1
ATOM 2623 N N . SER A 1 330 ? 8.793 12.207 -4.364 1.00 85.81 330 SER A N 1
ATOM 2624 C CA . SER A 1 330 ? 7.677 11.624 -5.094 1.00 85.81 330 SER A CA 1
ATOM 2625 C C . SER A 1 330 ? 6.509 11.367 -4.146 1.00 85.81 330 SER A C 1
ATOM 2627 O O . SER A 1 330 ? 6.592 10.561 -3.223 1.00 85.81 330 SER A O 1
ATOM 2629 N N . MET A 1 331 ? 5.405 12.069 -4.389 1.00 90.50 331 MET A N 1
ATOM 2630 C CA . MET A 1 331 ? 4.205 12.035 -3.546 1.00 90.50 331 MET A CA 1
ATOM 2631 C C . MET A 1 331 ? 3.192 10.954 -3.937 1.00 90.50 331 MET A C 1
ATOM 2633 O O . MET A 1 331 ? 2.207 10.703 -3.241 1.00 90.50 331 MET A O 1
ATOM 2637 N N . TRP A 1 332 ? 3.423 10.306 -5.069 1.00 92.81 332 TRP A N 1
ATOM 2638 C CA . TRP A 1 332 ? 2.587 9.247 -5.601 1.00 92.81 332 TRP A CA 1
ATOM 2639 C C . TRP A 1 332 ? 3.383 8.456 -6.636 1.00 92.81 332 TRP A C 1
ATOM 2641 O O . TRP A 1 332 ? 4.348 8.948 -7.226 1.00 92.81 332 TRP A O 1
ATOM 2651 N N . TYR A 1 333 ? 2.940 7.233 -6.887 1.00 93.31 333 TYR A N 1
ATOM 2652 C CA . TYR A 1 333 ? 3.573 6.318 -7.822 1.00 93.31 333 TYR A CA 1
ATOM 2653 C C . TYR A 1 333 ? 2.547 5.710 -8.772 1.00 93.31 333 TYR A C 1
ATOM 2655 O O . TYR A 1 333 ? 1.342 5.681 -8.504 1.00 93.31 333 TYR A O 1
ATOM 2663 N N . LEU A 1 334 ? 3.055 5.178 -9.875 1.00 95.06 334 LEU A N 1
ATOM 2664 C CA . LEU A 1 334 ? 2.348 4.257 -10.751 1.00 95.06 334 LEU A CA 1
ATOM 2665 C C . LEU A 1 334 ? 2.861 2.846 -10.497 1.00 95.06 334 LEU A C 1
ATOM 2667 O O . LEU A 1 334 ? 4.057 2.611 -10.610 1.00 95.06 334 LEU A O 1
ATOM 2671 N N . GLU A 1 335 ? 1.976 1.908 -10.188 1.00 95.56 335 GLU A N 1
ATOM 2672 C CA . GLU A 1 335 ? 2.314 0.512 -9.922 1.00 95.56 335 GLU A CA 1
ATOM 2673 C C . GLU A 1 335 ? 1.828 -0.409 -11.043 1.00 95.56 335 GLU A C 1
ATOM 2675 O O . GLU A 1 335 ? 0.682 -0.330 -11.496 1.00 95.56 335 GLU A O 1
ATOM 2680 N N . ALA A 1 336 ? 2.686 -1.339 -11.449 1.00 94.44 336 ALA A N 1
ATOM 2681 C CA . ALA A 1 336 ? 2.323 -2.456 -12.305 1.00 94.44 336 ALA A CA 1
ATOM 2682 C C . ALA A 1 336 ? 1.584 -3.516 -11.474 1.00 94.44 336 ALA A C 1
ATOM 2684 O O . ALA A 1 336 ? 2.194 -4.420 -10.902 1.00 94.44 336 ALA A O 1
ATOM 2685 N N . ARG A 1 337 ? 0.256 -3.408 -11.403 1.00 90.56 337 ARG A N 1
ATOM 2686 C CA . ARG A 1 337 ? -0.612 -4.380 -10.722 1.00 90.56 337 ARG A CA 1
ATOM 2687 C C . ARG A 1 337 ? -1.531 -5.079 -11.716 1.00 90.56 337 ARG A C 1
ATOM 2689 O O . ARG A 1 337 ? -1.881 -4.481 -12.736 1.00 90.56 337 ARG A O 1
ATOM 2696 N N . PRO A 1 338 ? -1.968 -6.314 -11.416 1.00 82.69 338 PRO A N 1
ATOM 2697 C CA . PRO A 1 338 ? -3.050 -6.934 -12.160 1.00 82.69 338 PRO A CA 1
ATOM 2698 C C . PRO A 1 338 ? -4.267 -6.012 -12.137 1.00 82.69 338 PRO A C 1
ATOM 2700 O O . PRO A 1 338 ? -4.627 -5.464 -11.092 1.00 82.69 338 PRO A O 1
ATOM 2703 N N . VAL A 1 339 ? -4.885 -5.814 -13.298 1.00 75.88 339 VAL A N 1
ATOM 2704 C CA . VAL A 1 339 ? -6.089 -4.992 -13.389 1.00 75.88 339 VAL A CA 1
ATOM 2705 C C . VAL A 1 339 ? -7.239 -5.811 -12.818 1.00 75.88 339 VAL A C 1
ATOM 2707 O O . VAL A 1 339 ? -7.789 -6.682 -13.491 1.00 75.88 339 VAL A O 1
ATOM 2710 N N . SER A 1 340 ? -7.606 -5.535 -11.570 1.00 66.75 340 SER A N 1
ATOM 2711 C CA . SER A 1 340 ? -8.834 -6.063 -10.980 1.00 66.75 340 SER A CA 1
ATOM 2712 C C . SER A 1 340 ? -10.017 -5.336 -11.613 1.00 66.75 340 SER A C 1
ATOM 2714 O O . SER A 1 340 ? -10.485 -4.319 -11.104 1.00 66.75 340 SER A O 1
ATOM 2716 N N . LEU A 1 341 ? -10.456 -5.814 -12.778 1.00 60.72 341 LEU A N 1
ATOM 2717 C CA . LEU A 1 341 ? -11.659 -5.323 -13.442 1.00 60.72 341 LEU A CA 1
ATOM 2718 C C . LEU A 1 341 ? -12.865 -5.806 -12.637 1.00 60.72 341 LEU A C 1
ATOM 2720 O O . LEU A 1 341 ? -13.295 -6.954 -12.750 1.00 60.72 341 LEU A O 1
ATOM 2724 N N . SER A 1 342 ? -13.378 -4.926 -11.788 1.00 58.19 342 SER A N 1
ATOM 2725 C CA . SER A 1 342 ? -14.605 -5.149 -11.037 1.00 58.19 342 SER A CA 1
ATOM 2726 C C . SER A 1 342 ? -15.804 -5.418 -11.953 1.00 58.19 342 SER A C 1
ATOM 2728 O O . SER A 1 342 ? -15.830 -5.014 -13.120 1.00 58.19 342 SER A O 1
ATOM 2730 N N . LYS A 1 343 ? -16.862 -6.023 -11.399 1.00 55.03 343 LYS A N 1
ATOM 2731 C CA . LYS A 1 343 ? -18.154 -6.203 -12.088 1.00 55.03 343 LYS A CA 1
ATOM 2732 C C . LYS A 1 343 ? -18.771 -4.870 -12.550 1.00 55.03 343 LYS A C 1
ATOM 2734 O O . LYS A 1 343 ? -19.448 -4.827 -13.573 1.00 55.03 343 LYS A O 1
ATOM 2739 N N . THR A 1 344 ? -18.525 -3.766 -11.843 1.00 44.44 344 THR A N 1
ATOM 2740 C CA . THR A 1 344 ? -19.027 -2.437 -12.241 1.00 44.44 344 THR A CA 1
ATOM 2741 C C . THR A 1 344 ? -18.271 -1.894 -13.447 1.00 44.44 344 THR A C 1
ATOM 2743 O O . THR A 1 344 ? -18.887 -1.354 -14.367 1.00 44.44 344 THR A O 1
ATOM 2746 N N . LEU A 1 345 ? -16.948 -2.095 -13.497 1.00 52.06 345 LEU A N 1
ATOM 2747 C CA . LEU A 1 345 ? -16.165 -1.780 -14.685 1.00 52.06 345 LEU A CA 1
ATOM 2748 C C . LEU A 1 345 ? -16.582 -2.668 -15.850 1.00 52.06 345 LEU A C 1
ATOM 2750 O O . LEU A 1 345 ? -16.698 -2.126 -16.944 1.00 52.06 345 LEU A O 1
ATOM 2754 N N . GLN A 1 346 ? -16.908 -3.950 -15.626 1.00 54.38 346 GLN A N 1
ATOM 2755 C CA . GLN A 1 346 ? -17.367 -4.887 -16.666 1.00 54.38 346 GLN A CA 1
ATOM 2756 C C . GLN A 1 346 ? -18.526 -4.361 -17.528 1.00 54.38 346 GLN A C 1
ATOM 2758 O O . GLN A 1 346 ? -18.556 -4.618 -18.734 1.00 54.38 346 GLN A O 1
ATOM 2763 N N . ASN A 1 347 ? -19.415 -3.561 -16.934 1.00 47.50 347 ASN A N 1
ATOM 2764 C CA . ASN A 1 347 ? -20.577 -2.966 -17.599 1.00 47.50 347 ASN A CA 1
ATOM 2765 C C . ASN A 1 347 ? -20.311 -1.577 -18.212 1.00 47.50 347 ASN A C 1
ATOM 2767 O O . ASN A 1 347 ? -21.181 -1.007 -18.871 1.00 47.50 347 ASN A O 1
ATOM 2771 N N . SER A 1 348 ? -19.119 -1.011 -18.015 1.00 55.34 348 SER A N 1
ATOM 2772 C CA . SER A 1 348 ? -18.725 0.272 -18.604 1.00 55.34 348 SER A CA 1
ATOM 2773 C C . SER A 1 348 ? -18.237 0.109 -20.051 1.00 55.34 348 SER A C 1
ATOM 2775 O O . SER A 1 348 ? -17.625 -0.900 -20.411 1.00 55.34 348 SER A O 1
ATOM 2777 N N . ARG A 1 349 ? -18.427 1.142 -20.892 1.00 55.59 349 ARG A N 1
ATOM 2778 C CA . ARG A 1 349 ? -17.824 1.200 -22.245 1.00 55.59 349 ARG A CA 1
ATOM 2779 C C . ARG A 1 349 ? -16.305 0.985 -22.209 1.00 55.59 349 ARG A C 1
ATOM 2781 O O . ARG A 1 349 ? -15.758 0.364 -23.119 1.00 55.59 349 ARG A O 1
ATOM 2788 N N . CYS A 1 350 ? -15.647 1.427 -21.136 1.00 52.12 350 CYS A N 1
ATOM 2789 C CA . CYS A 1 350 ? -14.215 1.243 -20.926 1.00 52.12 350 CYS A CA 1
ATOM 2790 C C . CYS A 1 350 ? -13.839 -0.248 -20.863 1.00 52.12 350 CYS A C 1
ATOM 2792 O O . CYS A 1 350 ? -12.864 -0.652 -21.487 1.00 52.12 350 CYS A O 1
ATOM 2794 N N . HIS A 1 351 ? -14.638 -1.104 -20.217 1.00 52.28 351 HIS A N 1
ATOM 2795 C CA . HIS A 1 351 ? -14.345 -2.538 -20.169 1.00 52.28 351 HIS A CA 1
ATOM 2796 C C . HIS A 1 351 ? -14.561 -3.260 -21.492 1.00 52.28 351 HIS A C 1
ATOM 2798 O O . HIS A 1 351 ? -13.749 -4.113 -21.839 1.00 52.28 351 HIS A O 1
ATOM 2804 N N . ALA A 1 352 ? -15.597 -2.925 -22.265 1.00 54.69 352 ALA A N 1
ATOM 2805 C CA . ALA A 1 352 ? -15.769 -3.509 -23.596 1.00 54.69 352 ALA A CA 1
ATOM 2806 C C . ALA A 1 352 ? -14.541 -3.234 -24.490 1.00 54.69 352 ALA A C 1
ATOM 2808 O O . ALA A 1 352 ? -14.134 -4.107 -25.250 1.00 54.69 352 ALA A O 1
ATOM 2809 N N . ASN A 1 353 ? -13.904 -2.067 -24.344 1.00 53.31 353 ASN A N 1
ATOM 2810 C CA . ASN A 1 353 ? -12.699 -1.700 -25.093 1.00 53.31 353 ASN A CA 1
ATOM 2811 C C . ASN A 1 353 ? -11.406 -2.304 -24.516 1.00 53.31 353 ASN A C 1
ATOM 2813 O O . ASN A 1 353 ? -10.496 -2.621 -25.280 1.00 53.31 353 ASN A O 1
ATOM 2817 N N . VAL A 1 354 ? -11.314 -2.461 -23.193 1.00 57.88 354 VAL A N 1
ATOM 2818 C CA . VAL A 1 354 ? -10.141 -3.014 -22.493 1.00 57.88 354 VAL A CA 1
ATOM 2819 C C . VAL A 1 354 ? -10.117 -4.551 -22.569 1.00 57.88 354 VAL A C 1
ATOM 2821 O O . VAL A 1 354 ? -9.108 -5.125 -22.960 1.00 57.88 354 VAL A O 1
ATOM 2824 N N . SER A 1 355 ? -11.240 -5.232 -22.320 1.00 55.94 355 SER A N 1
ATOM 2825 C CA . SER A 1 355 ? -11.350 -6.703 -22.413 1.00 55.94 355 SER A CA 1
ATOM 2826 C C . SER A 1 355 ? -11.201 -7.243 -23.840 1.00 55.94 355 SER A C 1
ATOM 2828 O O . SER A 1 355 ? -10.663 -8.330 -24.030 1.00 55.94 355 SER A O 1
ATOM 2830 N N . ARG A 1 356 ? -11.629 -6.482 -24.859 1.00 58.03 356 ARG A N 1
ATOM 2831 C CA . ARG A 1 356 ? -11.460 -6.856 -26.276 1.00 58.03 356 ARG A CA 1
ATOM 2832 C C . ARG A 1 356 ? -10.075 -6.535 -26.830 1.00 58.03 356 ARG A C 1
ATOM 2834 O O . ARG A 1 356 ? -9.753 -6.994 -27.922 1.00 58.03 356 ARG A O 1
ATOM 2841 N N . ASN A 1 357 ? -9.269 -5.747 -26.118 1.00 62.31 357 ASN A N 1
ATOM 2842 C CA . ASN A 1 357 ? -7.943 -5.350 -26.569 1.00 62.31 357 ASN A CA 1
ATOM 2843 C C . ASN A 1 357 ? -6.893 -5.614 -25.473 1.00 62.31 357 ASN A C 1
ATOM 2845 O O . ASN A 1 357 ? -6.574 -4.708 -24.697 1.00 62.31 357 ASN A O 1
ATOM 2849 N N . PRO A 1 358 ? -6.310 -6.828 -25.419 1.00 63.28 358 PRO A N 1
ATOM 2850 C CA . PRO A 1 358 ? -5.312 -7.188 -24.408 1.00 63.28 358 PRO A CA 1
ATOM 2851 C C . PRO A 1 358 ? -4.084 -6.262 -24.417 1.00 63.28 358 PRO A C 1
ATOM 2853 O O . PRO A 1 358 ? -3.455 -6.077 -23.375 1.00 63.28 358 PRO A O 1
ATOM 2856 N N . VAL A 1 359 ? -3.791 -5.609 -25.550 1.00 61.12 359 VAL A N 1
ATOM 2857 C CA . VAL A 1 359 ? -2.718 -4.609 -25.671 1.00 61.12 359 VAL A CA 1
ATOM 2858 C C . VAL A 1 359 ? -3.017 -3.361 -24.830 1.00 61.12 359 VAL A C 1
ATOM 2860 O O . VAL A 1 359 ? -2.107 -2.780 -24.241 1.00 61.12 359 VAL A O 1
ATOM 2863 N N . LYS A 1 360 ? -4.289 -2.956 -24.695 1.00 68.75 360 LYS A N 1
ATOM 2864 C CA . LYS A 1 360 ? -4.669 -1.837 -23.815 1.00 68.75 360 LYS A CA 1
ATOM 2865 C C . LYS A 1 360 ? -4.499 -2.198 -22.338 1.00 68.75 360 LYS A C 1
ATOM 2867 O O . LYS A 1 360 ? -4.005 -1.368 -21.581 1.00 68.75 360 LYS A O 1
ATOM 2872 N N . CYS A 1 361 ? -4.827 -3.427 -21.930 1.00 73.06 361 CYS A N 1
ATOM 2873 C CA . CYS A 1 361 ? -4.589 -3.894 -20.557 1.00 73.06 361 CYS A CA 1
ATOM 2874 C C . CYS A 1 361 ? -3.104 -3.850 -20.184 1.00 73.06 361 CYS A C 1
ATOM 2876 O O . CYS A 1 361 ? -2.759 -3.427 -19.085 1.00 73.06 361 CYS A O 1
ATOM 2878 N N . SER A 1 362 ? -2.218 -4.241 -21.107 1.00 81.50 362 SER A N 1
ATOM 2879 C CA . SER A 1 362 ? -0.772 -4.278 -20.857 1.00 81.50 362 SER A CA 1
ATOM 2880 C C . SER A 1 362 ? -0.106 -2.905 -20.723 1.00 81.50 362 SER A C 1
ATOM 2882 O O . SER A 1 362 ? 1.076 -2.862 -20.386 1.00 81.50 362 SER A O 1
ATOM 2884 N N . ARG A 1 363 ? -0.841 -1.809 -20.981 1.00 89.38 363 ARG A N 1
ATOM 2885 C CA . ARG A 1 363 ? -0.405 -0.408 -20.813 1.00 89.38 363 ARG A CA 1
ATOM 2886 C C . ARG A 1 363 ? -0.818 0.203 -19.469 1.00 89.38 363 ARG A C 1
ATOM 2888 O O . ARG A 1 363 ? -0.374 1.305 -19.156 1.00 89.38 363 ARG A O 1
ATOM 2895 N N . LEU A 1 364 ? -1.715 -0.443 -18.719 1.00 92.12 364 LEU A N 1
ATOM 2896 C CA . LEU A 1 364 ? -2.330 0.161 -17.537 1.00 92.12 364 LEU A CA 1
ATOM 2897 C C . LEU A 1 364 ? -1.398 0.121 -16.328 1.00 92.12 364 LEU A C 1
ATOM 2899 O O . LEU A 1 364 ? -0.904 -0.932 -15.931 1.00 92.12 364 LEU A O 1
ATOM 2903 N N . TRP A 1 365 ? -1.252 1.280 -15.702 1.00 94.75 365 TRP A N 1
ATOM 2904 C CA . TRP A 1 365 ? -0.607 1.466 -14.414 1.00 94.75 365 TRP A CA 1
ATOM 2905 C C . TRP A 1 365 ? -1.648 1.859 -13.372 1.00 94.75 365 TRP A C 1
ATOM 2907 O O . TRP A 1 365 ? -2.539 2.652 -13.671 1.00 94.75 365 TRP A O 1
ATOM 2917 N N . LYS A 1 366 ? -1.539 1.343 -12.148 1.00 94.00 366 LYS A N 1
ATOM 2918 C CA . LYS A 1 366 ? -2.417 1.712 -11.031 1.00 94.00 366 LYS A CA 1
ATOM 2919 C C . LYS A 1 366 ? -1.814 2.881 -10.254 1.00 94.00 366 LYS A C 1
ATOM 2921 O O . LYS A 1 366 ? -0.636 2.839 -9.916 1.00 94.00 366 LYS A O 1
ATOM 2926 N N . PHE A 1 367 ? -2.604 3.897 -9.927 1.00 94.44 367 PHE A N 1
ATOM 2927 C CA . PHE A 1 367 ? -2.162 4.954 -9.018 1.00 94.44 367 PHE A CA 1
ATOM 2928 C C . PHE A 1 367 ? -1.984 4.423 -7.593 1.00 94.44 367 PHE A C 1
ATOM 2930 O O . PHE A 1 367 ? -2.830 3.690 -7.079 1.00 94.44 367 PHE A O 1
ATOM 2937 N N . CYS A 1 368 ? -0.910 4.856 -6.940 1.00 93.88 368 CYS A N 1
ATOM 2938 C CA . CYS A 1 368 ? -0.645 4.621 -5.530 1.00 93.88 368 CYS A CA 1
ATOM 2939 C C . CYS A 1 368 ? -0.262 5.942 -4.859 1.00 93.88 368 CYS A C 1
ATOM 2941 O O . CYS A 1 368 ? 0.696 6.593 -5.271 1.00 93.88 368 CYS A O 1
ATOM 2943 N N . PHE A 1 369 ? -1.005 6.336 -3.825 1.00 93.94 369 PHE A N 1
ATOM 2944 C CA . PHE A 1 369 ? -0.801 7.598 -3.103 1.00 93.94 369 PHE A CA 1
ATOM 2945 C C . PHE A 1 369 ? -0.236 7.392 -1.695 1.00 93.94 369 PHE A C 1
ATOM 2947 O O . PHE A 1 369 ? -0.334 8.291 -0.865 1.00 93.94 369 PHE A O 1
ATOM 2954 N N . ALA A 1 370 ? 0.361 6.228 -1.421 1.00 91.44 370 ALA A N 1
ATOM 2955 C CA . ALA A 1 370 ? 0.862 5.874 -0.094 1.00 91.44 370 ALA A CA 1
ATOM 2956 C C . ALA A 1 370 ? 1.704 6.980 0.588 1.00 91.44 370 ALA A C 1
ATOM 2958 O O . ALA A 1 370 ? 1.466 7.210 1.773 1.00 91.44 370 ALA A O 1
ATOM 2959 N N . PRO A 1 371 ? 2.603 7.721 -0.100 1.00 90.44 371 PRO A N 1
ATOM 2960 C CA . PRO A 1 371 ? 3.370 8.798 0.538 1.00 90.44 371 PRO A CA 1
ATOM 2961 C C . PRO A 1 371 ? 2.491 9.944 1.049 1.00 90.44 371 PRO A C 1
ATOM 2963 O O . PRO A 1 371 ? 2.565 10.313 2.219 1.00 90.44 371 PRO A O 1
ATOM 2966 N N . VAL A 1 372 ? 1.607 10.481 0.204 1.00 92.06 372 VAL A N 1
ATOM 2967 C CA . VAL A 1 372 ? 0.685 11.565 0.595 1.00 92.06 372 VAL A CA 1
ATOM 2968 C C . VAL A 1 372 ? -0.315 11.095 1.639 1.00 92.06 372 VAL A C 1
ATOM 2970 O O . VAL A 1 372 ? -0.613 11.824 2.583 1.00 92.06 372 VAL A O 1
ATOM 2973 N N . GLU A 1 373 ? -0.824 9.873 1.499 1.00 93.00 373 GLU A N 1
ATOM 2974 C CA . GLU A 1 373 ? -1.710 9.273 2.493 1.00 93.00 373 GLU A CA 1
ATOM 2975 C C . GLU A 1 373 ? -1.019 9.139 3.851 1.00 93.00 373 GLU A C 1
ATOM 2977 O O . GLU A 1 373 ? -1.651 9.369 4.879 1.00 93.00 373 GLU A O 1
ATOM 2982 N N . ASP A 1 374 ? 0.274 8.821 3.877 1.00 90.12 374 ASP A N 1
ATOM 2983 C CA . ASP A 1 374 ? 1.057 8.764 5.108 1.00 90.12 374 ASP A CA 1
ATOM 2984 C C . ASP A 1 374 ? 1.226 10.152 5.747 1.00 90.12 374 ASP A C 1
ATOM 2986 O O . ASP A 1 374 ? 1.031 10.298 6.956 1.00 90.12 374 ASP A O 1
ATOM 2990 N N . HIS A 1 375 ? 1.474 11.195 4.945 1.00 89.94 375 HIS A N 1
ATOM 2991 C CA . HIS A 1 375 ? 1.454 12.584 5.422 1.00 89.94 375 HIS A CA 1
ATOM 2992 C C . HIS A 1 375 ? 0.092 12.957 6.021 1.00 89.94 375 HIS A C 1
ATOM 2994 O O . HIS A 1 375 ? 0.026 13.430 7.157 1.00 89.94 375 HIS A O 1
ATOM 3000 N N . PHE A 1 376 ? -1.005 12.677 5.311 1.00 91.75 376 PHE A N 1
ATOM 3001 C CA . PHE A 1 376 ? -2.363 12.923 5.806 1.00 91.75 376 PHE A CA 1
ATOM 3002 C C . PHE A 1 376 ? -2.640 12.177 7.108 1.00 91.75 376 PHE A C 1
ATOM 3004 O O . PHE A 1 376 ? -3.198 12.745 8.050 1.00 91.75 376 PHE A O 1
ATOM 3011 N N . PHE A 1 377 ? -2.230 10.913 7.180 1.00 90.62 377 PHE A N 1
ATOM 3012 C CA . PHE A 1 377 ? -2.440 10.081 8.352 1.00 90.62 377 PHE A CA 1
ATOM 3013 C C . PHE A 1 377 ? -1.659 10.600 9.564 1.00 90.62 377 PHE A C 1
ATOM 3015 O O . PHE A 1 377 ? -2.230 10.719 10.649 1.00 90.62 377 PHE A O 1
ATOM 3022 N N . LYS A 1 378 ? -0.395 11.003 9.382 1.00 88.31 378 LYS A N 1
ATOM 3023 C CA . LYS A 1 378 ? 0.431 11.644 10.423 1.00 88.31 378 LYS A CA 1
ATOM 3024 C C . LYS A 1 378 ? -0.176 12.951 10.918 1.00 88.31 378 LYS A C 1
ATOM 3026 O O . LYS A 1 378 ? -0.220 13.188 12.126 1.00 88.31 378 LYS A O 1
ATOM 3031 N N . THR A 1 379 ? -0.687 13.780 10.012 1.00 87.62 379 THR A N 1
ATOM 3032 C CA . THR A 1 379 ? -1.392 15.016 10.366 1.00 87.62 379 THR A CA 1
ATOM 3033 C C . THR A 1 379 ? -2.631 14.723 11.210 1.00 87.62 379 THR A C 1
ATOM 3035 O O . THR A 1 379 ? -2.817 15.350 12.250 1.00 87.62 379 THR A O 1
ATOM 3038 N N . ILE A 1 380 ? -3.449 13.745 10.813 1.00 87.12 380 ILE A N 1
ATOM 3039 C CA . ILE A 1 380 ? -4.636 13.335 11.577 1.00 87.12 380 ILE A CA 1
ATOM 3040 C C . ILE A 1 380 ? -4.244 12.785 12.955 1.00 87.12 380 ILE A C 1
ATOM 3042 O O . ILE A 1 380 ? -4.866 13.146 13.949 1.00 87.12 380 ILE A O 1
ATOM 3046 N N . CYS A 1 381 ? -3.185 11.979 13.048 1.00 85.38 381 CYS A N 1
ATOM 3047 C CA . CYS A 1 381 ? -2.699 11.447 14.326 1.00 85.38 381 CYS A CA 1
ATOM 3048 C C . CYS A 1 381 ? -2.109 12.526 15.249 1.00 85.38 381 CYS A C 1
ATOM 3050 O O . CYS A 1 381 ? -2.113 12.358 16.463 1.00 85.38 381 CYS A O 1
ATOM 3052 N N . SER A 1 382 ? -1.619 13.636 14.688 1.00 80.12 382 SER A N 1
ATOM 3053 C CA . SER A 1 382 ? -1.059 14.769 15.442 1.00 80.12 382 SER A CA 1
ATOM 3054 C C . SER A 1 382 ? -2.131 15.720 15.998 1.00 80.12 382 SER A C 1
ATOM 3056 O O . SER A 1 382 ? -1.814 16.682 16.702 1.00 80.12 382 SER A O 1
ATOM 3058 N N . PHE A 1 383 ? -3.406 15.488 15.677 1.00 73.69 383 PHE A N 1
ATOM 3059 C CA . PHE A 1 383 ? -4.530 16.287 16.154 1.00 73.69 383 PHE A CA 1
ATOM 3060 C C . PHE A 1 383 ? -4.693 16.200 17.694 1.00 73.69 383 PHE A C 1
ATOM 3062 O O . PHE A 1 383 ? -4.646 15.118 18.278 1.00 73.69 383 PHE A O 1
ATOM 3069 N N . ARG A 1 384 ? -4.867 17.359 18.366 1.00 57.19 384 ARG A N 1
ATOM 3070 C CA . ARG A 1 384 ? -4.888 17.504 19.841 1.00 57.19 384 ARG A CA 1
ATOM 3071 C C . ARG A 1 384 ? -6.022 16.701 20.501 1.00 57.19 384 ARG A C 1
ATOM 3073 O O . ARG A 1 384 ? -7.189 16.914 20.194 1.00 57.19 384 ARG A O 1
ATOM 3080 N N . GLY A 1 385 ? -5.642 15.873 21.479 1.00 52.41 385 GLY A N 1
ATOM 3081 C CA . GLY A 1 385 ? -6.513 15.014 22.298 1.00 52.41 385 GLY A CA 1
ATOM 3082 C C . GLY A 1 385 ? -5.757 13.946 23.108 1.00 52.41 385 GLY A C 1
ATOM 3083 O O . GLY A 1 385 ? -6.315 13.379 24.036 1.00 52.41 385 GLY A O 1
ATOM 3084 N N . GLY A 1 386 ? -4.470 13.713 22.821 1.00 43.44 386 GLY A N 1
ATOM 3085 C CA . GLY A 1 386 ? -3.576 12.971 23.722 1.00 43.44 386 GLY A CA 1
ATOM 3086 C C . GLY A 1 386 ? -3.586 11.449 23.587 1.00 43.44 386 GLY A C 1
ATOM 3087 O O . GLY A 1 386 ? -2.868 10.783 24.320 1.00 43.44 386 GLY A O 1
ATOM 3088 N N . VAL A 1 387 ? -4.303 10.880 22.626 1.00 50.16 387 VAL A N 1
ATOM 3089 C CA . VAL A 1 387 ? -4.206 9.448 22.330 1.00 50.16 387 VAL A CA 1
ATOM 3090 C C . VAL A 1 387 ? -4.095 9.334 20.825 1.00 50.16 387 VAL A C 1
ATOM 3092 O O . VAL A 1 387 ? -4.834 10.017 20.119 1.00 50.16 387 VAL A O 1
ATOM 3095 N N . GLY A 1 388 ? -3.193 8.502 20.311 1.00 59.59 388 GLY A N 1
ATOM 3096 C CA . GLY A 1 388 ? -3.072 8.173 18.887 1.00 59.59 388 GLY A CA 1
ATOM 3097 C C . GLY A 1 388 ? -4.303 7.461 18.308 1.00 59.59 388 GLY A C 1
ATOM 3098 O O . GLY A 1 388 ? -4.148 6.596 17.456 1.00 59.59 388 GLY A O 1
ATOM 3099 N N . ALA A 1 389 ? -5.512 7.828 18.747 1.00 72.69 389 ALA A N 1
ATOM 3100 C CA . ALA A 1 389 ? -6.799 7.213 18.484 1.00 72.69 389 ALA A CA 1
ATOM 3101 C C . ALA A 1 389 ? -6.991 6.785 17.024 1.00 72.69 389 ALA A C 1
ATOM 3103 O O . ALA A 1 389 ? -7.446 5.669 16.834 1.00 72.69 389 ALA A O 1
ATOM 3104 N N . PRO A 1 390 ? -6.621 7.554 15.979 1.00 82.06 390 PRO A N 1
ATOM 3105 C CA . PRO A 1 390 ? -6.761 7.079 14.601 1.00 82.06 390 PRO A CA 1
ATOM 3106 C C . PRO A 1 390 ? -5.897 5.843 14.300 1.00 82.06 390 PRO A C 1
ATOM 3108 O O . PRO A 1 390 ? -6.402 4.844 13.793 1.00 82.06 390 PRO A O 1
ATOM 3111 N N . ALA A 1 391 ? -4.604 5.890 14.638 1.00 83.62 391 ALA A N 1
ATOM 3112 C CA . ALA A 1 391 ? -3.691 4.756 14.485 1.00 83.62 391 ALA A CA 1
ATOM 3113 C C . ALA A 1 391 ? -4.131 3.583 15.357 1.00 83.62 391 ALA A C 1
ATOM 3115 O O . ALA A 1 391 ? -4.195 2.449 14.892 1.00 83.62 391 ALA A O 1
ATOM 3116 N N . THR A 1 392 ? -4.519 3.879 16.591 1.00 85.25 392 THR A N 1
ATOM 3117 C CA . THR A 1 392 ? -4.974 2.890 17.552 1.00 85.25 392 THR A CA 1
ATOM 3118 C C . THR A 1 392 ? -6.268 2.200 17.122 1.00 85.25 392 THR A C 1
ATOM 3120 O O . THR A 1 392 ? -6.335 0.981 17.201 1.00 85.25 392 THR A O 1
ATOM 3123 N N . VAL A 1 393 ? -7.266 2.928 16.598 1.00 89.12 393 VAL A N 1
ATOM 3124 C CA . VAL A 1 393 ? -8.499 2.340 16.036 1.00 89.12 393 VAL A CA 1
ATOM 3125 C C . VAL A 1 393 ? -8.127 1.341 14.943 1.00 89.12 393 VAL A C 1
ATOM 3127 O O . VAL A 1 393 ? -8.607 0.213 14.964 1.00 89.12 393 VAL A O 1
ATOM 3130 N N . ILE A 1 394 ? -7.246 1.727 14.011 1.00 89.81 394 ILE A N 1
ATOM 3131 C CA . ILE A 1 394 ? -6.817 0.826 12.934 1.00 89.81 394 ILE A CA 1
ATOM 3132 C C . ILE A 1 394 ? -6.124 -0.417 13.505 1.00 89.81 394 ILE A C 1
ATOM 3134 O O . ILE A 1 394 ? -6.419 -1.517 13.052 1.00 89.81 394 ILE A O 1
ATOM 3138 N N . ARG A 1 395 ? -5.259 -0.271 14.518 1.00 88.88 395 ARG A N 1
ATOM 3139 C CA . ARG A 1 395 ? -4.576 -1.405 15.163 1.00 88.88 395 ARG A CA 1
ATOM 3140 C C . ARG A 1 395 ? -5.539 -2.337 15.897 1.00 88.88 395 ARG A C 1
ATOM 3142 O O . ARG A 1 395 ? -5.420 -3.546 15.745 1.00 88.88 395 ARG A O 1
ATOM 3149 N N . VAL A 1 396 ? -6.513 -1.801 16.632 1.00 89.38 396 VAL A N 1
ATOM 3150 C CA . VAL A 1 396 ? -7.560 -2.604 17.287 1.00 89.38 396 VAL A CA 1
ATOM 3151 C C . VAL A 1 396 ? -8.361 -3.379 16.244 1.00 89.38 396 VAL A C 1
ATOM 3153 O O . VAL A 1 396 ? -8.577 -4.572 16.410 1.00 89.38 396 VAL A O 1
ATOM 3156 N N . LEU A 1 397 ? -8.733 -2.750 15.127 1.00 89.81 397 LEU A N 1
ATOM 3157 C CA . LEU A 1 397 ? -9.433 -3.447 14.046 1.00 89.81 397 LEU A CA 1
ATOM 3158 C C . LEU A 1 397 ? -8.562 -4.511 13.375 1.00 89.81 397 LEU A C 1
ATOM 3160 O O . LEU A 1 397 ? -9.071 -5.571 13.044 1.00 89.81 397 LEU A O 1
ATOM 3164 N N . GLN A 1 398 ? -7.261 -4.270 13.203 1.00 88.06 398 GLN A N 1
ATOM 3165 C CA . GLN A 1 398 ? -6.335 -5.292 12.705 1.00 88.06 398 GLN A CA 1
ATOM 3166 C C . GLN A 1 398 ? -6.234 -6.483 13.663 1.00 88.06 398 GLN A C 1
ATOM 3168 O O . GLN A 1 398 ? -6.248 -7.616 13.199 1.00 88.06 398 GLN A O 1
ATOM 3173 N N . LEU A 1 399 ? -6.209 -6.248 14.980 1.00 88.69 399 LEU A N 1
ATOM 3174 C CA . LEU A 1 399 ? -6.282 -7.322 15.976 1.00 88.69 399 LEU A CA 1
ATOM 3175 C C . LEU A 1 399 ? -7.597 -8.096 15.862 1.00 88.69 399 LEU A C 1
ATOM 3177 O O . LEU A 1 399 ? -7.573 -9.318 15.891 1.00 88.69 399 LEU A O 1
ATOM 3181 N N . MET A 1 400 ? -8.723 -7.405 15.672 1.00 88.31 400 MET A N 1
ATOM 3182 C CA . MET A 1 400 ? -10.019 -8.056 15.450 1.00 88.31 400 MET A CA 1
ATOM 3183 C C . MET A 1 400 ? -10.047 -8.880 14.157 1.00 88.31 400 MET A C 1
ATOM 3185 O O . MET A 1 400 ? -10.629 -9.951 14.150 1.00 88.31 400 MET A O 1
ATOM 3189 N N . ILE A 1 401 ? -9.411 -8.411 13.078 1.00 85.75 401 ILE A N 1
ATOM 3190 C CA . ILE A 1 401 ? -9.304 -9.139 11.800 1.00 85.75 401 ILE A CA 1
ATOM 3191 C C . ILE A 1 401 ? -8.389 -10.364 11.931 1.00 85.75 401 ILE A C 1
ATOM 3193 O O . ILE A 1 401 ? -8.659 -11.404 11.331 1.00 85.75 401 ILE A O 1
ATOM 3197 N N . ALA A 1 402 ? -7.292 -10.229 12.679 1.00 81.12 402 ALA A N 1
ATOM 3198 C CA . ALA A 1 402 ? -6.340 -11.306 12.923 1.00 81.12 402 ALA A CA 1
ATOM 3199 C C . ALA A 1 402 ? -6.904 -12.362 13.885 1.00 81.12 402 ALA A C 1
ATOM 3201 O O . ALA A 1 402 ? -6.587 -13.544 13.764 1.00 81.12 402 ALA A O 1
ATOM 3202 N N . ASN A 1 403 ? -7.747 -11.943 14.830 1.00 80.06 403 ASN A N 1
ATOM 3203 C CA . ASN A 1 403 ? -8.410 -12.829 15.767 1.00 80.06 403 ASN A CA 1
ATOM 3204 C C . ASN A 1 403 ? -9.565 -13.566 15.070 1.00 80.06 403 ASN A C 1
ATOM 3206 O O . ASN A 1 403 ? -10.563 -12.965 14.684 1.00 80.06 403 ASN A O 1
ATOM 3210 N N . GLY A 1 404 ? -9.438 -14.887 14.929 1.00 63.94 404 GLY A N 1
ATOM 3211 C CA . GLY A 1 404 ? -10.362 -15.729 14.154 1.00 63.94 404 GLY A CA 1
ATOM 3212 C C . GLY A 1 404 ? -11.814 -15.786 14.655 1.00 63.94 404 GLY A C 1
ATOM 3213 O O . GLY A 1 404 ? -12.652 -16.385 13.983 1.00 63.94 404 GLY A O 1
ATOM 3214 N N . GLU A 1 405 ? -12.115 -15.165 15.799 1.00 61.47 405 GLU A N 1
ATOM 3215 C CA . GLU A 1 405 ? -13.474 -14.942 16.318 1.00 61.47 405 GLU A CA 1
ATOM 3216 C C . GLU A 1 405 ? -14.317 -14.066 15.383 1.00 61.47 405 GLU A C 1
ATOM 3218 O O . GLU A 1 405 ? -15.524 -14.267 15.229 1.00 61.47 405 GLU A O 1
ATOM 3223 N N . VAL A 1 406 ? -13.680 -13.103 14.712 1.00 60.31 406 VAL A N 1
ATOM 3224 C CA . VAL A 1 406 ? -14.301 -12.388 13.604 1.00 60.31 406 VAL A CA 1
ATOM 3225 C C . VAL A 1 406 ? -14.016 -13.213 12.354 1.00 60.31 406 VAL A C 1
ATOM 3227 O O . VAL A 1 406 ? -12.860 -13.438 12.000 1.00 60.31 406 VAL A O 1
ATOM 3230 N N . GLN A 1 407 ? -15.063 -13.747 11.718 1.00 59.75 407 GLN A N 1
ATOM 3231 C CA . GLN A 1 407 ? -14.917 -14.732 10.645 1.00 59.75 407 GLN A CA 1
ATOM 3232 C C . GLN A 1 407 ? -13.973 -14.237 9.526 1.00 59.75 407 GLN A C 1
ATOM 3234 O O . GLN A 1 407 ? -13.747 -13.040 9.335 1.00 59.75 407 GLN A O 1
ATOM 3239 N N . ASN A 1 408 ? -13.495 -15.164 8.681 1.00 69.00 408 ASN A N 1
ATOM 3240 C CA . ASN A 1 408 ? -12.734 -14.871 7.448 1.00 69.00 408 ASN A CA 1
ATOM 3241 C C . ASN A 1 408 ? -13.376 -13.788 6.537 1.00 69.00 408 ASN A C 1
ATOM 3243 O O . ASN A 1 408 ? -12.730 -13.327 5.594 1.00 69.00 408 ASN A O 1
ATOM 3247 N N . SER A 1 409 ? -14.626 -13.390 6.800 1.00 79.44 409 SER A N 1
ATOM 3248 C CA . SER A 1 409 ? -15.354 -12.276 6.192 1.00 79.44 409 SER A CA 1
ATOM 3249 C C . SER A 1 409 ? -14.628 -10.930 6.288 1.00 79.44 409 SER A C 1
ATOM 3251 O O . SER A 1 409 ? -14.780 -10.131 5.372 1.00 79.44 409 SER A O 1
ATOM 3253 N N . TRP A 1 410 ? -13.817 -10.652 7.317 1.00 85.62 410 TRP A N 1
ATOM 3254 C CA . TRP A 1 410 ? -13.163 -9.334 7.440 1.00 85.62 410 TRP A CA 1
ATOM 3255 C C . TRP A 1 410 ? -11.829 -9.212 6.695 1.00 85.62 410 TRP A C 1
ATOM 3257 O O . TRP A 1 410 ? -11.350 -8.099 6.486 1.00 85.62 410 TRP A O 1
ATOM 3267 N N . LYS A 1 411 ? -11.260 -10.321 6.201 1.00 83.75 411 LYS A N 1
ATOM 3268 C CA . LYS A 1 411 ? -9.990 -10.339 5.443 1.00 83.75 411 LYS A CA 1
ATOM 3269 C C . LYS A 1 411 ? -9.906 -9.351 4.263 1.00 83.75 411 LYS A C 1
ATOM 3271 O O . LYS A 1 411 ? -8.813 -8.859 3.992 1.00 83.75 411 LYS A O 1
ATOM 3276 N N . PRO A 1 412 ? -10.996 -9.013 3.540 1.00 87.69 412 PRO A N 1
ATOM 3277 C CA . PRO A 1 412 ? -10.944 -7.995 2.489 1.00 87.69 412 PRO A CA 1
ATOM 3278 C C . PRO A 1 412 ? -10.657 -6.566 2.987 1.00 87.69 412 PRO A C 1
ATOM 3280 O O . PRO A 1 412 ? -10.294 -5.710 2.176 1.00 87.69 412 PRO A O 1
ATOM 3283 N N . LEU A 1 413 ? -10.818 -6.281 4.285 1.00 89.31 413 LEU A N 1
ATOM 3284 C CA . LEU A 1 413 ? -10.523 -4.978 4.885 1.00 89.31 413 LEU A CA 1
ATOM 3285 C C . LEU A 1 413 ? -9.021 -4.827 5.143 1.00 89.31 413 LEU A C 1
ATOM 3287 O O . LEU A 1 413 ? -8.525 -5.037 6.244 1.00 89.31 413 LEU A O 1
ATOM 3291 N N . ASN A 1 414 ? -8.286 -4.416 4.115 1.00 86.94 414 ASN A N 1
ATOM 3292 C CA . ASN A 1 414 ? -6.870 -4.088 4.264 1.00 86.94 414 ASN A CA 1
ATOM 3293 C C . ASN A 1 414 ? -6.650 -2.688 4.872 1.00 86.94 414 ASN A C 1
ATOM 3295 O O . ASN A 1 414 ? -7.553 -1.846 4.948 1.00 86.94 414 ASN A O 1
ATOM 3299 N N . GLN A 1 415 ? -5.400 -2.401 5.242 1.00 87.81 415 GLN A N 1
ATOM 3300 C CA . GLN A 1 415 ? -5.012 -1.122 5.839 1.00 87.81 415 GLN A CA 1
ATOM 3301 C C . GLN A 1 415 ? -5.375 0.100 4.971 1.00 87.81 415 GLN A C 1
ATOM 3303 O O . GLN A 1 415 ? -5.717 1.151 5.513 1.00 87.81 415 GLN A O 1
ATOM 3308 N N . HIS A 1 416 ? -5.336 -0.010 3.638 1.00 90.75 416 HIS A N 1
ATOM 3309 C CA . HIS A 1 416 ? -5.679 1.099 2.739 1.00 90.75 416 HIS A CA 1
ATOM 3310 C C . HIS A 1 416 ? -7.177 1.450 2.799 1.00 90.75 416 HIS A C 1
ATOM 3312 O O . HIS A 1 416 ? -7.530 2.634 2.841 1.00 90.75 416 HIS A O 1
ATOM 3318 N N . VAL A 1 417 ? -8.058 0.446 2.895 1.00 91.88 417 VAL A N 1
ATOM 3319 C CA . VAL A 1 417 ? -9.499 0.661 3.119 1.00 91.88 417 VAL A CA 1
ATOM 3320 C C . VAL A 1 417 ? -9.731 1.373 4.451 1.00 91.88 417 VAL A C 1
ATOM 3322 O O . VAL A 1 417 ? -10.420 2.396 4.498 1.00 91.88 417 VAL A O 1
ATOM 3325 N N . LEU A 1 418 ? -9.095 0.883 5.520 1.00 93.56 418 LEU A N 1
ATOM 3326 C CA . LEU A 1 418 ? -9.235 1.453 6.861 1.00 93.56 418 LEU A CA 1
ATOM 3327 C C . LEU A 1 418 ? -8.721 2.901 6.936 1.00 93.56 418 LEU A C 1
ATOM 3329 O O . LEU A 1 418 ? -9.393 3.770 7.493 1.00 93.56 418 LEU A O 1
ATOM 3333 N N . ARG A 1 419 ? -7.570 3.199 6.317 1.00 93.06 419 ARG A N 1
ATOM 3334 C CA . ARG A 1 419 ? -7.020 4.565 6.231 1.00 93.06 419 ARG A CA 1
ATOM 3335 C C . ARG A 1 419 ? -7.935 5.502 5.450 1.00 93.06 419 ARG A C 1
ATOM 3337 O O . ARG A 1 419 ? -8.203 6.608 5.912 1.00 93.06 419 ARG A O 1
ATOM 3344 N N . THR A 1 420 ? -8.468 5.058 4.312 1.00 94.31 420 THR A N 1
ATOM 3345 C CA . THR A 1 420 ? -9.388 5.873 3.504 1.00 94.31 420 THR A CA 1
ATOM 3346 C C . THR A 1 420 ? -10.652 6.239 4.283 1.00 94.31 420 THR A C 1
ATOM 3348 O O . THR A 1 420 ? -11.067 7.401 4.278 1.00 94.31 420 THR A O 1
ATOM 3351 N N . LEU A 1 421 ? -11.241 5.280 5.005 1.00 94.75 421 LEU A N 1
ATOM 3352 C CA . LEU A 1 421 ? -12.371 5.538 5.905 1.00 94.75 421 LEU A CA 1
ATOM 3353 C C . LEU A 1 421 ? -11.998 6.540 7.002 1.00 94.75 421 LEU A C 1
ATOM 3355 O O . LEU A 1 421 ? -12.759 7.475 7.258 1.00 94.75 421 LEU A O 1
ATOM 3359 N N . MET A 1 422 ? -10.806 6.401 7.588 1.00 93.44 422 MET A N 1
ATOM 3360 C CA . MET A 1 422 ? -10.314 7.310 8.622 1.00 93.44 422 MET A CA 1
ATOM 3361 C C . MET A 1 422 ? -10.184 8.749 8.105 1.00 93.44 422 MET A C 1
ATOM 3363 O O . MET A 1 422 ? -10.599 9.693 8.781 1.00 93.44 422 MET A O 1
ATOM 3367 N N . PHE A 1 423 ? -9.690 8.936 6.876 1.00 93.75 423 PHE A N 1
ATOM 3368 C CA . PHE A 1 423 ? -9.631 10.253 6.236 1.00 93.75 423 PHE A CA 1
ATOM 3369 C C . PHE A 1 423 ? -11.023 10.876 6.090 1.00 93.75 423 PHE A C 1
ATOM 3371 O O . PHE A 1 423 ? -11.225 12.048 6.420 1.00 93.75 423 PHE A O 1
ATOM 3378 N N . TRP A 1 424 ? -12.015 10.096 5.651 1.00 93.75 424 TRP A N 1
ATOM 3379 C CA . TRP A 1 424 ? -13.393 10.577 5.538 1.00 93.75 424 TRP A CA 1
ATOM 3380 C C . TRP A 1 424 ? -14.031 10.896 6.887 1.00 93.75 424 TRP A C 1
ATOM 3382 O O . TRP A 1 424 ? -14.720 11.916 7.000 1.00 93.75 424 TRP A O 1
ATOM 3392 N N . GLN A 1 425 ? -13.790 10.068 7.903 1.00 92.06 425 GLN A N 1
ATOM 3393 C CA . GLN A 1 425 ? -14.272 10.301 9.258 1.00 92.06 425 GLN A CA 1
ATOM 3394 C C . GLN A 1 425 ? -13.740 11.621 9.802 1.00 92.06 425 GLN A C 1
ATOM 3396 O O . GLN A 1 425 ? -14.531 12.468 10.211 1.00 92.06 425 GLN A O 1
ATOM 3401 N N . PHE A 1 426 ? -12.429 11.850 9.756 1.00 90.62 426 PHE A N 1
ATOM 3402 C CA . PHE A 1 426 ? -11.849 13.076 10.303 1.00 90.62 426 PHE A CA 1
ATOM 3403 C C . PHE A 1 426 ? -12.272 14.313 9.519 1.00 90.62 426 PHE A C 1
ATOM 3405 O O . PHE A 1 426 ? -12.680 15.315 10.111 1.00 90.62 426 PHE A O 1
ATOM 3412 N N . LYS A 1 427 ? -12.320 14.226 8.192 1.00 89.31 427 LYS A N 1
ATOM 3413 C CA . LYS A 1 427 ? -12.817 15.323 7.364 1.00 89.31 427 LYS A CA 1
ATOM 3414 C C . LYS A 1 427 ? -14.254 15.738 7.692 1.00 89.31 427 LYS A C 1
ATOM 3416 O O . LYS A 1 427 ? -14.570 16.923 7.611 1.00 89.31 427 LYS A O 1
ATOM 3421 N N . LYS A 1 428 ? -15.132 14.791 8.041 1.00 88.50 428 LYS A N 1
ATOM 3422 C CA . LYS A 1 428 ? -16.551 15.063 8.344 1.00 88.50 428 LYS A CA 1
ATOM 3423 C C . LYS A 1 428 ? -16.827 15.307 9.828 1.00 88.50 428 LYS A C 1
ATOM 3425 O O . LYS A 1 428 ? -17.787 15.998 10.170 1.00 88.50 428 LYS A O 1
ATOM 3430 N N . HIS A 1 429 ? -16.039 14.704 10.711 1.00 87.12 429 HIS A N 1
ATOM 3431 C CA . HIS A 1 429 ? -16.401 14.513 12.114 1.00 87.12 429 HIS A CA 1
ATOM 3432 C C . HIS A 1 429 ? -15.290 14.840 13.111 1.00 87.12 429 HIS A C 1
ATOM 3434 O O . HIS A 1 429 ? -15.521 14.660 14.302 1.00 87.12 429 HIS A O 1
ATOM 3440 N N . ALA A 1 430 ? -14.146 15.399 12.698 1.00 85.75 430 ALA A N 1
ATOM 3441 C CA . ALA A 1 430 ? -13.091 15.781 13.649 1.00 85.75 430 ALA A CA 1
ATOM 3442 C C . ALA A 1 430 ? -13.585 16.709 14.779 1.00 85.75 430 ALA A C 1
ATOM 3444 O O . ALA A 1 430 ? -13.058 16.661 15.882 1.00 85.75 430 ALA A O 1
ATOM 3445 N N . ALA A 1 431 ? -14.628 17.516 14.542 1.00 83.00 431 ALA A N 1
ATOM 3446 C CA . ALA A 1 431 ? -15.243 18.358 15.575 1.00 83.00 431 ALA A CA 1
ATOM 3447 C C . ALA A 1 431 ? -16.110 17.615 16.601 1.00 83.00 431 ALA A C 1
ATOM 3449 O O . ALA A 1 431 ? -16.406 18.158 17.663 1.00 83.00 431 ALA A O 1
ATOM 3450 N N . LYS A 1 432 ? -16.537 16.391 16.282 1.00 84.31 432 LYS A N 1
ATOM 3451 C CA . LYS A 1 432 ? -17.376 15.557 17.148 1.00 84.31 432 LYS A CA 1
ATOM 3452 C C . LYS A 1 432 ? -16.564 14.556 17.965 1.00 84.31 432 LYS A C 1
ATOM 3454 O O . LYS A 1 432 ? -17.044 14.138 19.006 1.00 84.31 432 LYS A O 1
ATOM 3459 N N . ILE A 1 433 ? -15.371 14.194 17.496 1.00 85.06 433 ILE A N 1
ATOM 3460 C CA . ILE A 1 433 ? -14.499 13.210 18.139 1.00 85.06 433 ILE A CA 1
ATOM 3461 C C . ILE A 1 433 ? -13.741 13.891 19.278 1.00 85.06 433 ILE A C 1
ATOM 3463 O O . ILE A 1 433 ? -12.886 14.743 19.031 1.00 85.06 433 ILE A O 1
ATOM 3467 N N . LYS A 1 434 ? -14.053 13.516 20.519 1.00 80.88 434 LYS A N 1
ATOM 3468 C CA . LYS A 1 434 ? -13.386 14.016 21.729 1.00 80.88 434 LYS A CA 1
ATOM 3469 C C . LYS A 1 434 ? -12.610 12.920 22.445 1.00 80.88 434 LYS A C 1
ATOM 3471 O O . LYS A 1 434 ? -11.602 13.225 23.074 1.00 80.88 434 LYS A O 1
ATOM 3476 N N . THR A 1 435 ? -13.060 11.668 22.347 1.00 82.50 435 THR A N 1
ATOM 3477 C CA . THR A 1 435 ? -12.412 10.522 23.001 1.00 82.50 435 THR A CA 1
ATOM 3478 C C . THR A 1 435 ? -12.092 9.388 22.029 1.00 82.50 435 THR A C 1
ATOM 3480 O O . THR A 1 435 ? -12.596 9.330 20.904 1.00 82.50 435 THR A O 1
ATOM 3483 N N . PHE A 1 436 ? -11.241 8.460 22.473 1.00 83.44 436 PHE A N 1
ATOM 3484 C CA . PHE A 1 436 ? -10.902 7.266 21.703 1.00 83.44 436 PHE A CA 1
ATOM 3485 C C . PHE A 1 436 ? -12.122 6.349 21.442 1.00 83.44 436 PHE A C 1
ATOM 3487 O O . PHE A 1 436 ? -12.353 6.034 20.274 1.00 83.44 436 PHE A O 1
ATOM 3494 N N . PRO A 1 437 ? -12.977 6.022 22.434 1.00 86.06 437 PRO A N 1
ATOM 3495 C CA . PRO A 1 437 ? -14.244 5.320 22.237 1.00 86.06 437 PRO A CA 1
ATOM 3496 C C . PRO A 1 437 ? -15.153 5.956 21.195 1.00 86.06 437 PRO A C 1
ATOM 3498 O O . PRO A 1 437 ? -15.694 5.259 20.343 1.00 86.06 437 PRO A O 1
ATOM 3501 N N . GLU A 1 438 ? -15.307 7.284 21.226 1.00 86.44 438 GLU A N 1
ATOM 3502 C CA . GLU A 1 438 ? -16.125 7.992 20.238 1.00 86.44 438 GLU A CA 1
ATOM 3503 C C . GLU A 1 438 ? -15.549 7.809 18.836 1.00 86.44 438 GLU A C 1
ATOM 3505 O O . GLU A 1 438 ? -16.288 7.516 17.900 1.00 86.44 438 GLU A O 1
ATOM 3510 N N . CYS A 1 439 ? -14.226 7.929 18.690 1.00 88.44 439 CYS A N 1
ATOM 3511 C CA . CYS A 1 439 ? -13.550 7.676 17.422 1.00 88.44 439 CYS A CA 1
ATOM 3512 C C . CYS A 1 439 ? -13.810 6.246 16.923 1.00 88.44 439 CYS A C 1
ATOM 3514 O O . CYS A 1 439 ? -14.173 6.069 15.760 1.00 88.44 439 CYS A O 1
ATOM 3516 N N . PHE A 1 440 ? -13.666 5.251 17.801 1.00 90.06 440 PHE A N 1
ATOM 3517 C CA . PHE A 1 440 ? -13.855 3.834 17.491 1.00 90.06 440 PHE A CA 1
ATOM 3518 C C . PHE A 1 440 ? -15.296 3.518 17.063 1.00 90.06 440 PHE A C 1
ATOM 3520 O O . PHE A 1 440 ? -15.513 2.971 15.982 1.00 90.06 440 PHE A O 1
ATOM 3527 N N . PHE A 1 441 ? -16.294 3.944 17.842 1.00 88.94 441 PHE A N 1
ATOM 3528 C CA . PHE A 1 441 ? -17.708 3.737 17.513 1.00 88.94 441 PHE A CA 1
ATOM 3529 C C . PHE A 1 441 ? -18.123 4.446 16.225 1.00 88.94 441 PHE A C 1
ATOM 3531 O O . PHE A 1 441 ? -18.789 3.857 15.372 1.00 88.94 441 PHE A O 1
ATOM 3538 N N . MET A 1 442 ? -17.707 5.705 16.050 1.00 90.19 442 MET A N 1
ATOM 3539 C CA . MET A 1 442 ? -17.991 6.442 14.819 1.00 90.19 442 MET A CA 1
ATOM 3540 C C . MET A 1 442 ? -17.344 5.775 13.600 1.00 90.19 442 MET A C 1
ATOM 3542 O O . MET A 1 442 ? -17.941 5.793 12.523 1.00 90.19 442 MET A O 1
ATOM 3546 N N . PHE A 1 443 ? -16.169 5.161 13.770 1.00 93.31 443 PHE A N 1
ATOM 3547 C CA . PHE A 1 443 ? -15.495 4.423 12.707 1.00 93.31 443 PHE A CA 1
ATOM 3548 C C . PHE A 1 443 ? -16.258 3.160 12.317 1.00 93.31 443 PHE A C 1
ATOM 3550 O O . PHE A 1 443 ? -16.532 2.960 11.134 1.00 93.31 443 PHE A O 1
ATOM 3557 N N . LEU A 1 444 ? -16.661 2.339 13.292 1.00 93.12 444 LEU A N 1
ATOM 3558 C CA . LEU A 1 444 ? -17.471 1.144 13.038 1.00 93.12 444 LEU A CA 1
ATOM 3559 C C . LEU A 1 444 ? -18.802 1.494 12.359 1.00 93.12 444 LEU A C 1
ATOM 3561 O O . LEU A 1 444 ? -19.178 0.856 11.376 1.00 93.12 444 LEU A O 1
ATOM 3565 N N . GLY A 1 445 ? -19.476 2.554 12.814 1.00 92.69 445 GLY A N 1
ATOM 3566 C CA . GLY A 1 445 ? -20.701 3.045 12.183 1.00 92.69 445 GLY A CA 1
ATOM 3567 C C . GLY A 1 445 ? -20.485 3.516 10.739 1.00 92.69 445 GLY A C 1
ATOM 3568 O O . GLY A 1 445 ? -21.288 3.204 9.859 1.00 92.69 445 GLY A O 1
ATOM 3569 N N . LEU A 1 446 ? -19.386 4.226 10.456 1.00 93.69 446 LEU A N 1
ATOM 3570 C CA . LEU A 1 446 ? -19.041 4.642 9.092 1.00 93.69 446 LEU A CA 1
ATOM 3571 C C . LEU A 1 446 ? -18.725 3.438 8.193 1.00 93.69 446 LEU A C 1
ATOM 3573 O O . LEU A 1 446 ? -19.204 3.381 7.060 1.00 93.69 446 LEU A O 1
ATOM 3577 N N . LEU A 1 447 ? -17.952 2.472 8.693 1.00 94.81 447 LEU A N 1
ATOM 3578 C CA . LEU A 1 447 ? -17.650 1.232 7.981 1.00 94.81 447 LEU A CA 1
ATOM 3579 C C . LEU A 1 447 ? -18.941 0.474 7.643 1.00 94.81 447 LEU A C 1
ATOM 3581 O O . LEU A 1 447 ? -19.141 0.098 6.488 1.00 94.81 447 LEU A O 1
ATOM 3585 N N . GLN A 1 448 ? -19.856 0.333 8.606 1.00 93.88 448 GLN A N 1
ATOM 3586 C CA . GLN A 1 448 ? -21.162 -0.293 8.397 1.00 93.88 448 GLN A CA 1
ATOM 3587 C C . GLN A 1 448 ? -21.978 0.416 7.304 1.00 93.88 448 GLN A C 1
ATOM 3589 O O . GLN A 1 448 ? -22.531 -0.246 6.424 1.00 93.88 448 GLN A O 1
ATOM 3594 N N . GLN A 1 449 ? -22.022 1.754 7.316 1.00 93.25 449 GLN A N 1
ATOM 3595 C CA . GLN A 1 449 ? -22.706 2.548 6.287 1.00 93.25 449 GLN A CA 1
ATOM 3596 C C . GLN A 1 449 ? -22.087 2.346 4.899 1.00 93.25 449 GLN A C 1
ATOM 3598 O O . GLN A 1 449 ? -22.810 2.176 3.915 1.00 93.25 449 GLN A O 1
ATOM 3603 N N . CYS A 1 450 ? -20.756 2.330 4.806 1.00 95.00 450 CYS A N 1
ATOM 3604 C CA . CYS A 1 450 ? -20.054 2.095 3.547 1.00 95.00 450 CYS A CA 1
ATOM 3605 C C . CYS A 1 450 ? -20.283 0.680 3.003 1.00 95.00 450 CYS A C 1
ATOM 3607 O O . CYS A 1 450 ? -20.462 0.531 1.795 1.00 95.00 450 CYS A O 1
ATOM 3609 N N . LEU A 1 451 ? -20.331 -0.338 3.868 1.00 93.81 451 LEU A N 1
ATOM 3610 C CA . LEU A 1 451 ? -20.666 -1.714 3.484 1.00 93.81 451 LEU A CA 1
ATOM 3611 C C . LEU A 1 451 ? -22.123 -1.823 3.017 1.00 93.81 451 LEU A C 1
ATOM 3613 O O . LEU A 1 451 ? -22.394 -2.440 1.993 1.00 93.81 451 LEU A O 1
ATOM 3617 N N . GLN A 1 452 ? -23.062 -1.170 3.710 1.00 92.31 452 GLN A N 1
ATOM 3618 C CA . GLN A 1 452 ? -24.470 -1.144 3.304 1.00 92.31 452 GLN A CA 1
ATOM 3619 C C . GLN A 1 452 ? -24.667 -0.479 1.937 1.00 92.31 452 GLN A C 1
ATOM 3621 O O . GLN A 1 452 ? -25.458 -0.959 1.128 1.00 92.31 452 GLN A O 1
ATOM 3626 N N . GLY A 1 453 ? -23.961 0.623 1.682 1.00 91.69 453 GLY A N 1
ATOM 3627 C CA . GLY A 1 453 ? -24.005 1.326 0.402 1.00 91.69 453 GLY A CA 1
ATOM 3628 C C . GLY A 1 453 ? -23.096 0.734 -0.676 1.00 91.69 453 GLY A C 1
ATOM 3629 O O . GLY A 1 453 ? -23.097 1.255 -1.790 1.00 91.69 453 GLY A O 1
ATOM 3630 N N . MET A 1 454 ? -22.291 -0.289 -0.352 1.00 93.00 454 MET A N 1
ATOM 3631 C CA . MET A 1 454 ? -21.199 -0.808 -1.190 1.00 93.00 454 MET A CA 1
ATOM 3632 C C . MET A 1 454 ? -20.337 0.308 -1.801 1.00 93.00 454 MET A C 1
ATOM 3634 O O . MET A 1 454 ? -19.907 0.237 -2.953 1.00 93.00 454 MET A O 1
ATOM 3638 N N . SER A 1 455 ? -20.117 1.380 -1.039 1.00 92.94 455 SER A N 1
ATOM 3639 C CA . SER A 1 455 ? -19.532 2.615 -1.547 1.00 92.94 455 SER A CA 1
ATOM 3640 C C . SER A 1 455 ? -18.677 3.301 -0.495 1.00 92.94 455 SER A C 1
ATOM 3642 O O . SER A 1 455 ? -19.151 3.733 0.558 1.00 92.94 455 SER A O 1
ATOM 3644 N N . CYS A 1 456 ? -17.402 3.455 -0.824 1.00 93.81 456 CYS A N 1
ATOM 3645 C CA . CYS A 1 456 ? -16.492 4.372 -0.167 1.00 93.81 456 CYS A CA 1
ATOM 3646 C C . CYS A 1 456 ? -15.572 4.955 -1.249 1.00 93.81 456 CYS A C 1
ATOM 3648 O O . CYS A 1 456 ? -14.738 4.228 -1.790 1.00 93.81 456 CYS A O 1
ATOM 3650 N N . PRO A 1 457 ? -15.733 6.231 -1.638 1.00 93.38 457 PRO A N 1
ATOM 3651 C CA . PRO A 1 457 ? -14.855 6.830 -2.633 1.00 93.38 457 PRO A CA 1
ATOM 3652 C C . PRO A 1 457 ? -13.428 6.941 -2.086 1.00 93.38 457 PRO A C 1
ATOM 3654 O O . PRO A 1 457 ? -13.224 7.279 -0.920 1.00 93.38 457 PRO A O 1
ATOM 3657 N N . HIS A 1 458 ? -12.428 6.710 -2.928 1.00 94.12 458 HIS A N 1
ATOM 3658 C CA . HIS A 1 458 ? -11.032 6.946 -2.592 1.00 94.12 458 HIS A CA 1
ATOM 3659 C C . HIS A 1 458 ? -10.827 8.426 -2.251 1.00 94.12 458 HIS A C 1
ATOM 3661 O O . HIS A 1 458 ? -11.354 9.314 -2.927 1.00 94.12 458 HIS A O 1
ATOM 3667 N N . PHE A 1 459 ? -10.032 8.714 -1.220 1.00 94.19 459 PHE A N 1
ATOM 3668 C CA . PHE A 1 459 ? -9.934 10.070 -0.673 1.00 94.19 459 PHE A CA 1
ATOM 3669 C C . PHE A 1 459 ? -9.372 11.094 -1.676 1.00 94.19 459 PHE A C 1
ATOM 3671 O O . PHE A 1 459 ? -9.878 12.210 -1.786 1.00 94.19 459 PHE A O 1
ATOM 3678 N N . LEU A 1 460 ? -8.356 10.689 -2.445 1.00 93.62 460 LEU A N 1
ATOM 3679 C CA . LEU A 1 460 ? -7.706 11.514 -3.476 1.00 93.62 460 LEU A CA 1
ATOM 3680 C C . LEU A 1 460 ? -8.278 11.321 -4.891 1.00 93.62 460 LEU A C 1
ATOM 3682 O O . LEU A 1 460 ? -8.011 12.135 -5.773 1.00 93.62 460 LEU A O 1
ATOM 3686 N N . LEU A 1 461 ? -9.070 10.266 -5.112 1.00 92.25 461 LEU A N 1
ATOM 3687 C CA . LEU A 1 461 ? -9.639 9.895 -6.412 1.00 92.25 461 LEU A CA 1
ATOM 3688 C C . LEU A 1 461 ? -11.145 9.640 -6.244 1.00 92.25 461 LEU A C 1
ATOM 3690 O O . LEU A 1 461 ? -11.566 8.487 -6.211 1.00 92.25 461 LEU A O 1
ATOM 3694 N N . PRO A 1 462 ? -11.986 10.683 -6.156 1.00 89.12 462 PRO A N 1
ATOM 3695 C CA . PRO A 1 462 ? -13.396 10.524 -5.784 1.00 89.12 462 PRO A CA 1
ATOM 3696 C C . PRO A 1 462 ? -14.214 9.598 -6.701 1.00 89.12 462 PRO A C 1
ATOM 3698 O O . PRO A 1 462 ? -15.237 9.068 -6.281 1.00 89.12 462 PRO A O 1
ATOM 3701 N N . ASN A 1 463 ? -13.757 9.394 -7.940 1.00 87.44 463 ASN A N 1
ATOM 3702 C CA . ASN A 1 463 ? -14.393 8.513 -8.924 1.00 87.44 463 ASN A CA 1
ATOM 3703 C C . ASN A 1 463 ? -14.019 7.026 -8.763 1.00 87.44 463 ASN A C 1
ATOM 3705 O O . ASN A 1 463 ? -14.555 6.189 -9.483 1.00 87.44 463 ASN A O 1
ATOM 3709 N N . LEU A 1 464 ? -13.077 6.691 -7.878 1.00 89.81 464 LEU A N 1
ATOM 3710 C CA . LEU A 1 464 ? -12.681 5.319 -7.561 1.00 89.81 464 LEU A CA 1
ATOM 3711 C C . LEU A 1 464 ? -13.402 4.875 -6.286 1.00 89.81 464 LEU A C 1
ATOM 3713 O O . LEU A 1 464 ? -13.268 5.533 -5.261 1.00 89.81 464 LEU A O 1
ATOM 3717 N N . ASN A 1 465 ? -14.124 3.757 -6.320 1.00 92.06 465 ASN A N 1
ATOM 3718 C CA . ASN A 1 465 ? -14.752 3.174 -5.135 1.00 92.06 465 ASN A CA 1
ATOM 3719 C C . ASN A 1 465 ? -13.848 2.086 -4.536 1.00 92.06 465 ASN A C 1
ATOM 3721 O O . ASN A 1 465 ? -13.634 1.051 -5.158 1.00 92.06 465 ASN A O 1
ATOM 3725 N N . ILE A 1 466 ? -13.342 2.285 -3.319 1.00 91.31 466 ILE A N 1
ATOM 3726 C CA . ILE A 1 466 ? -12.445 1.316 -2.670 1.00 91.31 466 ILE A CA 1
ATOM 3727 C C . ILE A 1 466 ? -13.178 0.090 -2.099 1.00 91.31 466 ILE A C 1
ATOM 3729 O O . ILE A 1 466 ? -12.538 -0.922 -1.841 1.00 91.31 466 ILE A O 1
ATOM 3733 N N . MET A 1 467 ? -14.508 0.145 -1.937 1.00 90.69 467 MET A N 1
ATOM 3734 C CA . MET A 1 467 ? -15.316 -1.012 -1.504 1.00 90.69 467 MET A CA 1
ATOM 3735 C C . MET A 1 467 ? -15.597 -1.996 -2.643 1.00 90.69 467 MET A C 1
ATOM 3737 O O . MET A 1 467 ? -16.146 -3.071 -2.425 1.00 90.69 467 MET A O 1
ATOM 3741 N N . GLU A 1 468 ? -15.225 -1.641 -3.868 1.00 86.19 468 GLU A N 1
ATOM 3742 C CA . GLU A 1 468 ? -15.568 -2.396 -5.066 1.00 86.19 468 GLU A CA 1
ATOM 3743 C C . GLU A 1 468 ? -14.883 -3.772 -5.150 1.00 86.19 468 GLU A C 1
ATOM 3745 O O . GLU A 1 468 ? -15.385 -4.674 -5.821 1.00 86.19 468 GLU A O 1
ATOM 3750 N N . SER A 1 469 ? -13.758 -3.959 -4.455 1.00 82.25 469 SER A N 1
ATOM 3751 C CA . SER A 1 469 ? -13.077 -5.256 -4.358 1.00 82.25 469 SER A CA 1
ATOM 3752 C C . SER A 1 469 ? -13.727 -6.221 -3.365 1.00 82.25 469 SER A C 1
ATOM 3754 O O . SER A 1 469 ? -13.323 -7.380 -3.304 1.00 82.25 469 SER A O 1
ATOM 3756 N N . ILE A 1 470 ? -14.691 -5.762 -2.565 1.00 88.25 470 ILE A N 1
ATOM 3757 C CA . ILE A 1 470 ? -15.358 -6.577 -1.550 1.00 88.25 470 ILE A CA 1
ATOM 3758 C C . ILE A 1 470 ? -16.597 -7.218 -2.177 1.00 88.25 470 ILE A C 1
ATOM 3760 O O . ILE A 1 470 ? -17.458 -6.532 -2.727 1.00 88.25 470 ILE A O 1
ATOM 3764 N N . ASP A 1 471 ? -16.702 -8.545 -2.097 1.00 87.94 471 ASP A N 1
ATOM 3765 C CA . ASP A 1 471 ? -17.891 -9.249 -2.575 1.00 87.94 471 ASP A CA 1
ATOM 3766 C C . ASP A 1 471 ? -19.125 -8.891 -1.729 1.00 87.94 471 ASP A C 1
ATOM 3768 O O . ASP A 1 471 ? -19.043 -8.771 -0.506 1.00 87.94 471 ASP A O 1
ATOM 3772 N N . SER A 1 472 ? -20.289 -8.747 -2.367 1.00 89.94 472 SER A N 1
ATOM 3773 C CA . SER A 1 472 ? -21.521 -8.328 -1.690 1.00 89.94 472 SER A CA 1
ATOM 3774 C C . SER A 1 472 ? -21.989 -9.309 -0.610 1.00 89.94 472 SER A C 1
ATOM 3776 O O . SER A 1 472 ? -22.584 -8.878 0.377 1.00 89.94 472 SER A O 1
ATOM 3778 N N . SER A 1 473 ? -21.736 -10.615 -0.761 1.00 89.50 473 SER A N 1
ATOM 3779 C CA . SER A 1 473 ? -22.046 -11.595 0.289 1.00 89.50 473 SER A CA 1
ATOM 3780 C C . SER A 1 473 ? -21.165 -11.364 1.516 1.00 89.50 473 SER A C 1
ATOM 3782 O O . SER A 1 473 ? -21.673 -11.247 2.630 1.00 89.50 473 SER A O 1
ATOM 3784 N N . CYS A 1 474 ? -19.868 -11.164 1.285 1.00 89.69 474 CYS A N 1
ATOM 3785 C CA . CYS A 1 474 ? -18.879 -10.866 2.310 1.00 89.69 474 CYS A CA 1
ATOM 3786 C C . CYS A 1 474 ? -19.194 -9.545 3.036 1.00 89.69 474 CYS A C 1
ATOM 3788 O O . CYS A 1 474 ? -19.227 -9.494 4.264 1.00 89.69 474 CYS A O 1
ATOM 3790 N N . ALA A 1 475 ? -19.550 -8.497 2.285 1.00 91.69 475 ALA A N 1
ATOM 3791 C CA . ALA A 1 475 ? -19.967 -7.211 2.839 1.00 91.69 475 ALA A CA 1
ATOM 3792 C C . ALA A 1 475 ? -21.226 -7.309 3.712 1.00 91.69 475 ALA A C 1
ATOM 3794 O O . ALA A 1 475 ? -21.308 -6.653 4.751 1.00 91.69 475 ALA A O 1
ATOM 3795 N N . ASN A 1 476 ? -22.200 -8.142 3.328 1.00 91.75 476 ASN A N 1
ATOM 3796 C CA . ASN A 1 476 ? -23.403 -8.365 4.128 1.00 91.75 476 ASN A CA 1
ATOM 3797 C C . ASN A 1 476 ? -23.102 -9.077 5.451 1.00 91.75 476 ASN A C 1
ATOM 3799 O O . ASN A 1 476 ? -23.668 -8.681 6.472 1.00 91.75 476 ASN A O 1
ATOM 3803 N N . VAL A 1 477 ? -22.214 -10.077 5.443 1.00 92.00 477 VAL A N 1
ATOM 3804 C CA . VAL A 1 477 ? -21.758 -10.762 6.666 1.00 92.00 477 VAL A CA 1
ATOM 3805 C C . VAL A 1 477 ? -21.040 -9.772 7.580 1.00 92.00 477 VAL A C 1
ATOM 3807 O O . VAL A 1 477 ? -21.480 -9.577 8.712 1.00 92.00 477 VAL A O 1
ATOM 3810 N N . MET A 1 478 ? -20.048 -9.041 7.059 1.00 91.88 478 MET A N 1
ATOM 3811 C CA . MET A 1 478 ? -19.333 -8.012 7.825 1.00 91.88 478 MET A CA 1
ATOM 3812 C C . MET A 1 478 ? -20.284 -6.974 8.427 1.00 91.88 478 MET A C 1
ATOM 3814 O O . MET A 1 478 ? -20.164 -6.614 9.593 1.00 91.88 478 MET A O 1
ATOM 3818 N N . LYS A 1 479 ? -21.280 -6.505 7.663 1.00 92.75 479 LYS A N 1
ATOM 3819 C CA . LYS A 1 479 ? -22.274 -5.538 8.153 1.00 92.75 479 LYS A CA 1
ATOM 3820 C C . LYS A 1 479 ? -23.057 -6.073 9.357 1.00 92.75 479 LYS A C 1
ATOM 3822 O O . LYS A 1 479 ? -23.324 -5.317 10.292 1.00 92.75 479 LYS A O 1
ATOM 3827 N N . GLN A 1 480 ? -23.470 -7.341 9.307 1.00 92.06 480 GLN A N 1
ATOM 3828 C CA . GLN A 1 480 ? -24.197 -7.989 10.401 1.00 92.06 480 GLN A CA 1
ATOM 3829 C C . GLN A 1 480 ? -23.294 -8.197 11.619 1.00 92.06 480 GLN A C 1
ATOM 3831 O O . GLN A 1 480 ? -23.734 -7.967 12.739 1.00 92.06 480 GLN A O 1
ATOM 3836 N N . GLU A 1 481 ? -22.037 -8.578 11.410 1.00 91.06 481 GLU A N 1
ATOM 3837 C CA . GLU A 1 481 ? -21.052 -8.728 12.484 1.00 91.06 481 GLU A CA 1
ATOM 3838 C C . GLU A 1 481 ? -20.753 -7.395 13.166 1.00 91.06 481 GLU A C 1
ATOM 3840 O O . GLU A 1 481 ? -20.800 -7.324 14.387 1.00 91.06 481 GLU A O 1
ATOM 3845 N N . ILE A 1 482 ? -20.560 -6.313 12.405 1.00 92.38 482 ILE A N 1
ATOM 3846 C CA . ILE A 1 482 ? -20.388 -4.971 12.978 1.00 92.38 482 ILE A CA 1
ATOM 3847 C C . ILE A 1 482 ? -21.618 -4.574 13.800 1.00 92.38 482 ILE A C 1
ATOM 3849 O O . ILE A 1 482 ? -21.459 -4.032 14.888 1.00 92.38 482 ILE A O 1
ATOM 3853 N N . ALA A 1 483 ? -22.836 -4.864 13.325 1.00 91.62 483 ALA A N 1
ATOM 3854 C CA . ALA 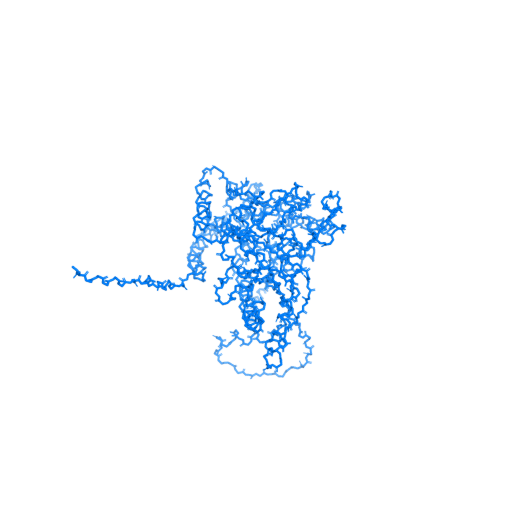A 1 483 ? -24.052 -4.590 14.094 1.00 91.62 483 ALA A CA 1
ATOM 3855 C C . ALA A 1 483 ? -24.061 -5.345 15.433 1.00 91.62 483 ALA A C 1
ATOM 3857 O O . ALA A 1 483 ? -24.336 -4.743 16.465 1.00 91.62 483 ALA A O 1
ATOM 3858 N N . LYS A 1 484 ? -23.701 -6.635 15.412 1.00 91.50 484 LYS A N 1
ATOM 3859 C CA . LYS A 1 484 ? -23.597 -7.469 16.616 1.00 91.50 484 LYS A CA 1
ATOM 3860 C C . LYS A 1 484 ? -22.517 -6.971 17.569 1.00 91.50 484 LYS A C 1
ATOM 3862 O O . LYS A 1 484 ? -22.766 -6.930 18.763 1.00 91.50 484 LYS A O 1
ATOM 3867 N N . ILE A 1 485 ? -21.350 -6.572 17.060 1.00 90.75 485 ILE A N 1
ATOM 3868 C CA . ILE A 1 485 ? -20.266 -5.997 17.867 1.00 90.75 485 ILE A CA 1
ATOM 3869 C C . ILE A 1 485 ? -20.750 -4.710 18.533 1.00 90.75 485 ILE A C 1
ATOM 3871 O O . ILE A 1 485 ? -20.582 -4.546 19.734 1.00 90.75 485 ILE A O 1
ATOM 3875 N N . LEU A 1 486 ? -21.380 -3.807 17.778 1.00 90.50 486 LEU A N 1
ATOM 3876 C CA . LEU A 1 486 ? -21.913 -2.558 18.323 1.00 90.50 486 LEU A CA 1
ATOM 3877 C C . LEU A 1 486 ? -22.946 -2.822 19.428 1.00 90.50 486 LEU A C 1
ATOM 3879 O O . LEU A 1 486 ? -22.827 -2.251 20.507 1.00 90.50 486 LEU A O 1
ATOM 3883 N N . GLU A 1 487 ? -23.897 -3.727 19.196 1.00 91.00 487 GLU A N 1
ATOM 3884 C CA . GLU A 1 487 ? -24.911 -4.117 20.185 1.00 91.00 487 GLU A CA 1
ATOM 3885 C C . GLU A 1 487 ? -24.292 -4.806 21.414 1.00 91.00 487 GLU A C 1
ATOM 3887 O O . GLU A 1 487 ? -24.640 -4.499 22.552 1.00 91.00 487 GLU A O 1
ATOM 3892 N N . SER A 1 488 ? -23.327 -5.700 21.202 1.00 90.62 488 SER A N 1
ATOM 3893 C CA . SER A 1 488 ? -22.600 -6.406 22.258 1.00 90.62 488 SER A CA 1
ATOM 3894 C C . SER A 1 488 ? -21.799 -5.446 23.138 1.00 90.62 488 SER A C 1
ATOM 3896 O O . SER A 1 488 ? -21.872 -5.555 24.359 1.00 90.62 488 SER A O 1
ATOM 3898 N N . LEU A 1 489 ? -21.111 -4.464 22.547 1.00 89.00 489 LEU A N 1
ATOM 3899 C CA . LEU A 1 489 ? -20.380 -3.424 23.279 1.00 89.00 489 LEU A CA 1
ATOM 3900 C C . LEU A 1 489 ? -21.316 -2.441 23.988 1.00 89.00 489 LEU A C 1
ATOM 3902 O O . LEU A 1 489 ? -20.956 -1.878 25.023 1.00 89.00 489 LEU A O 1
ATOM 3906 N N . GLU A 1 490 ? -22.520 -2.228 23.454 1.00 86.19 490 GLU A N 1
ATOM 3907 C CA . GLU A 1 490 ? -23.568 -1.502 24.164 1.00 86.19 490 GLU A CA 1
ATOM 3908 C C . GLU A 1 490 ? -24.089 -2.288 25.368 1.00 86.19 490 GLU A C 1
ATOM 3910 O O . GLU A 1 490 ? -24.504 -1.671 26.342 1.00 86.19 490 GLU A O 1
ATOM 3915 N N . GLN A 1 491 ? -24.095 -3.618 25.345 1.00 87.94 491 GLN A N 1
ATOM 3916 C CA . GLN A 1 491 ? -24.545 -4.428 26.479 1.00 87.94 491 GLN A CA 1
ATOM 3917 C C . GLN A 1 491 ? -23.449 -4.564 27.541 1.00 87.94 491 GLN A C 1
ATOM 3919 O O . GLN A 1 491 ? -23.696 -4.237 28.706 1.00 87.94 491 GLN A O 1
ATOM 3924 N N . ASP A 1 492 ? -22.253 -4.972 27.118 1.00 88.94 492 ASP A N 1
ATOM 3925 C CA . ASP A 1 492 ? -21.080 -5.216 27.950 1.00 88.94 492 ASP A CA 1
ATOM 3926 C C . ASP A 1 492 ? -19.792 -4.883 27.175 1.00 88.94 492 ASP A C 1
ATOM 3928 O O . ASP A 1 492 ? -19.487 -5.455 26.125 1.00 88.94 492 ASP A O 1
ATOM 3932 N N . THR A 1 493 ? -19.023 -3.937 27.713 1.00 88.00 493 THR A N 1
ATOM 3933 C CA . THR A 1 493 ? -17.803 -3.424 27.080 1.00 88.00 493 THR A CA 1
ATOM 3934 C C . THR A 1 493 ? -16.625 -4.401 27.169 1.00 88.00 493 THR A C 1
ATOM 3936 O O . THR A 1 493 ? -15.706 -4.294 26.353 1.00 88.00 493 THR A O 1
ATOM 3939 N N . THR A 1 494 ? -16.669 -5.398 28.066 1.00 88.75 494 THR A N 1
ATOM 3940 C CA . THR A 1 494 ? -15.638 -6.450 28.185 1.00 88.75 494 THR A CA 1
ATOM 3941 C C . THR A 1 494 ? -15.562 -7.338 26.944 1.00 88.75 494 THR A C 1
ATOM 3943 O O . THR A 1 494 ? -14.500 -7.885 26.645 1.00 88.75 494 THR A O 1
ATOM 3946 N N . ASN A 1 495 ? -16.649 -7.425 26.168 1.00 88.69 495 ASN A N 1
ATOM 3947 C CA . ASN A 1 495 ? -16.703 -8.189 24.922 1.00 88.69 495 ASN A CA 1
ATOM 3948 C C . ASN A 1 495 ? -15.646 -7.735 23.904 1.00 88.69 495 ASN A C 1
ATOM 3950 O O . ASN A 1 495 ? -15.237 -8.514 23.043 1.00 88.69 495 ASN A O 1
ATOM 3954 N N . LEU A 1 496 ? -15.136 -6.502 24.016 1.00 87.25 496 LEU A N 1
ATOM 3955 C CA . LEU A 1 496 ? -14.028 -6.041 23.182 1.00 87.25 496 LEU A CA 1
ATOM 3956 C C . LEU A 1 496 ? -12.756 -6.889 23.366 1.00 87.25 496 LEU A C 1
ATOM 3958 O O . LEU A 1 496 ? -12.017 -7.109 22.404 1.00 87.25 496 LEU A O 1
ATOM 3962 N N . LEU A 1 497 ? -12.507 -7.387 24.580 1.00 87.81 497 LEU A N 1
ATOM 3963 C CA . LEU A 1 497 ? -11.358 -8.245 24.880 1.00 87.81 497 LEU A CA 1
ATOM 3964 C C . LEU A 1 497 ? -11.470 -9.582 24.139 1.00 87.81 497 LEU A C 1
ATOM 3966 O O . LEU A 1 497 ? -10.489 -10.043 23.559 1.00 87.81 497 LEU A O 1
ATOM 3970 N N . ILE A 1 498 ? -12.686 -10.131 24.057 1.00 86.75 498 ILE A N 1
ATOM 3971 C CA . ILE A 1 498 ? -12.986 -11.358 23.307 1.00 86.75 498 ILE A CA 1
ATOM 3972 C C . ILE A 1 498 ? -12.671 -11.145 21.826 1.00 86.75 498 ILE A C 1
ATOM 3974 O O . ILE A 1 498 ? -11.901 -11.902 21.238 1.00 86.75 498 ILE A O 1
ATOM 3978 N N . TYR A 1 499 ? -13.180 -10.060 21.234 1.00 86.81 499 TYR A N 1
ATOM 3979 C CA . TYR A 1 499 ? -12.948 -9.764 19.818 1.00 86.81 499 TYR A CA 1
ATOM 3980 C C . TYR A 1 499 ? -11.483 -9.490 19.474 1.00 86.81 499 TYR A C 1
ATOM 3982 O O . TYR A 1 499 ? -11.091 -9.675 18.326 1.00 86.81 499 TYR A O 1
ATOM 3990 N N . THR A 1 500 ? -10.661 -9.088 20.442 1.00 85.75 500 THR A N 1
ATOM 3991 C CA . THR A 1 500 ? -9.224 -8.825 20.247 1.00 85.75 500 THR A CA 1
ATOM 3992 C C . THR A 1 500 ? -8.312 -9.959 20.718 1.00 85.75 500 THR A C 1
ATOM 3994 O O . THR A 1 500 ? -7.090 -9.830 20.634 1.00 85.75 500 THR A O 1
ATOM 3997 N N . GLY A 1 501 ? -8.883 -11.077 21.176 1.00 83.25 501 GLY A N 1
ATOM 3998 C CA . GLY A 1 501 ? -8.138 -12.273 21.575 1.00 83.25 501 GLY A CA 1
ATOM 3999 C C . GLY A 1 501 ? -7.398 -12.125 22.907 1.00 83.25 501 GLY A C 1
ATOM 4000 O O . GLY A 1 501 ? -6.440 -12.855 23.174 1.00 83.25 501 GLY A O 1
ATOM 4001 N N . ILE A 1 502 ? -7.800 -11.170 23.748 1.00 83.06 502 ILE A N 1
ATOM 4002 C CA . ILE A 1 502 ? -7.309 -11.064 25.121 1.00 83.06 502 ILE A CA 1
ATOM 4003 C C . ILE A 1 502 ? -8.135 -12.024 25.969 1.00 83.06 502 ILE A C 1
ATOM 4005 O O . ILE A 1 502 ? -9.330 -11.813 26.176 1.00 83.06 502 ILE A O 1
ATOM 4009 N N . LYS A 1 503 ? -7.492 -13.093 26.456 1.00 76.50 503 LYS A N 1
ATOM 4010 C CA . LYS A 1 503 ? -8.108 -13.993 27.434 1.00 76.50 503 LYS A CA 1
ATOM 4011 C C . LYS A 1 503 ? -8.449 -13.173 28.673 1.00 76.50 503 LYS A C 1
ATOM 4013 O O . LYS A 1 503 ? -7.569 -12.509 29.224 1.00 76.50 503 LYS A O 1
ATOM 4018 N N . GLN A 1 504 ? -9.709 -13.214 29.100 1.00 65.81 504 GLN A N 1
ATOM 4019 C CA . GLN A 1 504 ? -10.047 -12.732 30.433 1.00 65.81 504 GLN A CA 1
ATOM 4020 C C . GLN A 1 504 ? -9.197 -13.546 31.411 1.00 65.81 504 GLN A C 1
ATOM 4022 O O . GLN A 1 504 ? -9.092 -14.765 31.269 1.00 65.81 504 GLN A O 1
ATOM 4027 N N . ARG A 1 505 ? -8.491 -12.874 32.328 1.00 62.22 505 ARG A N 1
ATOM 4028 C CA . ARG A 1 505 ? -7.901 -13.598 33.451 1.00 62.22 505 ARG A CA 1
ATOM 4029 C C . ARG A 1 505 ? -9.091 -14.138 34.214 1.00 62.22 505 ARG A C 1
ATOM 4031 O O . ARG A 1 505 ? -9.835 -13.341 34.777 1.00 62.22 505 ARG A O 1
ATOM 4038 N N . ASP A 1 506 ? -9.289 -15.447 34.160 1.00 56.22 506 ASP A N 1
ATOM 4039 C CA . ASP A 1 506 ? -10.174 -16.101 35.102 1.00 56.22 506 ASP A CA 1
ATOM 4040 C C . ASP A 1 506 ? -9.637 -15.703 36.478 1.00 56.22 506 ASP A C 1
ATOM 4042 O O . ASP A 1 506 ? -8.495 -16.018 36.823 1.00 56.22 506 ASP A O 1
ATOM 4046 N N . GLU A 1 507 ? -10.392 -14.879 37.205 1.00 53.56 507 GLU A N 1
ATOM 4047 C CA . GLU A 1 507 ? -10.150 -14.670 38.623 1.00 53.56 507 GLU A CA 1
ATOM 4048 C C . GLU A 1 507 ? -10.380 -16.044 39.251 1.00 53.56 507 GLU A C 1
ATOM 4050 O O . GLU A 1 507 ? -11.518 -16.427 39.528 1.00 53.56 507 GLU A O 1
ATOM 4055 N N . GLU A 1 508 ? -9.313 -16.845 39.359 1.00 47.34 508 GLU A N 1
ATOM 4056 C CA . GLU A 1 508 ? -9.344 -18.055 40.165 1.00 47.34 508 GLU A CA 1
ATOM 4057 C C . GLU A 1 508 ? -9.846 -17.606 41.536 1.00 47.34 508 GLU A C 1
ATOM 4059 O O . GLU A 1 508 ? -9.234 -16.714 42.132 1.00 47.34 508 GLU A O 1
ATOM 4064 N N . PRO A 1 509 ? -10.999 -18.118 42.005 1.00 50.56 509 PRO A N 1
ATOM 4065 C CA . PRO A 1 509 ? -11.523 -17.701 43.287 1.00 50.56 509 PRO A CA 1
ATOM 4066 C C . PRO A 1 509 ? -10.443 -18.026 44.303 1.00 50.56 509 PRO A C 1
ATOM 4068 O O . PRO A 1 509 ? -10.062 -19.194 44.414 1.00 50.56 509 PRO A O 1
ATOM 4071 N N . ASP A 1 510 ? -9.940 -16.997 44.990 1.00 52.78 510 ASP A N 1
ATOM 4072 C CA . ASP A 1 510 ? -9.027 -17.146 46.112 1.00 52.78 510 ASP A CA 1
ATOM 4073 C C . ASP A 1 510 ? -9.654 -18.185 47.044 1.00 52.78 510 ASP A C 1
ATOM 4075 O O . ASP A 1 510 ? -10.611 -17.911 47.773 1.00 52.78 510 ASP A O 1
ATOM 4079 N N . GLN A 1 511 ? -9.173 -19.426 46.959 1.00 50.59 511 GLN A N 1
ATOM 4080 C CA . GLN A 1 511 ? -9.514 -20.449 47.921 1.00 50.59 511 GLN A CA 1
ATOM 4081 C C . GLN A 1 511 ? -8.826 -19.999 49.198 1.00 50.59 511 GLN A C 1
ATOM 4083 O O . GLN A 1 511 ? -7.649 -20.287 49.414 1.00 50.59 511 GLN A O 1
ATOM 4088 N N . GLU A 1 512 ? -9.560 -19.247 50.018 1.00 56.03 512 GLU A N 1
ATOM 4089 C CA . GLU A 1 512 ? -9.244 -19.052 51.422 1.00 56.03 512 GLU A CA 1
ATOM 4090 C C . GLU A 1 512 ? -9.020 -20.445 52.014 1.00 56.03 512 GLU A C 1
ATOM 4092 O O . GLU A 1 512 ? -9.959 -21.188 52.314 1.00 56.03 512 GLU A O 1
ATOM 4097 N N . GLN A 1 513 ? -7.750 -20.831 52.135 1.00 47.53 513 GLN A N 1
ATOM 4098 C CA . GLN A 1 513 ? -7.334 -21.952 52.953 1.00 47.53 513 GLN A CA 1
ATOM 4099 C C . GLN A 1 513 ? -7.649 -21.563 54.394 1.00 47.53 513 GLN A C 1
ATOM 4101 O O . GLN A 1 513 ? -6.833 -20.978 55.102 1.00 47.53 513 GLN A O 1
ATOM 4106 N N . GLY A 1 514 ? -8.882 -21.845 54.806 1.00 53.72 514 GLY A N 1
ATOM 4107 C CA . GLY A 1 514 ? -9.283 -21.831 56.197 1.00 53.72 514 GLY A CA 1
ATOM 4108 C C . GLY A 1 514 ? -8.483 -22.893 56.939 1.00 53.72 514 GLY A C 1
ATOM 4109 O O . GLY A 1 514 ? -8.888 -24.052 57.003 1.00 53.72 514 GLY A O 1
ATOM 4110 N N . GLU A 1 515 ? -7.343 -22.500 57.504 1.00 55.72 515 GLU A N 1
ATOM 4111 C CA . GLU A 1 515 ? -6.694 -23.240 58.579 1.00 55.72 515 GLU A CA 1
ATOM 4112 C C . GLU A 1 515 ? -7.649 -23.264 59.780 1.00 55.72 515 GLU A C 1
ATOM 4114 O O . GLU A 1 515 ? -7.690 -22.358 60.613 1.00 55.72 515 GLU A O 1
ATOM 4119 N N . THR A 1 516 ? -8.453 -24.321 59.879 1.00 53.22 516 THR A N 1
ATOM 4120 C CA . THR A 1 516 ? -9.115 -24.686 61.128 1.00 53.22 516 THR A CA 1
ATOM 4121 C C . THR A 1 516 ? -8.049 -25.114 62.131 1.00 53.22 516 THR A C 1
ATOM 4123 O O . THR A 1 516 ? -7.614 -26.267 62.148 1.00 53.22 516 THR A O 1
ATOM 4126 N N . VAL A 1 517 ? -7.629 -24.176 62.978 1.00 58.16 517 VAL A N 1
ATOM 4127 C CA . VAL A 1 517 ? -6.920 -24.466 64.226 1.00 58.16 517 VAL A CA 1
ATOM 4128 C C . VAL A 1 517 ? -7.932 -25.093 65.187 1.00 58.16 517 VAL A C 1
ATOM 4130 O O . VAL A 1 517 ? -8.762 -24.398 65.771 1.00 58.16 517 VAL A O 1
ATOM 4133 N N . ASN A 1 518 ? -7.892 -26.420 65.320 1.00 54.66 518 ASN A N 1
ATOM 4134 C CA . ASN A 1 518 ? -8.620 -27.129 66.372 1.00 54.66 518 ASN A CA 1
ATOM 4135 C C . ASN A 1 518 ? -7.991 -26.796 67.735 1.00 54.66 518 ASN A C 1
ATOM 4137 O O . ASN A 1 518 ? -6.785 -26.983 67.915 1.00 54.66 518 ASN A O 1
ATOM 4141 N N . GLN A 1 519 ? -8.819 -26.300 68.659 1.00 60.03 519 GLN A N 1
ATOM 4142 C CA . GLN A 1 519 ? -8.521 -26.182 70.091 1.00 60.03 519 GLN A CA 1
ATOM 4143 C C . GLN A 1 519 ? -8.821 -27.483 70.829 1.00 60.03 519 GLN A C 1
ATOM 4145 O O . GLN A 1 519 ? -9.812 -28.153 70.454 1.00 60.03 519 GLN A O 1
#

Solvent-accessible surface area (backbone atoms only — not comparable to full-atom values): 29685 Å² total; per-residue (Å²): 143,79,92,80,89,78,83,83,84,75,85,78,83,78,79,73,80,89,77,86,80,86,65,64,68,57,62,56,51,58,53,46,52,62,50,47,56,55,49,50,58,54,47,55,54,51,49,54,61,65,70,69,70,75,80,96,64,90,74,53,73,67,57,54,54,53,52,49,53,52,54,35,42,52,52,52,51,47,46,54,68,60,49,49,56,51,51,53,50,49,31,47,55,45,48,54,53,50,48,56,51,49,52,52,41,49,45,44,13,32,73,74,25,72,66,46,48,71,48,32,52,61,74,88,74,56,57,67,76,79,32,45,45,78,57,48,67,49,32,34,41,36,47,48,42,42,45,80,57,96,51,82,70,50,54,41,74,48,52,40,73,95,69,52,30,56,71,60,31,23,38,38,27,57,35,82,89,53,51,73,68,54,49,51,51,54,48,63,79,37,51,80,32,37,50,99,88,37,36,46,21,41,62,50,45,31,63,61,49,53,48,28,47,51,53,27,48,50,53,40,36,75,71,61,39,72,72,50,67,37,50,45,83,45,86,49,72,46,26,36,35,36,39,38,58,43,69,62,71,69,58,60,65,64,62,50,75,80,67,74,84,90,79,84,89,87,83,93,78,82,90,72,86,72,79,78,75,71,45,67,35,40,36,36,43,28,45,27,38,78,33,79,66,88,58,77,84,52,48,94,66,62,52,33,36,85,47,85,77,40,34,57,60,25,46,50,54,53,48,55,49,54,51,39,39,73,74,68,44,57,50,32,34,36,31,26,52,59,82,81,77,38,76,72,46,60,76,34,76,42,30,60,57,35,74,76,28,65,71,57,53,32,28,44,25,33,65,41,48,65,56,48,50,48,52,46,49,52,53,63,44,66,50,93,75,89,59,54,38,66,60,49,43,52,50,52,50,49,36,23,54,68,24,74,84,41,53,83,53,46,70,78,68,39,56,68,56,55,49,41,51,50,43,54,46,33,37,77,38,53,92,73,50,77,48,54,58,52,45,43,53,54,47,54,53,50,51,38,52,26,41,74,64,58,45,40,55,32,77,45,34,70,82,26,54,69,39,59,85,52,53,70,69,41,35,53,52,41,37,53,50,51,51,48,50,53,52,43,44,70,74,42,49,69,54,57,36,58,43,48,64,47,76,76,76,77,77,69,75,81,75,76,78,77,79,79,78,82,129

Nearest PDB structures (foldseek):
  5eom-assembly8_I  TM=8.311E-01  e=1.724E-14  Homo sapiens
  5eog-assembly5_C  TM=8.224E-01  e=1.641E-14  Homo sapiens
  5eom-assembly3_D  TM=8.395E-01  e=2.319E-14  Homo sapiens
  5eom-assembly6_G  TM=7.960E-01  e=8.364E-14  Homo sapiens
  7lt1-assembly2_B  TM=5.926E-01  e=1.326E-09  Homo sapiens

Sequence (519 aa):
MIASRRASDSPSSRKSSGRGGSFIFRSAAISQVRHQERLHGYWTQLMQSLLGNTTVTQTTPKVRAEKRQIELNVYLDQIVSEKVPELERQERRNFEKVQAITNRLLTVAWRGNRRCNAYFEDPGLATQVETYQALDVDTFDCRMFVKGFEIPGSFQPISGLNHDVPPGYAFFCVNERFTRGEKISVRTAWQDCIDGDGFLMPGAIYPFFAKAIKDALQYLQDKGDKDMKKVLMIETKPSLVLKILTDEKEEKEGEDKNNTTSKSKESDSDEEEEKEEKKELTVNIVIACKGYNWPQGATIQQPLPKQKPYCELGRQCLADIDDAMSDGASMWYLEARPVSLSKTLQNSRCHANVSRNPVKCSRLWKFCFAPVEDHFFKTICSFRGGVGAPATVIRVLQLMIANGEVQNSWKPLNQHVLRTLMFWQFKKHAAKIKTFPECFFMFLGLLQQCLQGMSCPHFLLPNLNIMESIDSSCANVMKQEIAKILESLEQDTTNLLIYTGIKQRDEEPDQEQGETVNQ

pLDDT: mean 78.71, std 19.5, range [27.19, 98.44]

Mean predicted aligned error: 10.98 Å

Organism: Lingula anatina (NCBI:txid7574)